Protein AF-A0A7K1EMC4-F1 (afdb_monomer)

Secondary structure (DSSP, 8-state):
---------------SS-------EETTEE----------SS----------SSS-------------------S---------HHHHHHHHHHHHHHH--GGGG--PPPPPPPPPP-SSTTHHHHHHHHHHHHGGGGSTT-EESTTHHHHHHHHHHHHHHHHHHHHHHT--HHHHHHHTSHHHHHHHHHHHHHHHHHHHHHHHHH---EESB-SS-HHHHHHHHHHHHHHHHHHHHHHHHHH-TTS-HHHHHHHHHTTHHHHHHHHHHHHHS-BSS-TTSHHHHHHHHHHHHHHHHHHIIIIIIIII-PPPPEEEEEEEEETTEEEEEEEESSSPPP--TT-EEEE---STT--S-EEEE--S-TTSSSEEEEEE--SHHHHH-

Sequence (385 aa):
MVINSWELVATAIAPTTGATFVMSVFRNQICTAQLALRESSVSSSALVIRCRGNGLCLRCIALVHNSHSCTHESEGREYCLVMPHSVMNRAEVFVKMLLGTRSDWRLTKPTLPHAPQLNSSWIGPAMAVITIFIGWFAFPNTIGDGNAAFALFIGAVSIMMMTWSNLLSTRALPLEQIFGGVDRMYIWHRWLGALSVGAMWLHMEMADDIKGIRGASRDVADAAEDLAETGSTLLYILVGISLLRWIPTRWWRFTHKLLILPYAFACWHFYTAAKPYANDSFWGAWFTGFMFLGLAAGLYRVVWRDMFRKGKLHRVSHIEHTGNVITIELEPLGTPLKYQQGQFVFLTVKVPGLREPHPFTIASSPHEPCLRFVIRDLGDWTHRL

Nearest PDB structures (foldseek):
  8qt7-assembly1_A  TM=8.205E-01  e=3.577E-11  Streptococcus pneumoniae
  8qta-assembly1_A  TM=8.120E-01  e=8.314E-11  Streptococcus pneumoniae
  8f9p-assembly1_A  TM=2.706E-01  e=9.570E-01  Canis lupus familiaris
  9b4f-assembly1_B  TM=2.168E-01  e=1.824E+00  Homo sapiens

pLDDT: mean 73.57, std 26.36, range [21.02, 98.38]

Structure (mmCIF, N/CA/C/O backbone):
data_AF-A0A7K1EMC4-F1
#
_entry.id   AF-A0A7K1EMC4-F1
#
loop_
_atom_site.group_PDB
_atom_site.id
_atom_site.type_symbol
_atom_site.label_atom_id
_atom_site.label_alt_id
_atom_site.label_comp_id
_atom_site.label_asym_id
_atom_site.label_entity_id
_atom_site.label_seq_id
_atom_site.pdbx_PDB_ins_code
_atom_site.Cartn_x
_atom_site.Cartn_y
_atom_site.Cartn_z
_atom_site.occupancy
_atom_site.B_iso_or_equiv
_atom_site.auth_seq_id
_atom_site.auth_comp_id
_atom_site.auth_asym_id
_atom_site.auth_atom_id
_atom_site.pdbx_PDB_model_num
ATOM 1 N N . MET A 1 1 ? 41.358 -27.445 -1.544 1.00 27.25 1 MET A N 1
ATOM 2 C CA . MET A 1 1 ? 40.696 -26.130 -1.428 1.00 27.25 1 MET A CA 1
ATOM 3 C C . MET A 1 1 ? 39.209 -26.426 -1.363 1.00 27.25 1 MET A C 1
ATOM 5 O O . MET A 1 1 ? 38.585 -26.650 -2.388 1.00 27.25 1 MET A O 1
ATOM 9 N N . VAL A 1 2 ? 38.738 -26.707 -0.148 1.00 21.39 2 VAL A N 1
ATOM 10 C CA . VAL A 1 2 ? 37.530 -27.498 0.119 1.00 21.39 2 VAL A CA 1
ATOM 11 C C . VAL A 1 2 ? 36.552 -26.664 0.943 1.00 21.39 2 VAL A C 1
ATOM 13 O O . VAL A 1 2 ? 36.929 -26.034 1.927 1.00 21.39 2 VAL A O 1
ATOM 16 N N . ILE A 1 3 ? 35.326 -26.684 0.433 1.00 23.80 3 ILE A N 1
ATOM 17 C CA . ILE A 1 3 ? 34.010 -26.347 0.980 1.00 23.80 3 ILE A CA 1
ATOM 18 C C . ILE A 1 3 ? 33.887 -26.630 2.486 1.00 23.80 3 ILE A C 1
ATOM 20 O O . ILE A 1 3 ? 34.367 -27.660 2.933 1.00 23.80 3 ILE A O 1
ATOM 24 N N . ASN A 1 4 ? 33.184 -25.768 3.233 1.00 22.42 4 ASN A N 1
ATOM 25 C CA . ASN A 1 4 ? 32.443 -26.131 4.455 1.00 22.42 4 ASN A CA 1
ATOM 26 C C . ASN A 1 4 ? 31.335 -25.074 4.671 1.00 22.42 4 ASN A C 1
ATOM 28 O O . ASN A 1 4 ? 31.642 -23.937 5.018 1.00 22.42 4 ASN A O 1
ATOM 32 N N . SER A 1 5 ? 30.086 -25.255 4.221 1.00 23.52 5 SER A N 1
ATOM 33 C CA . SER A 1 5 ? 28.987 -26.023 4.843 1.00 23.52 5 SER A CA 1
ATOM 34 C C . SER A 1 5 ? 28.887 -25.862 6.366 1.00 23.52 5 SER A C 1
ATOM 36 O O . SER A 1 5 ? 29.635 -26.478 7.118 1.00 23.52 5 SER A O 1
ATOM 38 N N . TRP A 1 6 ? 27.918 -25.055 6.808 1.00 24.53 6 TRP A N 1
ATOM 39 C CA . TRP A 1 6 ? 27.393 -25.072 8.173 1.00 24.53 6 TRP A CA 1
ATOM 40 C C . TRP A 1 6 ? 26.145 -25.961 8.184 1.00 24.53 6 TRP A C 1
ATOM 42 O O . TRP A 1 6 ? 25.074 -25.534 7.760 1.00 24.53 6 TRP A O 1
ATOM 52 N N . GLU A 1 7 ? 26.294 -27.204 8.640 1.00 21.95 7 GLU A N 1
ATOM 53 C CA . GLU A 1 7 ? 25.173 -28.059 9.032 1.00 21.95 7 GLU A CA 1
ATOM 54 C C . GLU A 1 7 ? 24.826 -27.797 10.499 1.00 21.95 7 GLU A C 1
ATOM 56 O O . GLU A 1 7 ? 25.679 -27.855 11.386 1.00 21.95 7 GLU A O 1
ATOM 61 N N . LEU A 1 8 ? 23.551 -27.521 10.758 1.00 21.64 8 LEU A N 1
ATOM 62 C CA . LEU A 1 8 ? 22.976 -27.445 12.093 1.00 21.64 8 LEU A CA 1
ATOM 63 C C . LEU A 1 8 ? 22.171 -28.734 12.289 1.00 21.64 8 LEU A C 1
ATOM 65 O O . LEU A 1 8 ? 21.035 -28.848 11.833 1.00 21.64 8 LEU A O 1
ATOM 69 N N . VAL A 1 9 ? 22.792 -29.735 12.916 1.00 21.98 9 VAL A N 1
ATOM 70 C CA . VAL A 1 9 ? 22.116 -30.976 13.313 1.00 21.98 9 VAL A CA 1
ATOM 71 C C . VAL A 1 9 ? 21.244 -30.669 14.527 1.00 21.98 9 VAL A C 1
ATOM 73 O O . VAL A 1 9 ? 21.738 -30.424 15.627 1.00 21.98 9 VAL A O 1
ATOM 76 N N . ALA A 1 10 ? 19.930 -30.663 14.320 1.00 21.02 10 ALA A N 1
ATOM 77 C CA . ALA A 1 10 ? 18.950 -30.689 15.393 1.00 21.02 10 ALA A CA 1
ATOM 78 C C . ALA A 1 10 ? 18.674 -32.148 15.777 1.00 21.02 10 ALA A C 1
ATOM 80 O O . ALA A 1 10 ? 18.123 -32.901 14.977 1.00 21.02 10 ALA A O 1
ATOM 81 N N . THR A 1 11 ? 18.989 -32.531 17.014 1.00 22.48 11 THR A N 1
ATOM 82 C CA . THR A 1 11 ? 18.484 -33.778 17.599 1.00 22.48 11 THR A CA 1
ATOM 83 C C . THR A 1 11 ? 17.571 -33.427 18.762 1.00 22.48 11 THR A C 1
ATOM 85 O O . THR A 1 11 ? 18.015 -32.992 19.823 1.00 22.48 11 THR A O 1
ATOM 88 N N . ALA A 1 12 ? 16.268 -33.583 18.542 1.00 21.56 12 ALA A N 1
ATOM 89 C CA . ALA A 1 12 ? 15.266 -33.547 19.592 1.00 21.56 12 ALA A CA 1
ATOM 90 C C . ALA A 1 12 ? 15.250 -34.899 20.316 1.00 21.56 12 ALA A C 1
ATOM 92 O O . ALA A 1 12 ? 15.005 -35.922 19.683 1.00 21.56 12 ALA A O 1
ATOM 93 N N . ILE A 1 13 ? 15.453 -34.898 21.635 1.00 23.64 13 ILE A N 1
ATOM 94 C CA . ILE A 1 13 ? 15.011 -35.985 22.513 1.00 23.64 13 ILE A CA 1
ATOM 95 C C . ILE A 1 13 ? 14.410 -35.355 23.773 1.00 23.64 13 ILE A C 1
ATOM 97 O O . ILE A 1 13 ? 15.067 -34.616 24.502 1.00 23.64 13 ILE A O 1
ATOM 101 N N . ALA A 1 14 ? 13.145 -35.665 24.019 1.00 24.89 14 ALA A N 1
ATOM 102 C CA . ALA A 1 14 ? 12.497 -35.625 25.326 1.00 24.89 14 ALA A CA 1
ATOM 103 C C . ALA A 1 14 ? 11.850 -37.013 25.533 1.00 24.89 14 ALA A C 1
ATOM 105 O O . ALA A 1 14 ? 11.618 -37.681 24.521 1.00 24.89 14 ALA A O 1
ATOM 106 N N . PRO A 1 15 ? 11.469 -37.458 26.750 1.00 41.66 15 PRO A N 1
ATOM 107 C CA . PRO A 1 15 ? 11.533 -36.798 28.059 1.00 41.66 15 PRO A CA 1
ATOM 108 C C . PRO A 1 15 ? 12.109 -37.716 29.173 1.00 41.66 15 PRO A C 1
ATOM 110 O O . PRO A 1 15 ? 12.529 -38.839 28.922 1.00 41.66 15 PRO A O 1
ATOM 113 N N . THR A 1 16 ? 12.006 -37.248 30.422 1.00 29.52 16 THR A N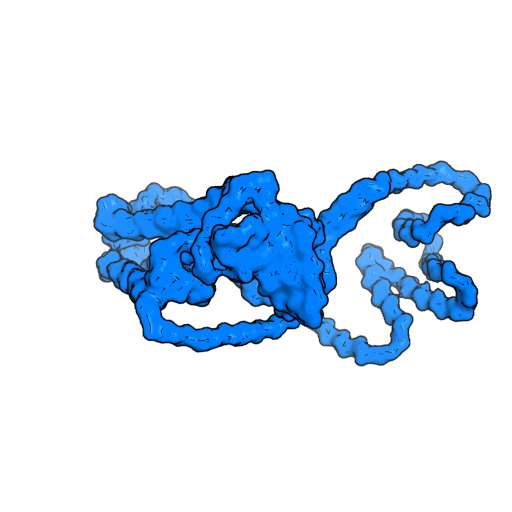 1
ATOM 114 C CA . THR A 1 16 ? 12.174 -37.941 31.722 1.00 29.52 16 THR A CA 1
ATOM 115 C C . THR A 1 16 ? 13.504 -37.688 32.442 1.00 29.52 16 THR A C 1
ATOM 117 O O . THR A 1 16 ? 14.586 -37.948 31.938 1.00 29.52 16 THR A O 1
ATOM 120 N N . THR A 1 17 ? 13.374 -37.165 33.667 1.00 29.44 17 THR A N 1
ATOM 121 C CA . THR A 1 17 ? 14.403 -36.667 34.604 1.00 29.44 17 THR A CA 1
ATOM 122 C C . THR A 1 17 ? 15.019 -35.304 34.248 1.00 29.44 17 THR A C 1
ATOM 124 O O . THR A 1 17 ? 15.727 -35.118 33.265 1.00 29.44 17 THR A O 1
ATOM 127 N N . GLY A 1 18 ? 14.665 -34.294 35.049 1.00 32.28 18 GLY A N 1
ATOM 128 C CA . GLY A 1 18 ? 15.024 -32.894 34.841 1.00 32.28 18 GLY A CA 1
ATOM 129 C C . GLY A 1 18 ? 16.465 -32.579 35.233 1.00 32.28 18 GLY A C 1
ATOM 130 O O . GLY A 1 18 ? 16.725 -32.190 36.368 1.00 32.28 18 GLY A O 1
ATOM 131 N N . ALA A 1 19 ? 17.378 -32.674 34.270 1.00 29.16 19 ALA A N 1
ATOM 132 C CA . ALA A 1 19 ? 18.704 -32.073 34.343 1.00 29.16 19 ALA A CA 1
ATOM 133 C C . ALA A 1 19 ? 18.971 -31.281 33.054 1.00 29.16 19 ALA A C 1
ATOM 135 O O . ALA A 1 19 ? 19.150 -31.854 31.983 1.00 29.16 19 ALA A O 1
ATOM 136 N N . THR A 1 20 ? 18.984 -29.951 33.149 1.00 28.91 20 THR A N 1
ATOM 137 C CA . THR A 1 20 ? 19.367 -29.073 32.035 1.00 28.91 20 THR A CA 1
ATOM 138 C C . THR A 1 20 ? 20.865 -28.798 32.130 1.00 28.91 20 THR A C 1
ATOM 140 O O . THR A 1 20 ? 21.308 -28.135 33.066 1.00 28.91 20 THR A O 1
ATOM 143 N N . PHE A 1 21 ? 21.652 -29.285 31.171 1.00 29.16 21 PHE A N 1
ATOM 144 C CA . PHE A 1 21 ? 23.052 -28.887 31.013 1.00 29.16 21 PHE A CA 1
ATOM 145 C C . PHE A 1 21 ? 23.131 -27.652 30.112 1.00 29.16 21 PHE A C 1
ATOM 147 O O . PHE A 1 21 ? 22.604 -27.657 29.002 1.00 29.16 21 PHE A O 1
ATOM 154 N N . VAL A 1 22 ? 23.807 -26.598 30.569 1.00 29.11 22 VAL A N 1
ATOM 155 C CA . VAL A 1 22 ? 24.183 -25.455 29.726 1.00 29.11 22 VAL A CA 1
ATOM 156 C C . VAL A 1 22 ? 25.700 -25.478 29.581 1.00 29.11 22 VAL A C 1
ATOM 158 O O . VAL A 1 22 ? 26.418 -25.208 30.540 1.00 29.11 22 VAL A O 1
ATOM 161 N N . MET A 1 23 ? 26.191 -25.824 28.392 1.00 26.00 23 MET A N 1
ATOM 162 C CA . MET A 1 23 ? 27.600 -25.665 28.028 1.00 26.00 23 MET A CA 1
ATOM 163 C C . MET A 1 23 ? 27.783 -24.286 27.396 1.00 26.00 23 MET A C 1
ATOM 165 O O . MET A 1 23 ? 27.173 -23.982 26.376 1.00 26.00 23 MET A O 1
ATOM 169 N N . SER A 1 24 ? 28.630 -23.457 27.999 1.00 27.59 24 SER A N 1
ATOM 170 C CA . SER A 1 24 ? 29.107 -22.209 27.404 1.00 27.59 24 SER A CA 1
ATOM 171 C C . SER A 1 24 ? 30.617 -22.313 27.236 1.00 27.59 24 SER A C 1
ATOM 173 O O . SER A 1 24 ? 31.331 -22.589 28.201 1.00 27.59 24 SER A O 1
ATOM 175 N N . VAL A 1 25 ? 31.096 -22.127 26.006 1.00 27.56 25 VAL A N 1
ATOM 176 C CA . VAL A 1 25 ? 32.524 -22.060 25.686 1.00 27.56 25 VAL A CA 1
ATOM 177 C C . VAL A 1 25 ? 32.913 -20.590 25.642 1.00 27.56 25 VAL A C 1
ATOM 179 O O . VAL A 1 25 ? 32.461 -19.850 24.773 1.00 27.56 25 VAL A O 1
ATOM 182 N N . PHE A 1 26 ? 33.780 -20.166 26.558 1.00 27.83 26 PHE A N 1
ATOM 183 C CA . PHE A 1 26 ? 34.435 -18.863 26.485 1.00 27.83 26 PHE A CA 1
ATOM 184 C C . PHE A 1 26 ? 35.946 -19.074 26.579 1.00 27.83 26 PHE A C 1
ATOM 186 O O . PHE A 1 26 ? 36.440 -19.609 27.566 1.00 27.83 26 PHE A O 1
ATOM 193 N N . ARG A 1 27 ? 36.674 -18.673 25.526 1.00 31.78 27 ARG A N 1
ATOM 194 C CA . ARG A 1 27 ? 38.150 -18.687 25.454 1.00 31.78 27 ARG A CA 1
ATOM 195 C C . ARG A 1 27 ? 38.797 -20.015 25.910 1.00 31.78 27 ARG A C 1
ATOM 197 O O . ARG A 1 27 ? 39.581 -20.050 26.849 1.00 31.78 27 ARG A O 1
ATOM 204 N N . ASN A 1 28 ? 38.518 -21.099 25.183 1.00 34.50 28 ASN A N 1
ATOM 205 C CA . ASN A 1 28 ? 39.247 -22.378 25.273 1.00 34.50 28 ASN A CA 1
ATOM 206 C C . ASN A 1 28 ? 39.274 -23.090 26.646 1.00 34.50 28 ASN A C 1
ATOM 208 O O . ASN A 1 28 ? 40.138 -23.936 26.870 1.00 34.50 28 ASN A O 1
ATOM 212 N N . GLN A 1 29 ? 38.315 -22.844 27.541 1.00 32.31 29 GLN A N 1
ATOM 213 C CA . GLN A 1 29 ? 38.103 -23.695 28.720 1.00 32.31 29 GLN A CA 1
ATOM 214 C C . GLN A 1 29 ? 36.658 -24.195 28.804 1.00 32.31 29 GLN A C 1
ATOM 216 O O . GLN A 1 29 ? 35.709 -23.454 28.551 1.00 32.31 29 GLN A O 1
ATOM 221 N N . ILE A 1 30 ? 36.508 -25.478 29.149 1.00 34.84 30 ILE A N 1
ATOM 222 C CA . ILE A 1 30 ? 35.221 -26.144 29.370 1.00 34.84 30 ILE A CA 1
ATOM 223 C C . ILE A 1 30 ? 34.885 -26.022 30.860 1.00 34.84 30 ILE A C 1
ATOM 225 O O . ILE A 1 30 ? 35.568 -26.610 31.696 1.00 34.84 30 ILE A O 1
ATOM 229 N N . CYS A 1 31 ? 33.822 -25.289 31.190 1.00 31.12 31 CYS A N 1
ATOM 230 C CA . CYS A 1 31 ? 33.247 -25.258 32.535 1.00 31.12 31 CYS A CA 1
ATOM 231 C C . CYS A 1 31 ? 31.932 -26.049 32.552 1.00 31.12 31 CYS A C 1
ATOM 233 O O . CYS A 1 31 ? 30.994 -25.716 31.831 1.00 31.12 31 CYS A O 1
ATOM 235 N N . THR A 1 32 ? 31.848 -27.079 33.394 1.00 33.62 32 THR A N 1
ATOM 236 C CA . THR A 1 32 ? 30.615 -27.838 33.662 1.00 33.62 32 THR A CA 1
ATOM 237 C C . THR A 1 32 ? 29.953 -27.341 34.944 1.00 33.62 32 THR A C 1
ATOM 239 O O . THR A 1 32 ? 30.544 -27.434 36.019 1.00 33.62 32 THR A O 1
ATOM 242 N N . ALA A 1 33 ? 28.717 -26.849 34.846 1.00 34.72 33 ALA A N 1
ATOM 243 C CA . ALA A 1 33 ? 27.859 -26.571 35.997 1.00 34.72 33 ALA A CA 1
ATOM 244 C C . ALA A 1 33 ? 26.910 -27.759 36.221 1.00 34.72 33 ALA A C 1
ATOM 246 O O . ALA A 1 33 ? 26.250 -28.205 35.285 1.00 34.72 33 ALA A O 1
ATOM 247 N N . GLN A 1 34 ? 26.848 -28.276 37.449 1.00 31.48 34 GLN A N 1
ATOM 248 C CA . GLN A 1 34 ? 26.010 -29.420 37.812 1.00 31.48 34 GLN A CA 1
ATOM 249 C C . GLN A 1 34 ? 24.945 -28.949 38.811 1.00 31.48 34 GLN A C 1
ATOM 251 O O . GLN A 1 34 ? 25.274 -28.509 39.911 1.00 31.48 34 GLN A O 1
ATOM 256 N N . LEU A 1 35 ? 23.668 -28.995 38.420 1.00 31.03 35 LEU A N 1
ATOM 257 C CA . LEU A 1 35 ? 22.547 -28.670 39.306 1.00 31.03 35 LEU A CA 1
ATOM 258 C C . LEU A 1 35 ? 22.219 -29.912 40.149 1.00 31.03 35 LEU A C 1
ATOM 260 O O . LEU A 1 35 ? 21.636 -30.868 39.644 1.00 31.03 35 LEU A O 1
ATOM 264 N N . ALA A 1 36 ? 22.610 -29.919 41.423 1.00 30.03 36 ALA A N 1
ATOM 265 C CA . ALA A 1 36 ? 22.214 -30.961 42.366 1.00 30.03 36 ALA A CA 1
ATOM 266 C C . ALA A 1 36 ? 20.984 -30.489 43.155 1.00 30.03 36 ALA A C 1
ATOM 268 O O . ALA A 1 36 ? 21.104 -29.702 44.092 1.00 30.03 36 ALA A O 1
ATOM 269 N N . LEU A 1 37 ? 19.792 -30.957 42.777 1.00 28.78 37 LEU A N 1
ATOM 270 C CA . LEU A 1 37 ? 18.598 -30.826 43.614 1.00 28.78 37 LEU A CA 1
ATOM 271 C C . LEU A 1 37 ? 18.678 -31.898 44.704 1.00 28.78 37 LEU A C 1
ATOM 273 O O . LEU A 1 37 ? 18.480 -33.079 44.429 1.00 28.78 37 LEU A O 1
ATOM 277 N N . ARG A 1 38 ? 19.020 -31.506 45.935 1.00 27.47 38 ARG A N 1
ATOM 278 C CA . ARG A 1 38 ? 18.926 -32.396 47.097 1.00 27.47 38 ARG A CA 1
ATOM 279 C C . ARG A 1 38 ? 17.561 -32.186 47.748 1.00 27.47 38 ARG A C 1
ATOM 281 O O . ARG A 1 38 ? 17.244 -31.072 48.155 1.00 27.47 38 ARG A O 1
ATOM 288 N N . GLU A 1 39 ? 16.760 -33.243 47.827 1.00 33.56 39 GLU A N 1
ATOM 289 C CA . GLU A 1 39 ? 15.498 -33.245 48.568 1.00 33.56 39 GLU A CA 1
ATOM 290 C C . GLU A 1 39 ? 15.787 -33.091 50.068 1.00 33.56 39 GLU A C 1
ATOM 292 O O . GLU A 1 39 ? 16.232 -34.019 50.740 1.00 33.56 39 GLU A O 1
ATOM 297 N N . SER A 1 40 ? 15.570 -31.893 50.602 1.00 28.80 40 SER A N 1
ATOM 298 C CA . SER A 1 40 ? 15.383 -31.677 52.037 1.00 28.80 40 SER A CA 1
ATOM 299 C C . SER A 1 40 ? 14.500 -30.450 52.243 1.00 28.80 40 SER A C 1
ATOM 301 O O . SER A 1 40 ? 14.610 -29.472 51.509 1.00 28.80 40 SER A O 1
ATOM 303 N N . SER A 1 41 ? 13.594 -30.539 53.212 1.00 30.83 41 SER A N 1
ATOM 304 C CA . SER A 1 41 ? 12.353 -29.773 53.385 1.00 30.83 41 SER A CA 1
ATOM 305 C C . SER A 1 41 ? 12.494 -28.291 53.780 1.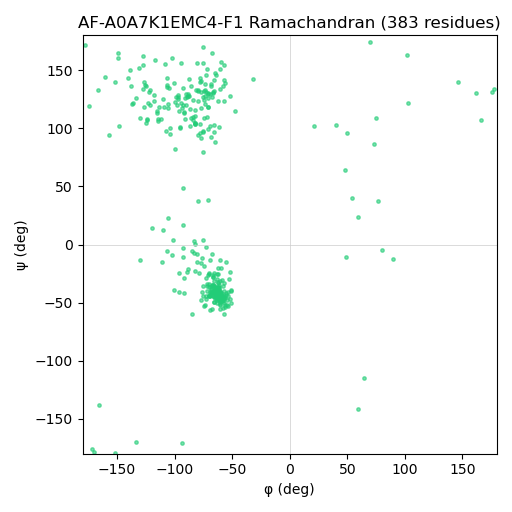00 30.83 41 SER A C 1
ATOM 307 O O . SER A 1 41 ? 11.690 -27.784 54.558 1.00 30.83 41 SER A O 1
ATOM 309 N N . VAL A 1 42 ? 13.476 -27.566 53.244 1.00 31.42 42 VAL A N 1
ATOM 310 C CA . VAL A 1 42 ? 13.601 -26.109 53.400 1.00 31.42 42 VAL A CA 1
ATOM 311 C C . VAL A 1 42 ? 13.952 -25.506 52.040 1.00 31.42 42 VAL A C 1
ATOM 313 O O . VAL A 1 42 ? 14.939 -25.881 51.414 1.00 31.42 42 VAL A O 1
ATOM 316 N N . SER A 1 43 ? 13.109 -24.588 51.562 1.00 30.92 43 SER A N 1
ATOM 317 C CA . SER A 1 43 ? 13.232 -23.917 50.263 1.00 30.92 43 SER A CA 1
ATOM 318 C C . SER A 1 43 ? 14.489 -23.040 50.202 1.00 30.92 43 SER A C 1
ATOM 320 O O . SER A 1 43 ? 14.452 -21.851 50.510 1.00 30.92 43 SER A O 1
ATOM 322 N N . SER A 1 44 ? 15.620 -23.614 49.802 1.00 28.39 44 SER A N 1
ATOM 323 C CA . SER A 1 44 ? 16.840 -22.881 49.453 1.00 28.39 44 SER A CA 1
ATOM 324 C C . SER A 1 44 ? 17.590 -23.638 48.361 1.00 28.39 44 SER A C 1
ATOM 326 O O . SER A 1 44 ? 18.242 -24.646 48.613 1.00 28.39 44 SER A O 1
ATOM 328 N N . SER A 1 45 ? 17.481 -23.169 47.118 1.00 28.58 45 SER A N 1
ATOM 329 C CA . SER A 1 45 ? 18.288 -23.673 46.005 1.00 28.58 45 SER A CA 1
ATOM 330 C C . SER A 1 45 ? 19.652 -22.980 46.031 1.00 28.58 45 SER A C 1
ATOM 332 O O . SER A 1 45 ? 19.756 -21.811 45.670 1.00 28.58 45 SER A O 1
ATOM 334 N N . ALA A 1 46 ? 20.699 -23.680 46.467 1.00 31.00 46 ALA A N 1
ATOM 335 C CA . ALA A 1 46 ? 22.073 -23.188 46.384 1.00 31.00 46 ALA A CA 1
ATOM 336 C C . ALA A 1 46 ? 22.741 -23.703 45.097 1.00 31.00 46 ALA A C 1
ATOM 338 O O . ALA A 1 46 ? 22.844 -24.911 44.886 1.00 31.00 46 ALA A O 1
ATOM 339 N N . LEU A 1 47 ? 23.216 -22.795 44.238 1.00 31.02 47 LEU A N 1
ATOM 340 C CA . LEU A 1 47 ? 24.073 -23.137 43.101 1.00 31.02 47 LEU A CA 1
ATOM 341 C C . LEU A 1 47 ? 25.531 -23.161 43.579 1.00 31.02 47 LEU A C 1
ATOM 343 O O . LEU A 1 47 ? 26.147 -22.113 43.756 1.00 31.02 47 LEU A O 1
ATOM 347 N N . VAL A 1 48 ? 26.089 -24.353 43.796 1.00 31.66 48 VAL A N 1
ATOM 348 C CA . VAL A 1 48 ? 27.506 -24.516 44.157 1.00 31.66 48 VAL A CA 1
ATOM 349 C C . VAL A 1 48 ? 28.326 -24.692 42.880 1.00 31.66 48 VAL A C 1
ATOM 351 O O . VAL A 1 48 ? 28.269 -25.736 42.235 1.00 31.66 48 VAL A O 1
ATOM 354 N N . ILE A 1 49 ? 29.102 -23.673 42.509 1.00 31.95 49 ILE A N 1
ATOM 355 C CA . ILE A 1 49 ? 30.052 -23.745 41.391 1.00 31.95 49 ILE A CA 1
ATOM 356 C C . ILE A 1 49 ? 31.418 -24.139 41.957 1.00 31.95 49 ILE A C 1
ATOM 358 O O . ILE A 1 49 ? 31.994 -23.411 42.763 1.00 31.95 49 ILE A O 1
ATOM 362 N N . ARG A 1 50 ? 31.952 -25.292 41.543 1.00 31.23 50 ARG A N 1
ATOM 363 C CA . ARG A 1 50 ? 33.293 -25.751 41.934 1.00 31.23 50 ARG A CA 1
ATOM 364 C C . ARG A 1 50 ? 34.253 -25.553 40.760 1.00 31.23 50 ARG A C 1
ATOM 366 O O . ARG A 1 50 ? 34.262 -26.355 39.832 1.00 31.23 50 ARG A O 1
ATOM 373 N N . CYS A 1 51 ? 35.056 -24.492 40.790 1.00 31.78 51 CYS A N 1
ATOM 374 C CA . CYS A 1 51 ? 36.128 -24.289 39.812 1.00 31.78 51 CYS A CA 1
ATOM 375 C C . CYS A 1 51 ? 37.346 -25.149 40.180 1.00 31.78 51 CYS A C 1
ATOM 377 O O . CYS A 1 51 ? 37.778 -25.159 41.332 1.00 31.78 51 CYS A O 1
ATOM 379 N N . ARG A 1 52 ? 37.916 -25.870 39.209 1.00 31.70 52 ARG A N 1
ATOM 380 C CA . ARG A 1 52 ? 39.164 -26.629 39.377 1.00 31.70 52 ARG A CA 1
ATOM 381 C C . ARG A 1 52 ? 40.272 -25.901 38.610 1.00 31.70 52 ARG A C 1
ATOM 383 O O . ARG A 1 52 ? 40.374 -26.056 37.401 1.00 31.70 52 ARG A O 1
ATOM 390 N N . GLY A 1 53 ? 41.075 -25.093 39.303 1.00 30.89 53 GLY A N 1
ATOM 391 C CA . GLY A 1 53 ? 42.249 -24.427 38.727 1.00 30.89 53 GLY A CA 1
ATOM 392 C C . GLY A 1 53 ? 42.739 -23.243 39.564 1.00 30.89 53 GLY A C 1
ATOM 393 O O . GLY A 1 53 ? 41.949 -22.384 39.940 1.00 30.89 53 GLY A O 1
ATOM 394 N N . ASN A 1 54 ? 44.041 -23.202 39.857 1.00 33.78 54 ASN A N 1
ATOM 395 C CA . ASN A 1 54 ? 44.689 -22.094 40.562 1.00 33.78 54 ASN A CA 1
ATOM 396 C C . ASN A 1 54 ? 44.863 -20.900 39.608 1.00 33.78 54 ASN A C 1
ATOM 398 O O . ASN A 1 54 ? 45.806 -20.866 38.823 1.00 33.78 54 ASN A O 1
ATOM 402 N N . GLY A 1 55 ? 43.955 -19.926 39.665 1.00 29.92 55 GLY A N 1
ATOM 403 C CA . GLY A 1 55 ? 44.067 -18.655 38.944 1.00 29.92 55 GLY A CA 1
ATOM 404 C C . GLY A 1 55 ? 42.833 -17.781 39.171 1.00 29.92 55 GLY A C 1
ATOM 405 O O . GLY A 1 55 ? 41.716 -18.284 39.119 1.00 29.92 55 GLY A O 1
ATOM 406 N N . LEU A 1 56 ? 43.033 -16.491 39.471 1.00 30.88 56 LEU A N 1
ATOM 407 C CA . LEU A 1 56 ? 41.985 -15.529 39.841 1.00 30.88 56 LEU A CA 1
ATOM 408 C C . LEU A 1 56 ? 40.761 -15.570 38.900 1.00 30.88 56 LEU A C 1
ATOM 410 O O . LEU A 1 56 ? 40.841 -15.174 37.738 1.00 30.88 56 LEU A O 1
ATOM 414 N N . CYS A 1 57 ? 39.604 -15.971 39.433 1.00 26.67 57 CYS A N 1
ATOM 415 C CA . CYS A 1 57 ? 38.312 -15.891 38.751 1.00 26.67 57 CYS A CA 1
ATOM 416 C C . CYS A 1 57 ? 37.706 -14.488 38.920 1.00 26.67 57 CYS A C 1
ATOM 418 O O . CYS A 1 57 ? 37.241 -14.129 40.001 1.00 26.67 57 CYS A O 1
ATOM 420 N N . LEU A 1 58 ? 37.651 -13.702 37.841 1.00 30.75 58 LEU A N 1
ATOM 421 C CA . LEU A 1 58 ? 36.821 -12.499 37.789 1.00 30.75 58 LEU A CA 1
ATOM 422 C C . LEU A 1 58 ? 35.328 -12.871 37.661 1.00 30.75 58 LEU A C 1
ATOM 424 O O . LEU A 1 58 ? 34.920 -13.480 36.678 1.00 30.75 58 LEU A O 1
ATOM 428 N N . ARG A 1 59 ? 34.542 -12.411 38.645 1.00 29.31 59 ARG A N 1
ATOM 429 C CA . ARG A 1 59 ? 33.107 -12.044 38.617 1.00 29.31 59 ARG A CA 1
ATOM 430 C C . ARG A 1 59 ? 32.116 -13.048 37.994 1.00 29.31 59 ARG A C 1
ATOM 432 O O . ARG A 1 59 ? 31.791 -12.967 36.814 1.00 29.31 59 ARG A O 1
ATOM 439 N N . CYS A 1 60 ? 31.491 -13.868 38.843 1.00 27.06 60 CYS A N 1
ATOM 440 C CA . CYS A 1 60 ? 30.154 -14.422 38.588 1.00 27.06 60 CYS A CA 1
ATOM 441 C C . CYS A 1 60 ? 29.087 -13.482 39.173 1.00 27.06 60 CYS A C 1
ATOM 443 O O . CYS A 1 60 ? 29.137 -13.149 40.354 1.00 27.06 60 CYS A O 1
ATOM 445 N N . ILE A 1 61 ? 28.121 -13.057 38.357 1.00 28.83 61 ILE A N 1
ATOM 446 C CA . ILE A 1 61 ? 26.936 -12.310 38.803 1.00 28.83 61 ILE A CA 1
ATOM 447 C C . ILE A 1 61 ? 25.922 -13.334 39.329 1.00 28.83 61 ILE A C 1
ATOM 449 O O . ILE A 1 61 ? 25.372 -14.106 38.545 1.00 28.83 61 ILE A O 1
ATOM 453 N N . ALA A 1 62 ? 25.686 -13.360 40.641 1.00 27.86 62 ALA A N 1
ATOM 454 C CA . ALA A 1 62 ? 24.640 -14.174 41.258 1.00 27.86 62 ALA A CA 1
ATOM 455 C C . ALA A 1 62 ? 23.378 -13.331 41.507 1.00 27.86 62 ALA A C 1
ATOM 457 O O . ALA A 1 62 ? 23.433 -12.276 42.135 1.00 27.86 62 ALA A O 1
ATOM 458 N N . LEU A 1 63 ? 22.234 -13.815 41.019 1.00 27.47 63 LEU A N 1
ATOM 459 C CA . LEU A 1 63 ? 20.896 -13.332 41.365 1.00 27.47 63 LEU A CA 1
ATOM 460 C C . LEU A 1 63 ? 20.475 -13.991 42.685 1.00 27.47 63 LEU A C 1
ATOM 462 O O . LEU A 1 63 ? 20.100 -15.161 42.688 1.00 27.47 63 LEU A O 1
ATOM 466 N N . VAL A 1 64 ? 20.528 -13.259 43.800 1.00 28.34 64 VAL A N 1
ATOM 467 C CA . VAL A 1 64 ? 19.935 -13.696 45.075 1.00 28.34 64 VAL A CA 1
ATOM 468 C C . VAL A 1 64 ? 18.710 -12.838 45.368 1.00 28.34 64 VAL A C 1
ATOM 470 O O . VAL A 1 64 ? 18.799 -11.621 45.515 1.00 28.34 64 VAL A O 1
ATOM 473 N N . HIS A 1 65 ? 17.554 -13.494 45.434 1.00 31.67 65 HIS A N 1
ATOM 474 C CA . HIS A 1 65 ? 16.273 -12.911 45.811 1.00 31.67 65 HIS A CA 1
ATOM 475 C C . HIS A 1 65 ? 15.985 -13.252 47.277 1.00 31.67 65 HIS A C 1
ATOM 477 O O . HIS A 1 65 ? 15.327 -14.246 47.554 1.00 31.67 65 HIS A O 1
ATOM 483 N N . ASN A 1 66 ? 16.552 -12.484 48.210 1.00 28.89 66 ASN A N 1
ATOM 484 C CA . ASN A 1 66 ? 15.916 -12.098 49.474 1.00 28.89 66 ASN A CA 1
ATOM 485 C C . ASN A 1 66 ? 16.890 -11.299 50.341 1.00 28.89 66 ASN A C 1
ATOM 487 O O . ASN A 1 66 ? 18.030 -11.694 50.574 1.00 28.89 66 ASN A O 1
ATOM 491 N N . SER A 1 67 ? 16.404 -10.170 50.837 1.00 34.75 67 SER A N 1
ATOM 492 C CA . SER A 1 67 ? 17.026 -9.366 51.878 1.00 34.75 67 SER A CA 1
ATOM 493 C C . SER A 1 67 ? 16.933 -10.092 53.219 1.00 34.75 67 SER A C 1
ATOM 495 O O . SER A 1 67 ? 15.824 -10.344 53.678 1.00 34.75 67 SER A O 1
ATOM 497 N N . HIS A 1 68 ? 18.089 -10.411 53.804 1.00 30.70 68 HIS A N 1
ATOM 498 C CA . HIS A 1 68 ? 18.437 -10.536 55.231 1.00 30.70 68 HIS A CA 1
ATOM 499 C C . HIS A 1 68 ? 19.477 -11.656 55.424 1.00 30.70 68 HIS A C 1
ATOM 501 O O . HIS A 1 68 ? 19.399 -12.706 54.799 1.00 30.70 68 HIS A O 1
ATOM 507 N N . SER A 1 69 ? 20.442 -11.406 56.314 1.00 28.78 69 SER A N 1
ATOM 508 C CA . SER A 1 69 ? 21.577 -12.256 56.728 1.00 28.78 69 SER A CA 1
ATOM 509 C C . SER A 1 69 ? 22.753 -12.429 55.748 1.00 28.78 69 SER A C 1
ATOM 511 O O . SER A 1 69 ? 22.882 -13.432 55.058 1.00 28.78 69 SER A O 1
ATOM 513 N N . CYS A 1 70 ? 23.707 -11.494 55.807 1.00 26.78 70 CYS A N 1
ATOM 514 C CA . CYS A 1 70 ? 25.120 -11.796 55.564 1.00 26.78 70 CYS A CA 1
ATOM 515 C C . CYS A 1 70 ? 25.919 -11.332 56.789 1.00 26.78 70 CYS A C 1
ATOM 517 O O . CYS A 1 70 ? 26.082 -10.134 57.004 1.00 26.78 70 CYS A O 1
ATOM 519 N N . THR A 1 71 ? 26.403 -12.275 57.595 1.00 30.17 71 THR A N 1
ATOM 520 C CA . THR A 1 71 ? 27.453 -12.044 58.594 1.00 30.17 71 THR A CA 1
ATOM 521 C C . THR A 1 71 ? 28.591 -13.011 58.312 1.00 30.17 71 THR A C 1
ATOM 523 O O . THR A 1 71 ? 28.434 -14.207 58.547 1.00 30.17 71 THR A O 1
ATOM 526 N N . HIS A 1 72 ? 29.713 -12.501 57.807 1.00 27.61 72 HIS A N 1
ATOM 527 C CA . HIS A 1 72 ? 31.046 -12.896 58.263 1.00 27.61 72 HIS A CA 1
ATOM 528 C C . HIS A 1 72 ? 32.105 -11.916 57.740 1.00 27.61 72 HIS A C 1
ATOM 530 O O . HIS A 1 72 ? 32.099 -11.540 56.570 1.00 27.61 72 HIS A O 1
ATOM 536 N N . GLU A 1 73 ? 32.984 -11.496 58.648 1.00 37.84 73 GLU A N 1
ATOM 537 C CA . GLU A 1 73 ? 34.171 -10.672 58.419 1.00 37.84 73 GLU A CA 1
ATOM 538 C C . GLU A 1 73 ? 35.231 -11.404 57.589 1.00 37.84 73 GLU A C 1
ATOM 540 O O . GLU A 1 73 ? 35.635 -12.508 57.947 1.00 37.84 73 GLU A O 1
ATOM 545 N N . SER A 1 74 ? 35.741 -10.740 56.548 1.00 31.06 74 SER A N 1
ATOM 546 C CA . SER A 1 74 ? 37.182 -10.547 56.313 1.00 31.06 74 SER A CA 1
ATOM 547 C C . SER A 1 74 ? 37.385 -9.629 55.101 1.00 31.06 74 SER A C 1
ATOM 549 O O . SER A 1 74 ? 36.937 -9.945 54.004 1.00 31.06 74 SER A O 1
ATOM 551 N N . GLU A 1 75 ? 38.026 -8.487 55.347 1.00 41.53 75 GLU A N 1
ATOM 552 C CA . GLU A 1 75 ? 38.715 -7.578 54.415 1.00 41.53 75 GLU A CA 1
ATOM 553 C C . GLU A 1 75 ? 38.348 -7.621 52.918 1.00 41.53 75 GLU A C 1
ATOM 555 O O . GLU A 1 75 ? 38.871 -8.405 52.131 1.00 41.53 75 GLU A O 1
ATOM 560 N N . GLY A 1 76 ? 37.549 -6.644 52.486 1.00 30.14 76 GLY A N 1
ATOM 561 C CA . GLY A 1 76 ? 37.395 -6.306 51.073 1.00 30.14 76 GLY A CA 1
ATOM 562 C C . GLY A 1 76 ? 36.192 -5.402 50.848 1.00 30.14 76 GLY A C 1
ATOM 563 O O . GLY A 1 76 ? 35.054 -5.840 50.957 1.00 30.14 76 GLY A O 1
ATOM 564 N N . ARG A 1 77 ? 36.417 -4.116 50.554 1.00 30.67 77 ARG A N 1
ATOM 565 C CA . ARG A 1 77 ? 35.335 -3.187 50.188 1.00 30.67 77 ARG A CA 1
ATOM 566 C C . ARG A 1 77 ? 34.724 -3.612 48.847 1.00 30.67 77 ARG A C 1
ATOM 568 O O . ARG A 1 77 ? 35.238 -3.249 47.792 1.00 30.67 77 ARG A O 1
ATOM 575 N N . GLU A 1 78 ? 33.619 -4.350 48.886 1.00 31.55 78 GLU A N 1
ATOM 576 C CA . GLU A 1 78 ? 32.770 -4.584 47.719 1.00 31.55 78 GLU A CA 1
ATOM 577 C C . GLU A 1 78 ? 31.823 -3.397 47.512 1.00 31.55 78 GLU A C 1
ATOM 579 O O . GLU A 1 78 ? 30.942 -3.108 48.321 1.00 31.55 78 GLU A O 1
ATOM 584 N N . TYR A 1 79 ? 31.993 -2.695 46.393 1.00 31.89 79 TYR A N 1
ATOM 585 C CA . TYR A 1 79 ? 31.001 -1.741 45.911 1.00 31.89 79 TYR A CA 1
ATOM 586 C C . TYR A 1 79 ? 29.840 -2.533 45.307 1.00 31.89 79 TYR A C 1
ATOM 588 O O . TYR A 1 79 ? 29.897 -2.967 44.155 1.00 31.89 79 TYR A O 1
ATOM 596 N N . CYS A 1 80 ? 28.788 -2.741 46.096 1.00 32.59 80 CYS A N 1
ATOM 597 C CA . CYS A 1 80 ? 27.545 -3.324 45.614 1.00 32.59 80 CYS A CA 1
ATOM 598 C C . CYS A 1 80 ? 26.872 -2.296 44.694 1.00 32.59 80 CYS A C 1
ATOM 600 O O . CYS A 1 80 ? 26.315 -1.296 45.150 1.00 32.59 80 CYS A O 1
ATOM 602 N N . LEU A 1 81 ? 26.991 -2.492 43.379 1.00 32.62 81 LEU A N 1
ATOM 603 C CA . LEU A 1 81 ? 26.350 -1.635 42.386 1.00 32.62 81 LEU A CA 1
ATOM 604 C C . LEU A 1 81 ? 24.862 -2.000 42.361 1.00 32.62 81 LEU A C 1
ATOM 606 O O . LEU A 1 81 ? 24.398 -2.777 41.529 1.00 32.62 81 LEU A O 1
ATOM 610 N N . VAL A 1 82 ? 24.128 -1.479 43.344 1.00 38.31 82 VAL A N 1
ATOM 611 C CA . VAL A 1 82 ? 22.673 -1.589 43.427 1.00 38.31 82 VAL A CA 1
ATOM 612 C C . VAL A 1 82 ? 22.106 -0.756 42.286 1.00 38.31 82 VAL A C 1
ATOM 614 O O . VAL A 1 82 ? 21.920 0.455 42.395 1.00 38.31 82 VAL A O 1
ATOM 617 N N . MET A 1 83 ? 21.870 -1.409 41.150 1.00 37.44 83 MET A N 1
ATOM 618 C CA . MET A 1 83 ? 21.061 -0.837 40.083 1.00 37.44 83 MET A CA 1
ATOM 619 C C . MET A 1 83 ? 19.688 -0.501 40.684 1.00 37.44 83 MET A C 1
ATOM 621 O O . MET A 1 83 ? 19.043 -1.392 41.244 1.00 37.44 83 MET A O 1
ATOM 625 N N . PRO A 1 84 ? 19.221 0.757 40.604 1.00 41.84 84 PRO A N 1
ATOM 626 C CA . PRO A 1 84 ? 17.939 1.121 41.178 1.00 41.84 84 PRO A CA 1
ATOM 627 C C . PRO A 1 84 ? 16.837 0.250 40.566 1.00 41.84 84 PRO A C 1
ATOM 629 O O . PRO A 1 84 ? 16.792 0.052 39.351 1.00 41.84 84 PRO A O 1
ATOM 632 N N . HIS A 1 85 ? 15.920 -0.246 41.398 1.00 50.41 85 HIS A N 1
ATOM 633 C CA . HIS A 1 85 ? 14.827 -1.151 41.008 1.00 50.41 85 HIS A CA 1
ATOM 634 C C . HIS A 1 85 ? 13.988 -0.623 39.817 1.00 50.41 85 HIS A C 1
ATOM 636 O O . HIS A 1 85 ? 13.377 -1.388 39.070 1.00 50.41 85 HIS A O 1
ATOM 642 N N . SER A 1 86 ? 13.990 0.698 39.600 1.00 46.94 86 SER A N 1
ATOM 643 C CA . SER A 1 86 ? 13.366 1.380 38.461 1.00 46.94 86 SER A CA 1
ATOM 644 C C . SER A 1 86 ? 14.072 1.131 37.119 1.00 46.94 86 SER A C 1
ATOM 646 O O . SER A 1 86 ? 13.403 1.050 36.090 1.00 46.94 86 SER A O 1
ATOM 648 N N . VAL A 1 87 ? 15.398 0.978 37.109 1.00 52.41 87 VAL A N 1
ATOM 649 C CA . VAL A 1 87 ? 16.205 0.682 35.913 1.00 52.41 87 VAL A CA 1
ATOM 650 C C . VAL A 1 87 ? 16.046 -0.783 35.525 1.00 52.41 87 VAL A C 1
ATOM 652 O O . VAL A 1 87 ? 15.855 -1.080 34.350 1.00 52.41 87 VAL A O 1
ATOM 655 N N . MET A 1 88 ? 16.020 -1.685 36.510 1.00 48.59 88 MET A N 1
ATOM 656 C CA . MET A 1 88 ? 15.825 -3.120 36.282 1.00 48.59 88 MET A CA 1
ATOM 657 C C . MET A 1 88 ? 14.425 -3.418 35.723 1.00 48.59 88 MET A C 1
ATOM 659 O O . MET A 1 88 ? 14.301 -4.130 34.730 1.00 48.59 88 MET A O 1
ATOM 663 N N . ASN A 1 89 ? 13.384 -2.758 36.248 1.00 53.81 89 ASN A N 1
ATOM 664 C CA . ASN A 1 89 ? 12.035 -2.830 35.674 1.00 53.81 89 ASN A CA 1
ATOM 665 C C . ASN A 1 89 ? 11.971 -2.262 34.250 1.00 53.81 89 ASN A C 1
ATOM 667 O O . ASN A 1 89 ? 11.308 -2.836 33.393 1.00 53.81 89 ASN A O 1
ATOM 671 N N . ARG A 1 90 ? 12.658 -1.150 33.959 1.00 49.44 90 ARG A N 1
ATOM 672 C CA . ARG A 1 90 ? 12.691 -0.580 32.600 1.00 49.44 90 ARG A CA 1
ATOM 673 C C . ARG A 1 90 ? 13.432 -1.481 31.619 1.00 49.44 90 ARG A C 1
ATOM 675 O O . ARG A 1 90 ? 12.955 -1.644 30.503 1.00 49.44 90 ARG A O 1
ATOM 682 N N . ALA A 1 91 ? 14.546 -2.079 32.034 1.00 50.75 91 ALA A N 1
ATOM 683 C CA . ALA A 1 91 ? 15.304 -3.025 31.227 1.00 50.75 91 ALA A CA 1
ATOM 684 C C . ALA A 1 91 ? 14.499 -4.303 30.972 1.00 50.75 91 ALA A C 1
ATOM 686 O O . ALA A 1 91 ? 14.396 -4.727 29.829 1.00 50.75 91 ALA A O 1
ATOM 687 N N . GLU A 1 92 ? 13.842 -4.869 31.985 1.00 51.91 92 GLU A N 1
ATOM 688 C CA . GLU A 1 92 ? 12.957 -6.020 31.793 1.00 51.91 92 GLU A CA 1
ATOM 689 C C . GLU A 1 92 ? 11.758 -5.701 30.905 1.00 51.91 92 GLU A C 1
ATOM 691 O O . GLU A 1 92 ? 11.405 -6.506 30.049 1.00 51.91 92 GLU A O 1
ATOM 696 N N . VAL A 1 93 ? 11.125 -4.541 31.084 1.00 58.12 93 VAL A N 1
ATOM 697 C CA . VAL A 1 93 ? 10.016 -4.102 30.228 1.00 58.12 93 VAL A CA 1
ATOM 698 C C . VAL A 1 93 ? 10.503 -3.895 28.797 1.00 58.12 93 VAL A C 1
ATOM 700 O O . VAL A 1 93 ? 9.813 -4.298 27.869 1.00 58.12 93 VAL A O 1
ATOM 703 N N . PHE A 1 94 ? 11.697 -3.336 28.603 1.00 48.44 94 PHE A N 1
ATOM 704 C CA . PHE A 1 94 ? 12.307 -3.136 27.289 1.00 48.44 94 PHE A CA 1
ATOM 705 C C . PHE A 1 94 ? 12.697 -4.464 26.623 1.00 48.44 94 PHE A C 1
ATOM 707 O O . PHE A 1 94 ? 12.400 -4.677 25.452 1.00 48.44 94 PHE A O 1
ATOM 714 N N . VAL A 1 95 ? 13.266 -5.402 27.381 1.00 57.50 95 VAL A N 1
ATOM 715 C CA . VAL A 1 95 ? 13.606 -6.755 26.921 1.00 57.50 95 VAL A CA 1
ATOM 716 C C . VAL A 1 95 ? 12.342 -7.560 26.608 1.00 57.50 95 VAL A C 1
ATOM 718 O O . VAL A 1 95 ? 12.269 -8.173 25.549 1.00 57.50 95 VAL A O 1
ATOM 721 N N . LYS A 1 96 ? 11.305 -7.510 27.454 1.00 56.56 96 LYS A N 1
ATOM 722 C CA . LYS A 1 96 ? 9.989 -8.131 27.191 1.00 56.56 96 LYS A CA 1
ATOM 723 C C . LYS A 1 96 ? 9.267 -7.463 26.016 1.00 56.56 96 LYS A C 1
ATOM 725 O O . LYS A 1 96 ? 8.542 -8.132 25.286 1.00 56.56 96 LYS A O 1
ATOM 730 N N . MET A 1 97 ? 9.476 -6.165 25.798 1.00 52.75 97 MET A N 1
ATOM 731 C CA . MET A 1 97 ? 8.962 -5.442 24.633 1.00 52.75 97 MET A CA 1
ATOM 732 C C . MET A 1 97 ? 9.662 -5.894 23.342 1.00 52.75 97 MET A C 1
ATOM 734 O O . MET A 1 97 ? 8.973 -6.147 22.353 1.00 52.75 97 MET A O 1
ATOM 738 N N . LEU A 1 98 ? 10.992 -6.057 23.369 1.00 51.38 98 LEU A N 1
ATOM 739 C CA . LEU A 1 98 ? 11.812 -6.530 22.245 1.00 51.38 98 LEU A CA 1
ATOM 740 C C . LEU A 1 98 ? 11.579 -8.010 21.916 1.00 51.38 98 LEU A C 1
ATOM 742 O O . LEU A 1 98 ? 11.191 -8.331 20.797 1.00 51.38 98 LEU A O 1
ATOM 746 N N . LEU A 1 99 ? 11.759 -8.903 22.891 1.00 58.19 99 LEU A N 1
ATOM 747 C CA . LEU A 1 99 ? 11.692 -10.361 22.712 1.00 58.19 99 LEU A CA 1
ATOM 748 C C . LEU A 1 99 ? 10.258 -10.913 22.697 1.00 58.19 99 LEU A C 1
ATOM 750 O O . LEU A 1 99 ? 10.023 -12.051 22.294 1.00 58.19 99 LEU A O 1
ATOM 754 N N . GLY A 1 100 ? 9.289 -10.115 23.137 1.00 53.44 100 GLY A N 1
ATOM 755 C CA . GLY A 1 100 ? 7.914 -10.551 23.318 1.00 53.44 100 GLY A CA 1
ATOM 756 C C . GLY A 1 100 ? 7.704 -11.533 24.466 1.00 53.44 100 GLY A C 1
ATOM 757 O O . GLY A 1 100 ? 8.620 -11.965 25.161 1.00 53.44 100 GLY A O 1
ATOM 758 N N . THR A 1 101 ? 6.437 -11.835 24.712 1.00 60.50 101 THR A N 1
ATOM 759 C CA . THR A 1 101 ? 5.986 -12.785 25.734 1.00 60.50 101 THR A CA 1
ATOM 760 C C . THR A 1 101 ? 5.790 -14.164 25.107 1.00 60.50 101 THR A C 1
ATOM 762 O O . THR A 1 101 ? 5.539 -14.257 23.912 1.00 60.50 101 THR A O 1
ATOM 765 N N . ARG A 1 102 ? 5.849 -15.260 25.882 1.00 55.62 102 ARG A N 1
ATOM 766 C CA . ARG A 1 102 ? 5.603 -16.627 25.354 1.00 55.62 102 ARG A CA 1
ATOM 767 C C . ARG A 1 102 ? 4.274 -16.762 24.599 1.00 55.62 102 ARG A C 1
ATOM 769 O O . ARG A 1 102 ? 4.155 -17.591 23.707 1.00 55.62 102 ARG A O 1
ATOM 776 N N . SER A 1 103 ? 3.276 -15.970 24.967 1.00 59.09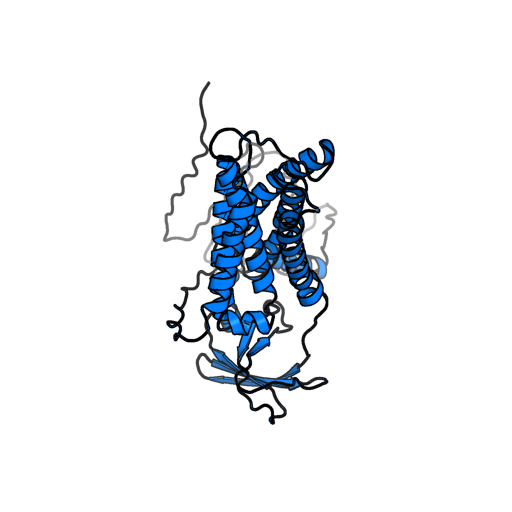 103 SER A N 1
ATOM 777 C CA . SER A 1 103 ? 1.977 -15.908 24.302 1.00 59.09 103 SER A CA 1
ATOM 778 C C . SER A 1 103 ? 1.989 -15.120 22.988 1.00 59.09 103 SER A C 1
ATOM 780 O O . SER A 1 103 ? 1.050 -15.262 22.227 1.00 59.09 103 SER A O 1
ATOM 782 N N . ASP A 1 104 ? 3.012 -14.308 22.702 1.00 53.81 104 ASP A N 1
ATOM 783 C CA . ASP A 1 104 ? 3.157 -13.612 21.412 1.00 53.81 104 ASP A CA 1
ATOM 784 C C . ASP A 1 104 ? 3.644 -14.555 20.288 1.00 53.81 104 ASP A C 1
ATOM 786 O O . ASP A 1 104 ? 3.601 -14.180 19.122 1.00 53.81 104 ASP A O 1
ATOM 790 N N . TRP A 1 105 ? 4.100 -15.766 20.637 1.00 62.16 105 TRP A N 1
ATOM 791 C CA . TRP A 1 105 ? 4.696 -16.750 19.721 1.00 62.16 105 TRP A CA 1
ATOM 792 C C . TRP A 1 105 ? 3.803 -17.985 19.491 1.00 62.16 105 TRP A C 1
ATOM 794 O O . TRP A 1 105 ? 4.268 -19.009 18.986 1.00 62.16 105 TRP A O 1
ATOM 804 N N . ARG A 1 106 ? 2.526 -17.937 19.899 1.00 58.00 106 ARG A N 1
ATOM 805 C CA . ARG A 1 106 ? 1.584 -19.053 19.719 1.00 58.00 106 ARG A CA 1
ATOM 806 C C . ARG A 1 106 ? 1.011 -19.053 18.300 1.00 58.00 106 ARG A C 1
ATOM 808 O O . ARG A 1 106 ? 0.549 -18.038 17.797 1.00 58.00 106 ARG A O 1
ATOM 815 N N . LEU A 1 107 ? 1.007 -20.220 17.657 1.00 50.31 107 LEU A N 1
ATOM 816 C CA . LEU A 1 107 ? 0.386 -20.417 16.347 1.00 50.31 107 LEU 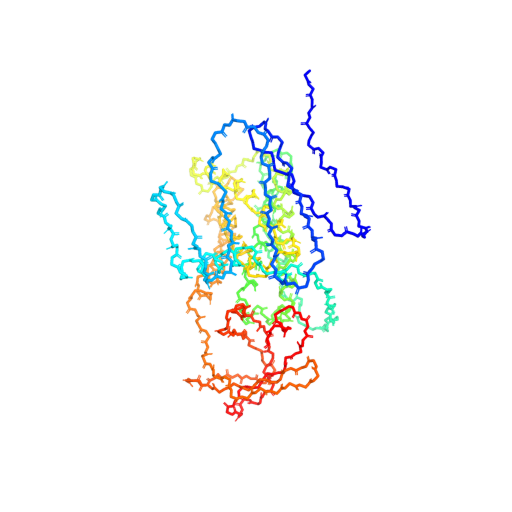A CA 1
ATOM 817 C C . LEU A 1 107 ? -1.116 -20.684 16.522 1.00 50.31 107 LEU A C 1
ATOM 819 O O . LEU A 1 107 ? -1.514 -21.766 16.951 1.00 50.31 107 LEU A O 1
ATOM 823 N N . THR A 1 108 ? -1.956 -19.712 16.176 1.00 54.22 108 THR A N 1
ATOM 824 C CA . THR A 1 108 ? -3.416 -19.882 16.106 1.00 54.22 108 THR A CA 1
ATOM 825 C C . THR A 1 108 ? -3.829 -20.443 14.740 1.00 54.22 108 THR A C 1
ATOM 827 O O . THR A 1 108 ? -3.311 -20.038 13.697 1.00 54.22 108 THR A O 1
ATOM 830 N N . LYS A 1 109 ? -4.754 -21.416 14.722 1.00 47.03 109 LYS A N 1
ATOM 831 C CA . LYS A 1 109 ? -5.304 -21.959 13.467 1.00 47.03 109 LYS A CA 1
ATOM 832 C C . LYS A 1 109 ? -6.219 -20.908 12.818 1.00 47.03 109 LYS A C 1
ATOM 834 O O . LYS A 1 109 ? -7.095 -20.391 13.509 1.00 47.03 109 LYS A O 1
ATOM 839 N N . PRO A 1 110 ? -6.064 -20.602 11.518 1.00 42.94 110 PRO A N 1
ATOM 840 C CA . PRO A 1 110 ? -6.922 -19.632 10.849 1.00 42.94 110 PRO A CA 1
ATOM 841 C C . PRO A 1 110 ? -8.357 -20.162 10.753 1.00 42.94 110 PRO A C 1
ATOM 843 O O . PRO A 1 110 ? -8.581 -21.282 10.293 1.00 42.94 110 PRO A O 1
ATOM 846 N N . THR A 1 111 ? -9.334 -19.350 11.148 1.00 46.66 111 THR A N 1
ATOM 847 C CA . THR A 1 111 ? -10.736 -19.564 10.784 1.00 46.66 111 THR A CA 1
ATOM 848 C C . THR A 1 111 ? -10.927 -19.159 9.323 1.00 46.66 111 THR A C 1
ATOM 850 O O . THR A 1 111 ? -10.527 -18.071 8.904 1.00 46.66 111 THR A O 1
ATOM 853 N N . LEU A 1 112 ? -11.487 -20.061 8.514 1.00 33.09 112 LEU A N 1
ATOM 854 C CA . LEU A 1 112 ? -11.737 -19.789 7.100 1.00 33.09 112 LEU A CA 1
ATOM 855 C C . LEU A 1 112 ? -12.884 -18.770 6.971 1.00 33.09 112 LEU A C 1
ATOM 857 O O . LEU A 1 112 ? -13.937 -18.970 7.584 1.00 33.09 112 LEU A O 1
ATOM 861 N N . PRO A 1 113 ? -12.710 -17.681 6.202 1.00 45.19 113 PRO A N 1
ATOM 862 C CA . PRO A 1 113 ? -13.793 -16.745 5.942 1.00 45.19 113 PRO A CA 1
ATOM 863 C C . PRO A 1 113 ? -14.919 -17.438 5.165 1.00 45.19 113 PRO A C 1
ATOM 865 O O . PRO A 1 113 ? -14.671 -18.311 4.332 1.00 45.19 113 PRO A O 1
ATOM 868 N N . HIS A 1 114 ? -16.162 -17.040 5.439 1.00 43.75 114 HIS A N 1
ATOM 869 C CA . HIS A 1 114 ? -17.316 -17.498 4.667 1.00 43.75 114 HIS A CA 1
ATOM 870 C C . HIS A 1 114 ? -17.218 -17.000 3.218 1.00 43.75 114 HIS A C 1
ATOM 872 O O . HIS A 1 114 ? -16.681 -15.921 2.954 1.00 43.75 114 HIS A O 1
ATOM 878 N N . ALA A 1 115 ? -17.729 -17.799 2.278 1.00 36.59 115 ALA A N 1
ATOM 879 C CA . ALA A 1 115 ? -17.692 -17.476 0.858 1.00 36.59 115 ALA A CA 1
ATOM 880 C C . ALA A 1 115 ? -18.457 -16.164 0.572 1.00 36.59 115 ALA A C 1
ATOM 882 O O . ALA A 1 115 ? -19.570 -15.984 1.073 1.00 36.59 115 ALA A O 1
ATOM 883 N N . PRO A 1 116 ? -17.884 -15.239 -0.216 1.00 46.69 116 PRO A N 1
ATOM 884 C CA . PRO A 1 116 ? -18.512 -13.954 -0.494 1.00 46.69 116 PRO A CA 1
ATOM 885 C C . PRO A 1 116 ? -19.762 -14.128 -1.365 1.00 46.69 116 PRO A C 1
ATOM 887 O O . PRO A 1 116 ? -19.735 -14.842 -2.367 1.00 46.69 116 PRO A O 1
ATOM 890 N N . GLN A 1 117 ? -20.842 -13.423 -1.020 1.00 45.34 117 GLN A N 1
ATOM 891 C CA . GLN A 1 117 ? -22.008 -13.295 -1.893 1.00 45.34 117 GLN A CA 1
ATOM 892 C C . GLN A 1 117 ? -21.689 -12.348 -3.068 1.00 45.34 117 GLN A C 1
ATOM 894 O O . GLN A 1 117 ? -21.013 -11.329 -2.907 1.00 45.34 117 GLN A O 1
ATOM 899 N N . LEU A 1 118 ? -22.129 -12.709 -4.275 1.00 45.16 118 LEU A N 1
ATOM 900 C CA . LEU A 1 118 ? -21.841 -12.001 -5.528 1.00 45.16 118 LEU A CA 1
ATOM 901 C C . LEU A 1 118 ? -22.784 -10.798 -5.733 1.00 45.16 118 LEU A C 1
ATOM 903 O O . LEU A 1 118 ? -23.921 -10.980 -6.147 1.00 45.16 118 LEU A O 1
ATOM 907 N N . ASN A 1 119 ? -22.293 -9.570 -5.512 1.00 65.25 119 ASN A N 1
ATOM 908 C CA . ASN A 1 119 ? -22.804 -8.323 -6.118 1.00 65.25 119 ASN A CA 1
ATOM 909 C C . ASN A 1 119 ? -21.735 -7.202 -6.028 1.00 65.25 119 ASN A C 1
ATOM 911 O O . ASN A 1 119 ? -20.988 -7.188 -5.053 1.00 65.25 119 ASN A O 1
ATOM 915 N N . SER A 1 120 ? -21.623 -6.311 -7.032 1.00 62.16 120 SER A N 1
ATOM 916 C CA . SER A 1 120 ? -20.752 -5.104 -7.190 1.00 62.16 120 SER A CA 1
ATOM 917 C C . SER A 1 120 ? -19.235 -5.226 -6.896 1.00 62.16 120 SER A C 1
ATOM 919 O O . SER A 1 120 ? -18.422 -4.377 -7.247 1.00 62.16 120 SER A O 1
ATOM 921 N N . SER A 1 121 ? -18.795 -6.335 -6.317 1.00 71.69 121 SER A N 1
ATOM 922 C CA . SER A 1 121 ? -17.507 -6.476 -5.634 1.00 71.69 121 SER A CA 1
ATOM 923 C C . SER A 1 121 ? -16.310 -6.747 -6.561 1.00 71.69 121 SER A C 1
ATOM 925 O O . SER A 1 121 ? -15.191 -6.967 -6.094 1.00 71.69 121 SER A O 1
ATOM 927 N N . TRP A 1 122 ? -16.548 -6.813 -7.872 1.00 84.31 122 TRP A N 1
ATOM 928 C CA . TRP A 1 122 ? -15.520 -7.033 -8.893 1.00 84.31 122 TRP A CA 1
ATOM 929 C C . TRP A 1 122 ? -15.114 -5.752 -9.620 1.00 84.31 122 TRP A C 1
ATOM 931 O O . TRP A 1 122 ? -14.111 -5.772 -10.326 1.00 84.31 122 TRP A O 1
ATOM 941 N N . ILE A 1 123 ? -15.823 -4.640 -9.401 1.00 90.50 123 ILE A N 1
ATOM 942 C CA . ILE A 1 123 ? -15.529 -3.358 -10.051 1.00 90.50 123 ILE A CA 1
ATOM 943 C C . ILE A 1 123 ? -14.118 -2.884 -9.685 1.00 90.50 123 ILE A C 1
ATOM 945 O O . ILE A 1 123 ? -13.321 -2.602 -10.574 1.00 90.50 123 ILE A O 1
ATOM 949 N N . GLY A 1 124 ? -13.779 -2.854 -8.392 1.00 92.31 124 GLY A N 1
ATOM 950 C CA . GLY A 1 124 ? -12.452 -2.450 -7.918 1.00 92.31 124 GLY A CA 1
ATOM 951 C C . GLY A 1 124 ? -11.315 -3.307 -8.493 1.00 92.31 124 GLY A C 1
ATOM 952 O O . GLY A 1 124 ? -10.403 -2.758 -9.111 1.00 92.31 124 GLY A O 1
ATOM 953 N N . PRO A 1 125 ? -11.363 -4.646 -8.357 1.00 92.56 125 PRO A N 1
ATOM 954 C CA . PRO A 1 125 ? -10.361 -5.535 -8.944 1.00 92.56 125 PRO A CA 1
ATOM 955 C C . PRO A 1 125 ? -10.257 -5.424 -10.467 1.00 92.56 125 PRO A C 1
ATOM 957 O O . PRO A 1 125 ? -9.148 -5.359 -10.989 1.00 92.56 125 PRO A O 1
ATOM 960 N N . ALA A 1 126 ? -11.387 -5.353 -11.179 1.00 93.88 126 ALA A N 1
ATOM 961 C CA . ALA A 1 126 ? -11.391 -5.172 -12.627 1.00 93.88 126 ALA A CA 1
ATOM 962 C C . ALA A 1 126 ? -10.748 -3.837 -13.019 1.00 93.88 126 ALA A C 1
ATOM 964 O O . ALA A 1 126 ? -9.922 -3.810 -13.921 1.00 93.88 126 ALA A O 1
ATOM 965 N N . MET A 1 127 ? -11.044 -2.748 -12.304 1.00 95.19 127 MET A N 1
ATOM 966 C CA . MET A 1 127 ? -10.398 -1.452 -12.517 1.00 95.19 127 MET A CA 1
ATOM 967 C C . MET A 1 127 ? -8.884 -1.521 -12.278 1.00 95.19 127 MET A C 1
ATOM 969 O O . MET A 1 127 ? -8.117 -0.986 -13.078 1.00 95.19 127 MET A O 1
ATOM 973 N N . ALA A 1 128 ? -8.433 -2.202 -11.221 1.00 95.81 128 ALA A N 1
ATOM 974 C CA . ALA A 1 128 ? -7.006 -2.375 -10.964 1.00 95.81 128 ALA A CA 1
ATOM 975 C C . ALA A 1 128 ? -6.314 -3.136 -12.101 1.00 95.81 128 ALA A C 1
ATOM 977 O O . ALA A 1 128 ? -5.306 -2.684 -12.633 1.00 95.81 128 ALA A O 1
ATOM 978 N N . VAL A 1 129 ? -6.909 -4.245 -12.537 1.00 95.62 129 VAL A N 1
ATOM 979 C CA . VAL A 1 129 ? -6.420 -5.048 -13.660 1.00 95.62 129 VAL A CA 1
ATOM 980 C C . VAL A 1 129 ? -6.394 -4.225 -14.952 1.00 95.62 129 VAL A C 1
ATOM 982 O O . VAL A 1 129 ? -5.351 -4.126 -15.588 1.00 95.62 129 VAL A O 1
ATOM 985 N N . ILE A 1 130 ? -7.499 -3.572 -15.313 1.00 96.50 130 ILE A N 1
ATOM 986 C CA . ILE A 1 130 ? -7.613 -2.766 -16.537 1.00 96.50 130 ILE A CA 1
ATOM 987 C C . ILE A 1 130 ? -6.586 -1.630 -16.546 1.00 96.50 130 ILE A C 1
ATOM 989 O O . ILE A 1 130 ? -5.902 -1.447 -17.547 1.00 96.50 130 ILE A O 1
ATOM 993 N N . THR A 1 131 ? -6.431 -0.893 -15.441 1.00 96.56 131 THR A N 1
ATOM 994 C CA . THR A 1 131 ? -5.443 0.200 -15.366 1.00 96.56 131 THR A CA 1
ATOM 995 C C . THR A 1 131 ? -4.010 -0.299 -15.549 1.00 96.56 131 THR A C 1
ATOM 997 O O . THR A 1 131 ? -3.232 0.364 -16.230 1.00 96.56 131 THR A O 1
ATOM 1000 N N . ILE A 1 132 ? -3.676 -1.480 -15.019 1.00 96.38 132 ILE A N 1
ATOM 1001 C CA . ILE A 1 132 ? -2.376 -2.131 -15.234 1.00 96.38 132 ILE A CA 1
ATOM 1002 C C . ILE A 1 132 ? -2.204 -2.539 -16.705 1.00 96.38 132 ILE A C 1
ATOM 1004 O O . ILE A 1 132 ? -1.190 -2.216 -17.320 1.00 96.38 132 ILE A O 1
ATOM 1008 N N . PHE A 1 133 ? -3.201 -3.210 -17.291 1.00 95.31 133 PHE A N 1
ATOM 1009 C CA . PHE A 1 133 ? -3.139 -3.697 -18.673 1.00 95.31 133 PHE A CA 1
ATOM 1010 C C . PHE A 1 133 ? -3.080 -2.569 -19.706 1.00 95.31 133 PHE A C 1
ATOM 1012 O O . PHE A 1 133 ? -2.364 -2.699 -20.694 1.00 95.31 133 PHE A O 1
ATOM 1019 N N . ILE A 1 134 ? -3.767 -1.445 -19.476 1.00 96.19 134 ILE A N 1
ATOM 1020 C CA . ILE A 1 134 ? -3.671 -0.256 -20.340 1.00 96.19 134 ILE A CA 1
ATOM 1021 C C . ILE A 1 134 ? -2.219 0.237 -20.435 1.00 96.19 134 ILE A C 1
ATOM 1023 O O . ILE A 1 134 ? -1.799 0.689 -21.498 1.00 96.19 134 ILE A O 1
ATOM 1027 N N . GLY A 1 135 ? -1.428 0.079 -19.368 1.00 93.38 135 GLY A N 1
ATOM 1028 C CA . GLY A 1 135 ? -0.008 0.425 -19.357 1.00 93.38 135 GLY A CA 1
ATOM 1029 C C . GLY A 1 135 ? 0.836 -0.322 -20.397 1.00 93.38 135 GLY A C 1
ATOM 1030 O O . GLY A 1 135 ? 1.892 0.181 -20.771 1.00 93.38 135 GLY A O 1
ATOM 1031 N N . TRP A 1 136 ? 0.374 -1.468 -20.921 1.00 95.25 136 TRP A N 1
ATOM 1032 C CA . TRP A 1 136 ? 1.064 -2.216 -21.981 1.00 95.25 136 TRP A CA 1
ATOM 1033 C C . TRP A 1 136 ? 1.364 -1.346 -23.198 1.00 95.25 136 TRP A C 1
ATOM 1035 O O . TRP A 1 136 ? 2.464 -1.412 -23.735 1.00 95.25 136 TRP A O 1
ATOM 1045 N N . PHE A 1 137 ? 0.422 -0.485 -23.594 1.00 95.44 137 PHE A N 1
ATOM 1046 C CA . PHE A 1 137 ? 0.533 0.355 -24.790 1.00 95.44 137 PHE A CA 1
ATOM 1047 C C . PHE A 1 137 ? 1.623 1.435 -24.701 1.00 95.44 137 PHE A C 1
ATOM 1049 O O . PHE A 1 137 ? 1.932 2.066 -25.710 1.00 95.44 137 PHE A O 1
ATOM 1056 N N . ALA A 1 138 ? 2.241 1.623 -23.533 1.00 94.06 138 ALA A N 1
ATOM 1057 C CA . ALA A 1 138 ? 3.382 2.514 -23.368 1.00 94.06 138 ALA A CA 1
ATOM 1058 C C . ALA A 1 138 ? 4.710 1.899 -23.844 1.00 94.06 138 ALA A C 1
ATOM 1060 O O . ALA A 1 138 ? 5.631 2.634 -24.187 1.00 94.06 138 ALA A O 1
ATOM 1061 N N . PHE A 1 139 ? 4.820 0.567 -23.870 1.00 93.50 139 PHE A N 1
ATOM 1062 C CA . PHE A 1 139 ? 6.066 -0.166 -24.101 1.00 93.50 139 PHE A CA 1
ATOM 1063 C C . PHE A 1 139 ? 6.267 -0.866 -25.468 1.00 93.50 139 PHE A C 1
ATOM 1065 O O . PHE A 1 139 ? 7.390 -1.329 -25.680 1.00 93.50 139 PHE A O 1
ATOM 1072 N N . PRO A 1 140 ? 5.321 -0.945 -26.438 1.00 89.44 140 PRO A N 1
ATOM 1073 C CA . PRO A 1 140 ? 5.538 -1.735 -27.660 1.00 89.44 140 PRO A CA 1
ATOM 1074 C C . PRO A 1 140 ? 6.706 -1.245 -28.525 1.00 89.44 140 PRO A C 1
ATOM 1076 O O . PRO A 1 140 ? 7.297 -2.030 -29.254 1.00 89.44 140 PRO A O 1
ATOM 1079 N N . ASN A 1 141 ? 7.054 0.040 -28.423 1.00 85.94 141 ASN A N 1
ATOM 1080 C CA . ASN A 1 141 ? 8.121 0.672 -29.203 1.00 85.94 141 ASN A CA 1
ATOM 1081 C C . ASN A 1 141 ? 9.486 0.658 -28.486 1.00 85.94 141 ASN A C 1
ATOM 1083 O O . ASN A 1 141 ? 10.362 1.455 -28.815 1.00 85.94 141 ASN A O 1
ATOM 1087 N N . THR A 1 142 ? 9.662 -0.184 -27.464 1.00 87.12 142 THR A N 1
ATOM 1088 C CA . THR A 1 142 ? 10.937 -0.303 -26.737 1.00 87.12 142 THR A CA 1
ATOM 1089 C C . THR A 1 142 ? 12.023 -0.869 -27.645 1.00 87.12 142 THR A C 1
ATOM 1091 O O . THR A 1 142 ? 11.814 -1.889 -28.295 1.00 87.12 142 THR A O 1
ATOM 1094 N N . ILE A 1 143 ? 13.195 -0.230 -27.649 1.00 81.62 143 ILE A N 1
ATOM 1095 C CA . ILE A 1 143 ? 14.375 -0.691 -28.381 1.00 81.62 143 ILE A CA 1
ATOM 1096 C C . ILE A 1 143 ? 15.370 -1.258 -27.364 1.00 81.62 143 ILE A C 1
ATOM 1098 O O . ILE A 1 143 ? 15.866 -0.537 -26.502 1.00 81.62 143 ILE A O 1
ATOM 1102 N N . GLY A 1 144 ? 15.673 -2.545 -27.461 1.00 80.06 144 GLY A N 1
ATOM 1103 C CA . GLY A 1 144 ? 16.608 -3.237 -26.577 1.00 80.06 144 GLY A CA 1
ATOM 1104 C C . GLY A 1 144 ? 16.772 -4.688 -27.005 1.00 80.06 144 GLY A C 1
ATOM 1105 O O . GLY A 1 144 ? 16.048 -5.152 -27.890 1.00 80.06 144 GLY A O 1
ATOM 1106 N N . ASP A 1 145 ? 17.723 -5.380 -26.391 1.00 76.00 145 ASP A N 1
ATOM 1107 C CA . ASP A 1 145 ? 17.952 -6.795 -26.665 1.00 76.00 145 ASP A CA 1
ATOM 1108 C C . ASP A 1 145 ? 16.862 -7.666 -26.007 1.00 76.00 145 ASP A C 1
ATOM 1110 O O . ASP A 1 145 ? 16.180 -7.260 -25.061 1.00 76.00 145 ASP A O 1
ATOM 1114 N N . GLY A 1 146 ? 16.642 -8.865 -26.552 1.00 79.31 146 GLY A N 1
ATOM 1115 C CA . GLY A 1 146 ? 15.639 -9.801 -26.037 1.00 79.31 146 GLY A CA 1
ATOM 1116 C C . GLY A 1 146 ? 14.206 -9.244 -26.034 1.00 79.31 146 GLY A C 1
ATOM 1117 O O . GLY A 1 146 ? 13.773 -8.551 -26.953 1.00 79.31 146 GLY A O 1
ATOM 1118 N N . ASN A 1 147 ? 13.443 -9.568 -24.986 1.00 86.62 147 ASN A N 1
ATOM 1119 C CA . ASN A 1 147 ? 12.056 -9.121 -24.809 1.00 86.62 147 ASN A CA 1
ATOM 1120 C C . ASN A 1 147 ? 11.974 -7.816 -23.988 1.00 86.62 147 ASN A C 1
ATOM 1122 O O . ASN A 1 147 ? 11.165 -7.714 -23.063 1.00 86.62 147 ASN A O 1
ATOM 1126 N N . ALA A 1 148 ? 12.781 -6.806 -24.333 1.00 88.12 148 ALA A N 1
ATOM 1127 C CA . ALA A 1 148 ? 12.891 -5.538 -23.598 1.00 88.12 148 ALA A CA 1
ATOM 1128 C C . ALA A 1 148 ? 11.536 -4.851 -23.312 1.00 88.12 148 ALA A C 1
ATOM 1130 O O . ALA A 1 148 ? 11.296 -4.368 -22.205 1.00 88.12 148 ALA A O 1
ATOM 1131 N N . ALA A 1 149 ? 10.605 -4.861 -24.276 1.00 91.69 149 ALA A N 1
ATOM 1132 C CA . ALA A 1 149 ? 9.254 -4.319 -24.088 1.00 91.69 149 ALA A CA 1
ATOM 1133 C C . ALA A 1 149 ? 8.483 -5.032 -22.962 1.00 91.69 149 ALA A C 1
ATOM 1135 O O . ALA A 1 149 ? 7.811 -4.394 -22.150 1.00 91.69 149 ALA A O 1
ATOM 1136 N N . PHE A 1 150 ? 8.600 -6.360 -22.895 1.00 92.38 150 PHE A N 1
ATOM 1137 C CA . PHE A 1 150 ? 7.965 -7.162 -21.855 1.00 92.38 150 PHE A CA 1
ATOM 1138 C C . PHE A 1 150 ? 8.653 -6.969 -20.500 1.00 92.38 150 PHE A C 1
ATOM 1140 O O . PHE A 1 150 ? 7.958 -6.818 -19.499 1.00 92.38 150 PHE A O 1
ATOM 1147 N N . ALA A 1 151 ? 9.988 -6.890 -20.467 1.00 93.06 151 ALA A N 1
ATOM 1148 C CA . ALA A 1 151 ? 10.748 -6.627 -19.245 1.00 93.06 151 ALA A CA 1
ATOM 1149 C C . ALA A 1 151 ? 10.347 -5.288 -18.595 1.00 93.06 151 ALA A C 1
ATOM 1151 O O . ALA A 1 151 ? 10.045 -5.244 -17.398 1.00 93.06 151 ALA A O 1
ATOM 1152 N N . LEU A 1 152 ? 10.253 -4.210 -19.388 1.00 94.00 152 LEU A N 1
ATOM 1153 C CA . LEU A 1 152 ? 9.776 -2.905 -18.915 1.00 94.00 152 LEU A CA 1
ATOM 1154 C C . LEU A 1 152 ? 8.312 -2.947 -18.463 1.00 94.00 152 LEU A C 1
ATOM 1156 O O . LEU A 1 152 ? 7.966 -2.383 -17.422 1.00 94.00 152 LEU A O 1
ATOM 1160 N N . PHE A 1 153 ? 7.447 -3.631 -19.217 1.00 95.69 153 PHE A N 1
ATOM 1161 C CA . PHE A 1 153 ? 6.043 -3.763 -18.841 1.00 95.69 153 PHE A CA 1
ATOM 1162 C C . PHE A 1 153 ? 5.870 -4.514 -17.518 1.00 95.69 153 PHE A C 1
ATOM 1164 O O . PHE A 1 153 ? 5.096 -4.075 -16.674 1.00 95.69 153 PHE A O 1
ATOM 1171 N N . ILE A 1 154 ? 6.605 -5.603 -17.294 1.00 96.19 154 ILE A N 1
ATOM 1172 C CA . ILE A 1 154 ? 6.562 -6.350 -16.031 1.00 96.19 154 ILE A CA 1
ATOM 1173 C C . ILE A 1 154 ? 7.044 -5.485 -14.853 1.00 96.19 154 ILE A C 1
ATOM 1175 O O . ILE A 1 154 ? 6.427 -5.515 -13.783 1.00 96.19 154 ILE A O 1
ATOM 1179 N N . GLY A 1 155 ? 8.053 -4.631 -15.061 1.00 95.94 155 GLY A N 1
ATOM 1180 C CA . GLY A 1 155 ? 8.442 -3.605 -14.086 1.00 95.94 155 GLY A CA 1
ATOM 1181 C C . GLY A 1 155 ? 7.299 -2.626 -13.772 1.00 95.94 155 GLY A C 1
ATOM 1182 O O . GLY A 1 155 ? 6.994 -2.360 -12.605 1.00 95.94 155 GLY A O 1
ATOM 1183 N N . ALA A 1 156 ? 6.583 -2.158 -14.800 1.00 97.19 156 ALA A N 1
ATOM 1184 C CA . ALA A 1 156 ? 5.409 -1.299 -14.636 1.00 97.19 156 ALA A CA 1
ATOM 1185 C C . ALA A 1 156 ? 4.254 -2.006 -13.900 1.00 97.19 156 ALA A C 1
ATOM 1187 O O . ALA A 1 156 ? 3.629 -1.412 -13.019 1.00 97.19 156 ALA A O 1
ATOM 1188 N N . VAL A 1 157 ? 3.996 -3.283 -14.209 1.00 98.06 157 VAL A N 1
ATOM 1189 C CA . VAL A 1 157 ? 3.003 -4.123 -13.518 1.00 98.06 157 VAL A CA 1
ATOM 1190 C C . VAL A 1 157 ? 3.309 -4.185 -12.024 1.00 98.06 157 VAL A C 1
ATOM 1192 O O . VAL A 1 157 ? 2.403 -3.975 -11.214 1.00 98.06 157 VAL A O 1
ATOM 1195 N N . SER A 1 158 ? 4.574 -4.407 -11.650 1.00 97.69 158 SER A N 1
ATOM 1196 C CA . SER A 1 158 ? 5.005 -4.422 -10.249 1.00 97.69 158 SER A CA 1
ATOM 1197 C C . SER A 1 158 ? 4.654 -3.117 -9.524 1.00 97.69 158 SER A C 1
ATOM 1199 O O . SER A 1 158 ? 3.937 -3.130 -8.515 1.00 97.69 158 SER A O 1
ATOM 1201 N N . ILE A 1 159 ? 5.075 -1.973 -10.072 1.00 97.19 159 ILE A N 1
ATOM 1202 C CA . ILE A 1 159 ? 4.842 -0.655 -9.461 1.00 97.19 159 ILE A CA 1
ATOM 1203 C C . ILE A 1 159 ? 3.350 -0.323 -9.384 1.00 97.19 159 ILE A C 1
ATOM 1205 O O . ILE A 1 159 ? 2.877 0.183 -8.360 1.00 97.19 159 ILE A O 1
ATOM 1209 N N . MET A 1 160 ? 2.572 -0.637 -10.419 1.00 98.12 160 MET A N 1
ATOM 1210 C CA . MET A 1 160 ? 1.130 -0.393 -10.404 1.00 98.12 160 MET A CA 1
ATOM 1211 C C . MET A 1 160 ? 0.400 -1.296 -9.400 1.00 98.12 160 MET A C 1
ATOM 1213 O O . MET A 1 160 ? -0.495 -0.828 -8.694 1.00 98.12 160 MET A O 1
ATOM 1217 N N . MET A 1 161 ? 0.795 -2.563 -9.250 1.00 98.06 161 MET A N 1
ATOM 1218 C CA . MET A 1 161 ? 0.246 -3.439 -8.209 1.00 98.06 161 MET A CA 1
ATOM 1219 C C . MET A 1 161 ? 0.586 -2.937 -6.797 1.00 98.06 161 MET A C 1
ATOM 1221 O O . MET A 1 161 ? -0.294 -2.912 -5.931 1.00 98.06 161 MET A O 1
ATOM 1225 N N . MET A 1 162 ? 1.815 -2.457 -6.566 1.00 97.00 162 MET A N 1
ATOM 1226 C CA . MET A 1 162 ? 2.174 -1.806 -5.299 1.00 97.00 162 MET A CA 1
ATOM 1227 C C . MET A 1 162 ? 1.381 -0.514 -5.066 1.00 97.00 162 MET A C 1
ATOM 1229 O O . MET A 1 162 ? 0.939 -0.264 -3.944 1.00 97.00 162 MET A O 1
ATOM 1233 N N . THR A 1 163 ? 1.137 0.283 -6.111 1.00 98.06 163 THR A N 1
ATOM 1234 C CA . THR A 1 163 ? 0.284 1.482 -6.047 1.00 98.06 163 THR A CA 1
ATOM 1235 C C . THR A 1 163 ? -1.110 1.123 -5.535 1.00 98.06 163 THR A C 1
ATOM 1237 O O . THR A 1 163 ? -1.586 1.699 -4.554 1.00 98.06 163 THR A O 1
ATOM 1240 N N . TRP A 1 164 ? -1.754 0.126 -6.149 1.00 97.94 164 TRP A N 1
ATOM 1241 C CA . TRP A 1 164 ? -3.070 -0.353 -5.724 1.00 97.94 164 TRP A CA 1
ATOM 1242 C C . TRP A 1 164 ? -3.052 -0.925 -4.307 1.00 97.94 164 TRP A C 1
ATOM 1244 O O . TRP A 1 164 ? -3.958 -0.649 -3.521 1.00 97.94 164 TRP A O 1
ATOM 1254 N N . SER A 1 165 ? -2.001 -1.659 -3.940 1.00 96.38 165 SER A N 1
ATOM 1255 C CA . SER A 1 165 ? -1.815 -2.151 -2.574 1.00 96.38 165 SER A CA 1
ATOM 1256 C C . SER A 1 165 ? -1.774 -0.998 -1.555 1.00 96.38 165 SER A C 1
ATOM 1258 O O . SER A 1 165 ? -2.507 -1.023 -0.558 1.00 96.38 165 SER A O 1
ATOM 1260 N N . ASN A 1 166 ? -1.014 0.066 -1.840 1.00 96.44 166 ASN A N 1
ATOM 1261 C CA . ASN A 1 166 ? -0.952 1.271 -1.009 1.00 96.44 166 ASN A CA 1
ATOM 1262 C C . ASN A 1 166 ? -2.302 2.001 -0.935 1.00 96.44 166 ASN A C 1
ATOM 1264 O O . ASN A 1 166 ? -2.729 2.377 0.160 1.00 96.44 166 ASN A O 1
ATOM 1268 N N . LEU A 1 167 ? -3.019 2.139 -2.054 1.00 96.50 167 LEU A N 1
ATOM 1269 C CA . LEU A 1 167 ? -4.360 2.734 -2.087 1.00 96.50 167 LEU A CA 1
ATOM 1270 C C . LEU A 1 167 ? -5.341 1.975 -1.189 1.00 96.50 167 LEU A C 1
ATOM 1272 O O . LEU A 1 167 ? -6.010 2.584 -0.351 1.00 96.50 167 LEU A O 1
ATOM 1276 N N . LEU A 1 168 ? -5.381 0.645 -1.293 1.00 95.00 168 LEU A N 1
ATOM 1277 C CA . LEU A 1 168 ? -6.247 -0.197 -0.464 1.00 95.00 168 LEU A CA 1
ATOM 1278 C C . LEU A 1 168 ? -5.933 -0.065 1.034 1.00 95.00 168 LEU A C 1
ATOM 1280 O O . LEU A 1 168 ? -6.842 -0.123 1.866 1.00 95.00 168 LEU A O 1
ATOM 1284 N N . SER A 1 169 ? -4.674 0.193 1.398 1.00 92.25 169 SER A N 1
ATOM 1285 C CA . SER A 1 169 ? -4.271 0.369 2.800 1.00 92.25 169 SER A CA 1
ATOM 1286 C C . SER A 1 169 ? -4.938 1.578 3.483 1.00 92.25 169 SER A C 1
ATOM 1288 O O . SER A 1 169 ? -5.126 1.581 4.709 1.00 92.25 169 SER A O 1
ATOM 1290 N N . THR A 1 170 ? -5.351 2.588 2.704 1.00 92.31 170 THR A N 1
ATOM 1291 C CA . THR A 1 170 ? -6.002 3.807 3.216 1.00 92.31 170 THR A CA 1
ATOM 1292 C C . THR A 1 170 ? -7.379 3.533 3.814 1.00 92.31 170 THR A C 1
ATOM 1294 O O . THR A 1 170 ? -7.791 4.246 4.734 1.00 92.31 170 THR A O 1
ATOM 1297 N N . ARG A 1 171 ? -8.067 2.481 3.338 1.00 88.69 171 ARG A N 1
ATOM 1298 C CA . ARG A 1 171 ? -9.462 2.154 3.684 1.00 88.69 171 ARG A CA 1
ATOM 1299 C C . ARG A 1 171 ? -10.411 3.332 3.435 1.00 88.69 171 ARG A C 1
ATOM 1301 O O . ARG A 1 171 ? -11.267 3.635 4.263 1.00 88.69 171 ARG A O 1
ATOM 1308 N N . ALA A 1 172 ? -10.201 4.048 2.332 1.00 87.25 172 ALA A N 1
ATOM 1309 C CA . ALA A 1 172 ? -11.097 5.117 1.915 1.00 87.25 172 ALA A CA 1
ATOM 1310 C C . ALA A 1 172 ? -12.477 4.551 1.536 1.00 87.25 172 ALA A C 1
ATOM 1312 O O . ALA A 1 172 ? -12.561 3.510 0.887 1.00 87.25 172 ALA A O 1
ATOM 1313 N N . LEU A 1 173 ? -13.548 5.267 1.893 1.00 83.75 173 LEU A N 1
ATOM 1314 C CA . LEU A 1 173 ? -14.931 4.831 1.659 1.00 83.75 173 LEU A CA 1
ATOM 1315 C C . LEU A 1 173 ? -15.241 4.503 0.180 1.00 83.75 173 LEU A C 1
ATOM 1317 O O . LEU A 1 173 ? -15.856 3.469 -0.063 1.00 83.75 173 LEU A O 1
ATOM 1321 N N . PRO A 1 174 ? -14.782 5.284 -0.823 1.00 87.12 174 PRO A N 1
ATOM 1322 C CA . PRO A 1 174 ? -15.020 4.927 -2.222 1.00 87.12 174 PRO A CA 1
ATOM 1323 C C . PRO A 1 174 ? -14.366 3.597 -2.614 1.00 87.12 174 PRO A C 1
ATOM 1325 O O . PRO A 1 174 ? -14.946 2.822 -3.368 1.00 87.12 174 PRO A O 1
ATOM 1328 N N . LEU A 1 175 ? -13.175 3.305 -2.073 1.00 89.69 175 LEU A N 1
ATOM 1329 C CA . LEU A 1 175 ? -12.481 2.039 -2.318 1.00 89.69 175 LEU A CA 1
ATOM 1330 C C . LEU A 1 175 ? -13.214 0.873 -1.651 1.00 89.69 175 LEU A C 1
ATOM 1332 O O . LEU A 1 175 ? -13.366 -0.180 -2.259 1.00 89.69 175 LEU A O 1
ATOM 1336 N N . GLU A 1 176 ? -13.719 1.069 -0.434 1.00 86.94 176 GLU A N 1
ATOM 1337 C CA . GLU A 1 176 ? -14.541 0.072 0.256 1.00 86.94 176 GLU A CA 1
ATOM 1338 C C . GLU A 1 176 ? -15.773 -0.321 -0.568 1.00 86.94 176 GLU A C 1
ATOM 1340 O O . GLU A 1 176 ? -16.048 -1.510 -0.735 1.00 86.94 176 GLU A O 1
ATOM 1345 N N . GLN A 1 177 ? -16.469 0.661 -1.145 1.00 85.19 177 GLN A N 1
ATOM 1346 C CA . GLN A 1 177 ? -17.676 0.436 -1.942 1.00 85.19 177 GLN A CA 1
ATOM 1347 C C . GLN A 1 177 ? -17.405 -0.391 -3.207 1.00 85.19 177 GLN A C 1
ATOM 1349 O O . GLN A 1 177 ? -18.144 -1.330 -3.495 1.00 85.19 177 GLN A O 1
ATOM 1354 N N . ILE A 1 178 ? -16.332 -0.088 -3.944 1.00 88.56 178 ILE A N 1
ATOM 1355 C CA . ILE A 1 178 ? -16.025 -0.773 -5.214 1.00 88.56 178 ILE A CA 1
ATOM 1356 C C . ILE A 1 178 ? -15.311 -2.123 -5.032 1.00 88.56 178 ILE A C 1
ATOM 1358 O O . ILE A 1 178 ? -15.347 -2.961 -5.934 1.00 88.56 178 ILE A O 1
ATOM 1362 N N . PHE A 1 179 ? -14.642 -2.346 -3.894 1.00 88.38 179 PHE A N 1
ATOM 1363 C CA . PHE A 1 179 ? -13.983 -3.620 -3.575 1.00 88.38 179 PHE A CA 1
ATOM 1364 C C . PHE A 1 179 ? -14.881 -4.582 -2.784 1.00 88.38 179 PHE A C 1
ATOM 1366 O O . PHE A 1 179 ? -14.474 -5.719 -2.541 1.00 88.38 179 PHE A O 1
ATOM 1373 N N . GLY A 1 180 ? -16.100 -4.167 -2.422 1.00 83.56 180 GLY A N 1
ATOM 1374 C CA . GLY A 1 180 ? -17.067 -5.016 -1.723 1.00 83.56 180 GLY A CA 1
ATOM 1375 C C . GLY A 1 180 ? -16.761 -5.190 -0.234 1.00 83.56 180 GLY A C 1
ATOM 1376 O O . GLY A 1 180 ? -16.939 -6.281 0.303 1.00 83.56 180 GLY A O 1
ATOM 1377 N N . GLY A 1 181 ? -16.275 -4.135 0.422 1.00 84.44 181 GLY A N 1
ATOM 1378 C CA . GLY A 1 181 ? -16.024 -4.105 1.861 1.00 84.44 181 GLY A CA 1
ATOM 1379 C C . GLY A 1 181 ? -14.557 -4.271 2.260 1.00 84.44 181 GLY A C 1
ATOM 1380 O O . GLY A 1 181 ? -13.701 -4.728 1.497 1.00 84.44 181 GLY A O 1
ATOM 1381 N N . VAL A 1 182 ? -14.266 -3.902 3.509 1.00 83.00 182 VAL A N 1
ATOM 1382 C CA . VAL A 1 182 ? -12.900 -3.838 4.053 1.00 83.00 182 VAL A CA 1
ATOM 1383 C C . VAL A 1 182 ? -12.223 -5.215 4.107 1.00 83.00 182 VAL A C 1
ATOM 1385 O O . VAL A 1 182 ? -11.034 -5.321 3.808 1.00 83.00 182 VAL A O 1
ATOM 1388 N N . ASP A 1 183 ? -12.965 -6.284 4.404 1.00 84.81 183 ASP A N 1
ATOM 1389 C CA . ASP A 1 183 ? -12.424 -7.651 4.451 1.00 84.81 183 ASP A CA 1
ATOM 1390 C C . ASP A 1 183 ? -11.884 -8.099 3.092 1.00 84.81 183 ASP A C 1
ATOM 1392 O O . ASP A 1 183 ? -10.772 -8.625 2.977 1.00 84.81 183 ASP A O 1
ATOM 1396 N N . ARG A 1 184 ? -12.641 -7.820 2.029 1.00 85.56 184 ARG A N 1
ATOM 1397 C CA . ARG A 1 184 ? -12.248 -8.167 0.666 1.00 85.56 184 ARG A CA 1
ATOM 1398 C C . ARG A 1 184 ? -11.098 -7.287 0.174 1.00 85.56 184 ARG A C 1
ATOM 1400 O O . ARG A 1 184 ? -10.203 -7.794 -0.505 1.00 85.56 184 ARG A O 1
ATOM 1407 N N . MET A 1 185 ? -11.049 -6.016 0.583 1.00 90.44 185 MET A N 1
ATOM 1408 C CA . MET A 1 185 ? -9.882 -5.158 0.343 1.00 90.44 185 MET A CA 1
ATOM 1409 C C . MET A 1 185 ? -8.595 -5.754 0.927 1.00 90.44 185 MET A C 1
ATOM 1411 O O . MET A 1 185 ? -7.567 -5.692 0.261 1.00 90.44 185 MET A O 1
ATOM 1415 N N . TYR A 1 186 ? -8.621 -6.370 2.119 1.00 89.12 186 TYR A N 1
ATOM 1416 C CA . TYR A 1 186 ? -7.424 -7.024 2.675 1.00 89.12 186 TYR A CA 1
ATOM 1417 C C . TYR A 1 186 ? -6.960 -8.222 1.847 1.00 89.12 186 TYR A C 1
ATOM 1419 O O . TYR A 1 186 ? -5.755 -8.419 1.680 1.00 89.12 186 TYR A O 1
ATOM 1427 N N . ILE A 1 187 ? -7.898 -9.014 1.317 1.00 89.75 187 ILE A N 1
ATOM 1428 C CA . ILE A 1 187 ? -7.574 -10.141 0.433 1.00 89.75 187 ILE A CA 1
ATOM 1429 C C . ILE A 1 187 ? -6.848 -9.621 -0.811 1.00 89.75 187 ILE A C 1
ATOM 1431 O O . ILE A 1 187 ? -5.781 -10.130 -1.153 1.00 89.75 187 ILE A O 1
ATOM 1435 N N . TRP A 1 188 ? -7.390 -8.581 -1.450 1.00 93.00 188 TRP A N 1
ATOM 1436 C CA . TRP A 1 188 ? -6.783 -7.977 -2.636 1.00 93.00 188 TRP A CA 1
ATOM 1437 C C . TRP A 1 188 ? -5.458 -7.283 -2.341 1.00 93.00 188 TRP A C 1
ATOM 1439 O O . TRP A 1 188 ? -4.516 -7.473 -3.096 1.00 93.00 188 TRP A O 1
ATOM 1449 N N . HIS A 1 189 ? -5.342 -6.557 -1.231 1.00 94.56 189 HIS A N 1
ATOM 1450 C CA . HIS A 1 189 ? -4.085 -5.951 -0.789 1.00 94.56 189 HIS A CA 1
ATOM 1451 C C . HIS A 1 189 ? -2.977 -7.006 -0.649 1.00 94.56 189 HIS A C 1
ATOM 1453 O O . HIS A 1 189 ? -1.878 -6.824 -1.172 1.00 94.56 189 HIS A O 1
ATOM 1459 N N . ARG A 1 190 ? -3.286 -8.150 -0.019 1.00 91.31 190 ARG A N 1
ATOM 1460 C CA . ARG A 1 190 ? -2.343 -9.268 0.121 1.00 91.31 190 ARG A CA 1
ATOM 1461 C C . ARG A 1 190 ? -1.912 -9.827 -1.234 1.00 91.31 190 ARG A C 1
ATOM 1463 O O . ARG A 1 190 ? -0.724 -10.049 -1.437 1.00 91.31 190 ARG A O 1
ATOM 1470 N N . TRP A 1 191 ? -2.858 -10.074 -2.139 1.00 92.94 191 TRP A N 1
ATOM 1471 C CA . TRP A 1 191 ? -2.544 -10.639 -3.454 1.00 92.94 191 TRP A CA 1
ATOM 1472 C C . TRP A 1 191 ? -1.798 -9.656 -4.352 1.00 92.94 191 TRP A C 1
ATOM 1474 O O . TRP A 1 191 ? -0.800 -10.044 -4.942 1.00 92.94 191 TRP A O 1
ATOM 1484 N N . LEU A 1 192 ? -2.215 -8.391 -4.410 1.00 95.69 192 LEU A N 1
ATOM 1485 C CA . LEU A 1 192 ? -1.524 -7.353 -5.178 1.00 95.69 192 LEU A CA 1
ATOM 1486 C C . LEU A 1 192 ? -0.095 -7.144 -4.672 1.00 95.69 192 LEU A C 1
ATOM 1488 O O . LEU A 1 192 ? 0.819 -7.068 -5.483 1.00 95.69 192 LEU A O 1
ATOM 1492 N N . GLY A 1 193 ? 0.113 -7.126 -3.351 1.00 93.31 193 GLY A N 1
ATOM 1493 C CA . GLY A 1 193 ? 1.456 -7.053 -2.774 1.00 93.31 193 GLY A CA 1
ATOM 1494 C C . GLY A 1 193 ? 2.308 -8.297 -3.053 1.00 93.31 193 GLY A C 1
ATOM 1495 O O . GLY A 1 193 ? 3.493 -8.177 -3.333 1.00 93.31 193 GLY A O 1
ATOM 1496 N N . ALA A 1 194 ? 1.731 -9.501 -3.010 1.00 91.38 194 ALA A N 1
ATOM 1497 C CA . ALA A 1 194 ? 2.474 -10.725 -3.321 1.00 91.38 194 ALA A CA 1
ATOM 1498 C C . ALA A 1 194 ? 2.845 -10.813 -4.812 1.00 91.38 194 ALA A C 1
ATOM 1500 O O . ALA A 1 194 ? 3.982 -11.133 -5.154 1.00 91.38 194 ALA A O 1
ATOM 1501 N N . LEU A 1 195 ? 1.897 -10.498 -5.697 1.00 94.75 195 LEU A N 1
ATOM 1502 C CA . LEU A 1 195 ? 2.107 -10.516 -7.143 1.00 94.75 195 LEU A CA 1
ATOM 1503 C C . LEU A 1 195 ? 3.076 -9.418 -7.591 1.00 94.75 195 LEU A C 1
ATOM 1505 O O . LEU A 1 195 ? 3.878 -9.675 -8.483 1.00 94.75 195 LEU A O 1
ATOM 1509 N N . SER A 1 196 ? 3.077 -8.241 -6.949 1.00 96.50 196 SER A N 1
ATOM 1510 C CA . SER A 1 196 ? 4.054 -7.193 -7.264 1.00 96.50 196 SER A CA 1
ATOM 1511 C C . SER A 1 196 ? 5.483 -7.635 -6.967 1.00 96.50 196 SER A C 1
ATOM 1513 O O . SER A 1 196 ? 6.377 -7.368 -7.757 1.00 96.50 196 SER A O 1
ATOM 1515 N N . VAL A 1 197 ? 5.708 -8.360 -5.865 1.00 94.31 197 VAL A N 1
ATOM 1516 C CA . VAL A 1 197 ? 7.035 -8.912 -5.536 1.00 94.31 197 VAL A CA 1
ATOM 1517 C C . VAL A 1 197 ? 7.479 -9.922 -6.598 1.00 94.31 197 VAL A C 1
ATOM 1519 O O . VAL A 1 197 ? 8.622 -9.873 -7.038 1.00 94.31 197 VAL A O 1
ATOM 1522 N N . GLY A 1 198 ? 6.574 -10.794 -7.058 1.00 95.00 198 GLY A N 1
ATOM 1523 C CA . GLY A 1 198 ? 6.862 -11.729 -8.150 1.00 95.00 198 GLY A CA 1
ATOM 1524 C C . GLY A 1 198 ? 7.153 -11.031 -9.484 1.00 95.00 198 GLY A C 1
ATOM 1525 O O . GLY A 1 198 ? 8.093 -11.406 -10.177 1.00 95.00 198 GLY A O 1
ATOM 1526 N N . ALA A 1 199 ? 6.393 -9.984 -9.821 1.00 96.31 199 ALA A N 1
ATOM 1527 C CA . ALA A 1 199 ? 6.627 -9.172 -11.014 1.00 96.31 199 ALA A CA 1
ATOM 1528 C C . ALA A 1 199 ? 7.954 -8.400 -10.932 1.00 96.31 199 ALA A C 1
ATOM 1530 O O . ALA A 1 199 ? 8.682 -8.337 -11.912 1.00 96.31 199 ALA A O 1
ATOM 1531 N N . MET A 1 200 ? 8.309 -7.858 -9.763 1.00 94.50 200 MET A N 1
ATOM 1532 C CA . MET A 1 200 ? 9.610 -7.221 -9.537 1.00 94.50 200 MET A CA 1
ATOM 1533 C C . MET A 1 200 ? 10.762 -8.209 -9.729 1.00 94.50 200 MET A C 1
ATOM 1535 O O . MET A 1 200 ? 11.730 -7.879 -10.404 1.00 94.50 200 MET A O 1
ATOM 1539 N N . TRP A 1 201 ? 10.657 -9.412 -9.154 1.00 94.44 201 TRP A N 1
ATOM 1540 C CA . TRP A 1 201 ? 11.664 -10.454 -9.345 1.00 94.44 201 TRP A CA 1
ATOM 1541 C C . TRP A 1 201 ? 11.848 -10.770 -10.830 1.00 94.44 201 TRP A C 1
ATOM 1543 O O . TRP A 1 201 ? 12.957 -10.684 -11.341 1.00 94.44 201 TRP A O 1
ATOM 1553 N N . LEU A 1 202 ? 10.745 -11.021 -11.541 1.00 94.06 202 LEU A N 1
ATOM 1554 C CA . LEU A 1 202 ? 10.779 -11.296 -12.974 1.00 94.06 202 LEU A CA 1
ATOM 1555 C C . LEU A 1 202 ? 11.346 -10.121 -13.789 1.00 94.06 202 LEU A C 1
ATOM 1557 O O . LEU A 1 202 ? 12.054 -10.349 -14.759 1.00 94.06 202 LEU A O 1
ATOM 1561 N N . HIS A 1 203 ? 11.067 -8.875 -13.399 1.00 93.50 203 HIS A N 1
ATOM 1562 C CA . HIS A 1 203 ? 11.650 -7.696 -14.039 1.00 93.50 203 HIS A CA 1
ATOM 1563 C C . HIS A 1 203 ? 13.180 -7.700 -13.949 1.00 93.50 203 HIS A C 1
ATOM 1565 O O . HIS A 1 203 ? 13.823 -7.486 -14.967 1.00 93.50 203 HIS A O 1
ATOM 1571 N N . MET A 1 204 ? 13.758 -7.996 -12.780 1.00 90.38 204 MET A N 1
ATOM 1572 C CA . MET A 1 204 ? 15.218 -8.017 -12.605 1.00 90.38 204 MET A CA 1
ATOM 1573 C C . MET A 1 204 ? 15.898 -9.142 -13.393 1.00 90.38 204 MET A C 1
ATOM 1575 O O . MET A 1 204 ? 16.989 -8.943 -13.903 1.00 90.38 204 MET A O 1
ATOM 1579 N N . GLU A 1 205 ? 15.251 -10.301 -13.534 1.00 90.94 205 GLU A N 1
ATOM 1580 C CA . GLU A 1 205 ? 15.793 -11.420 -14.325 1.00 90.94 205 GLU A CA 1
ATOM 1581 C C . GLU A 1 205 ? 15.704 -11.186 -15.845 1.00 90.94 205 GLU A C 1
ATOM 1583 O O . GLU A 1 205 ? 16.357 -11.882 -16.617 1.00 90.94 205 GLU A O 1
ATOM 1588 N N . MET A 1 206 ? 14.851 -10.257 -16.292 1.00 87.88 206 MET A N 1
ATOM 1589 C CA . MET A 1 206 ? 14.595 -9.996 -17.717 1.00 87.88 206 MET A CA 1
ATOM 1590 C C . MET A 1 206 ? 15.125 -8.646 -18.206 1.00 87.88 206 MET A C 1
ATOM 1592 O O . MET A 1 206 ? 15.119 -8.398 -19.413 1.00 87.88 206 MET A O 1
ATOM 1596 N N . ALA A 1 207 ? 15.466 -7.733 -17.297 1.00 75.69 207 ALA A N 1
ATOM 1597 C CA . ALA A 1 207 ? 15.917 -6.395 -17.640 1.00 75.69 207 ALA A CA 1
ATOM 1598 C C . ALA A 1 207 ? 17.379 -6.438 -18.101 1.00 75.69 207 ALA A C 1
ATOM 1600 O O . ALA A 1 207 ? 18.296 -6.393 -17.289 1.00 75.69 207 ALA A O 1
ATOM 1601 N N . ASP A 1 208 ? 17.560 -6.505 -19.418 1.00 76.00 208 ASP A N 1
ATOM 1602 C CA . ASP A 1 208 ? 18.850 -6.324 -20.086 1.00 76.00 208 ASP A CA 1
ATOM 1603 C C . ASP A 1 208 ? 19.046 -4.858 -20.530 1.00 76.00 208 ASP A C 1
ATOM 1605 O O . ASP A 1 208 ? 18.270 -3.962 -20.190 1.00 76.00 208 ASP A O 1
ATOM 1609 N N . ASP A 1 209 ? 20.094 -4.607 -21.316 1.00 78.06 209 ASP A N 1
ATOM 1610 C CA . ASP A 1 209 ? 20.509 -3.284 -21.780 1.00 78.06 209 ASP A CA 1
ATOM 1611 C C . ASP A 1 209 ? 19.413 -2.607 -22.643 1.00 78.06 209 ASP A C 1
ATOM 1613 O O . ASP A 1 209 ? 19.207 -2.907 -23.826 1.00 78.06 209 ASP A O 1
ATOM 1617 N N . ILE A 1 210 ? 18.666 -1.677 -22.037 1.00 81.31 210 ILE A N 1
ATOM 1618 C CA . ILE A 1 210 ? 17.530 -0.981 -22.659 1.00 81.31 210 ILE A CA 1
ATOM 1619 C C . ILE A 1 210 ? 17.961 0.392 -23.178 1.00 81.31 210 ILE A C 1
ATOM 1621 O O . ILE A 1 210 ? 18.459 1.246 -22.439 1.00 81.31 210 ILE A O 1
ATOM 1625 N N . LYS A 1 211 ? 17.676 0.663 -24.457 1.00 82.94 211 LYS A N 1
ATOM 1626 C CA . LYS A 1 211 ? 17.895 1.977 -25.072 1.00 82.94 211 LYS A CA 1
ATOM 1627 C C . LYS A 1 211 ? 16.591 2.766 -25.063 1.00 82.94 211 LYS A C 1
ATOM 1629 O O . LYS A 1 211 ? 15.564 2.328 -25.575 1.00 82.94 211 LYS A O 1
ATOM 1634 N N . GLY A 1 212 ? 16.626 3.969 -24.500 1.00 86.06 212 GLY A N 1
ATOM 1635 C CA . GLY A 1 212 ? 15.433 4.799 -24.400 1.00 86.06 212 GLY A CA 1
ATOM 1636 C C . GLY A 1 212 ? 15.709 6.210 -23.910 1.00 86.06 212 GLY A C 1
ATOM 1637 O O . GLY A 1 212 ? 16.850 6.618 -23.692 1.00 86.06 212 GLY A O 1
ATOM 1638 N N . ILE A 1 213 ? 14.625 6.955 -23.729 1.00 87.12 213 ILE A N 1
ATOM 1639 C CA . ILE A 1 213 ? 14.643 8.302 -23.175 1.00 87.12 213 ILE A CA 1
ATOM 1640 C C . ILE A 1 213 ? 14.827 8.168 -21.664 1.00 87.12 213 ILE A C 1
ATOM 1642 O O . ILE A 1 213 ? 13.989 7.576 -20.982 1.00 87.12 213 ILE A O 1
ATOM 1646 N N . ARG A 1 214 ? 15.933 8.700 -21.138 1.00 89.25 214 ARG A N 1
ATOM 1647 C CA . ARG A 1 214 ? 16.156 8.789 -19.689 1.00 89.25 214 ARG A CA 1
ATOM 1648 C C . ARG A 1 214 ? 15.342 9.937 -19.108 1.00 89.25 214 ARG A C 1
ATOM 1650 O O . ARG A 1 214 ? 15.246 11.005 -19.706 1.00 89.25 214 ARG A O 1
ATOM 1657 N N . GLY A 1 215 ? 14.782 9.720 -17.922 1.00 88.88 215 GLY A N 1
ATOM 1658 C CA . GLY A 1 215 ? 13.996 10.734 -17.216 1.00 88.88 215 GLY A CA 1
ATOM 1659 C C . GLY A 1 215 ? 14.823 11.741 -16.409 1.00 88.88 215 GLY A C 1
ATOM 1660 O O . GLY A 1 215 ? 14.255 12.689 -15.871 1.00 88.88 215 GLY A O 1
ATOM 1661 N N . ALA A 1 216 ? 16.138 11.533 -16.299 1.00 92.12 216 ALA A N 1
ATOM 1662 C CA . ALA A 1 216 ? 17.085 12.402 -15.600 1.00 92.12 216 ALA A CA 1
ATOM 1663 C C . ALA A 1 216 ? 18.497 12.298 -16.213 1.00 92.12 216 ALA A C 1
ATOM 1665 O O . ALA A 1 216 ? 18.712 11.560 -17.179 1.00 92.12 216 ALA A O 1
ATOM 1666 N N . SER A 1 217 ? 19.463 13.041 -15.654 1.00 93.50 217 SER A N 1
ATOM 1667 C CA . SER A 1 217 ? 20.882 12.870 -15.990 1.00 93.50 217 SER A CA 1
ATOM 1668 C C . SER A 1 217 ? 21.353 11.449 -15.665 1.00 93.50 217 SER A C 1
ATOM 1670 O O . SER A 1 217 ? 20.761 10.767 -14.828 1.00 93.50 217 SER A O 1
ATOM 1672 N N . ARG A 1 218 ? 22.427 11.006 -16.330 1.00 90.12 218 ARG A N 1
ATOM 1673 C CA . ARG A 1 218 ? 22.986 9.658 -16.154 1.00 90.12 218 ARG A CA 1
ATOM 1674 C C . ARG A 1 218 ? 23.284 9.360 -14.684 1.00 90.12 218 ARG A C 1
ATOM 1676 O O . ARG A 1 218 ? 22.722 8.419 -14.156 1.00 90.12 218 ARG A O 1
ATOM 1683 N N . ASP A 1 219 ? 24.029 10.233 -14.013 1.00 93.25 219 ASP A N 1
ATOM 1684 C CA . ASP A 1 219 ? 24.411 10.036 -12.608 1.00 93.25 219 ASP A CA 1
ATOM 1685 C C . ASP A 1 219 ? 23.200 9.887 -11.671 1.00 93.25 219 ASP A C 1
ATOM 1687 O O . ASP A 1 219 ? 23.233 9.120 -10.714 1.00 93.25 219 ASP A O 1
ATOM 1691 N N . VAL A 1 220 ? 22.104 10.607 -11.947 1.00 95.38 220 VAL A N 1
ATOM 1692 C CA . VAL A 1 220 ? 20.869 10.522 -11.151 1.00 95.38 220 VAL A CA 1
ATOM 1693 C C . VAL A 1 220 ? 20.103 9.233 -11.443 1.00 95.38 220 VAL A C 1
ATOM 1695 O O . VAL A 1 220 ? 19.481 8.685 -10.536 1.00 95.38 220 VAL A O 1
ATOM 1698 N N . ALA A 1 221 ? 20.111 8.766 -12.693 1.00 91.88 221 ALA A N 1
ATOM 1699 C CA . ALA A 1 221 ? 19.485 7.504 -13.070 1.00 91.88 221 ALA A CA 1
ATOM 1700 C C . ALA A 1 221 ? 20.255 6.305 -12.497 1.00 91.88 221 ALA A C 1
ATOM 1702 O O . ALA A 1 221 ? 19.623 5.440 -11.898 1.00 91.88 221 ALA A O 1
ATOM 1703 N N . ASP A 1 222 ? 21.586 6.321 -12.596 1.00 92.25 222 ASP A N 1
ATOM 1704 C CA . ASP A 1 222 ? 22.474 5.284 -12.063 1.00 92.25 222 ASP A CA 1
ATOM 1705 C C . ASP A 1 222 ? 22.323 5.205 -10.523 1.00 92.25 222 ASP A C 1
ATOM 1707 O O . ASP A 1 222 ? 22.073 4.141 -9.966 1.00 92.25 222 ASP A O 1
ATOM 1711 N N . ALA A 1 223 ? 22.298 6.347 -9.818 1.00 95.69 223 ALA A N 1
ATOM 1712 C CA . ALA A 1 223 ? 22.037 6.365 -8.371 1.00 95.69 223 ALA A CA 1
ATOM 1713 C C . ALA A 1 223 ? 20.638 5.839 -7.985 1.00 95.69 223 ALA A C 1
ATOM 1715 O O . ALA A 1 223 ? 20.450 5.274 -6.904 1.00 95.69 223 ALA A O 1
ATOM 1716 N N . ALA A 1 224 ? 19.630 6.056 -8.836 1.00 95.00 224 ALA A N 1
ATOM 1717 C CA . ALA A 1 224 ? 18.282 5.545 -8.606 1.00 95.00 224 ALA A CA 1
ATOM 1718 C C . ALA A 1 224 ? 18.206 4.025 -8.791 1.00 95.00 224 ALA A C 1
ATOM 1720 O O . ALA A 1 224 ? 17.459 3.365 -8.070 1.00 95.00 224 ALA A O 1
ATOM 1721 N N . GLU A 1 225 ? 18.963 3.485 -9.744 1.00 92.94 225 GLU A N 1
ATOM 1722 C CA . GLU A 1 225 ? 19.134 2.051 -9.966 1.00 92.94 225 GLU A CA 1
ATOM 1723 C C . GLU A 1 225 ? 19.795 1.376 -8.757 1.00 92.94 225 GLU A C 1
ATOM 1725 O O . GLU A 1 225 ? 19.188 0.474 -8.180 1.00 92.94 225 GLU A O 1
ATOM 1730 N N . ASP A 1 226 ? 20.918 1.909 -8.263 1.00 94.19 226 ASP A N 1
ATOM 1731 C CA . ASP A 1 226 ? 21.604 1.404 -7.059 1.00 94.19 226 ASP A CA 1
ATOM 1732 C C . ASP A 1 226 ? 20.683 1.391 -5.818 1.00 94.19 226 ASP A C 1
ATOM 1734 O O . ASP A 1 226 ? 20.636 0.442 -5.020 1.00 94.19 226 ASP A O 1
ATOM 1738 N N . LEU A 1 227 ? 19.906 2.466 -5.634 1.00 95.62 227 LEU A N 1
ATOM 1739 C CA . LEU A 1 227 ? 18.928 2.565 -4.548 1.00 95.62 227 LEU A CA 1
ATOM 1740 C C . LEU A 1 227 ? 17.763 1.589 -4.726 1.00 95.62 227 LEU A C 1
ATOM 1742 O O . LEU A 1 227 ? 17.252 1.073 -3.729 1.00 95.62 227 LEU A O 1
ATOM 1746 N N . ALA A 1 228 ? 17.323 1.333 -5.958 1.00 94.00 228 ALA A N 1
ATOM 1747 C CA . ALA A 1 228 ? 16.275 0.360 -6.237 1.00 94.00 228 ALA A CA 1
ATOM 1748 C C . ALA A 1 228 ? 16.756 -1.078 -6.012 1.00 94.00 228 ALA A C 1
ATOM 1750 O O . ALA A 1 228 ? 15.995 -1.864 -5.451 1.00 94.00 228 ALA A O 1
ATOM 1751 N N . GLU A 1 229 ? 18.009 -1.403 -6.333 1.00 92.94 229 GLU A N 1
ATOM 1752 C CA . GLU A 1 229 ? 18.627 -2.695 -6.009 1.00 92.94 229 GLU A CA 1
ATOM 1753 C C . GLU A 1 229 ? 18.737 -2.899 -4.486 1.00 92.94 229 GLU A C 1
ATOM 1755 O O . GLU A 1 229 ? 18.333 -3.924 -3.922 1.00 92.94 229 GLU A O 1
ATOM 1760 N N . THR A 1 230 ? 19.181 -1.868 -3.767 1.00 94.38 230 THR A N 1
ATOM 1761 C CA . THR A 1 230 ? 19.151 -1.875 -2.296 1.00 94.38 230 THR A CA 1
ATOM 1762 C C . THR A 1 230 ? 17.712 -2.024 -1.772 1.00 94.38 230 THR A C 1
ATOM 1764 O O . THR A 1 230 ? 17.439 -2.765 -0.820 1.00 94.38 230 THR A O 1
ATOM 1767 N N . GLY A 1 231 ? 16.764 -1.337 -2.412 1.00 92.94 231 GLY A N 1
ATOM 1768 C CA . GLY A 1 231 ? 15.337 -1.388 -2.118 1.00 92.94 231 GLY A CA 1
ATOM 1769 C C . GLY A 1 231 ? 14.730 -2.775 -2.321 1.00 92.94 231 GLY A C 1
ATOM 1770 O O . GLY A 1 231 ? 13.965 -3.229 -1.472 1.00 92.94 231 GLY A O 1
ATOM 1771 N N . SER A 1 232 ? 15.082 -3.479 -3.394 1.00 93.06 232 SER A N 1
ATOM 1772 C CA . SER A 1 232 ? 14.582 -4.825 -3.692 1.00 93.06 232 SER A CA 1
ATOM 1773 C C . SER A 1 232 ? 15.063 -5.831 -2.643 1.00 93.06 232 SER A C 1
ATOM 1775 O O . SER A 1 232 ? 14.265 -6.618 -2.126 1.00 93.06 232 SER A O 1
ATOM 1777 N N . THR A 1 233 ? 16.320 -5.713 -2.205 1.00 93.38 233 THR A N 1
ATOM 1778 C CA . THR A 1 233 ? 16.871 -6.491 -1.084 1.00 93.38 233 THR A CA 1
ATOM 1779 C C . THR A 1 233 ? 16.090 -6.235 0.208 1.00 93.38 233 THR A C 1
ATOM 1781 O O . THR A 1 233 ? 15.648 -7.176 0.877 1.00 93.38 233 THR A O 1
ATOM 1784 N N . LEU A 1 234 ? 15.850 -4.962 0.547 1.00 92.94 234 LEU A N 1
ATOM 1785 C CA . LEU A 1 234 ? 15.036 -4.592 1.708 1.00 92.94 234 LEU A CA 1
ATOM 1786 C C . LEU A 1 234 ? 13.605 -5.143 1.593 1.00 92.94 234 LEU A C 1
ATOM 1788 O O . LEU A 1 234 ? 13.060 -5.649 2.578 1.00 92.94 234 LEU A O 1
ATOM 1792 N N . LEU A 1 235 ? 13.002 -5.075 0.403 1.00 91.81 235 LEU A N 1
ATOM 1793 C CA . LEU A 1 235 ? 11.667 -5.598 0.130 1.00 91.81 235 LEU A CA 1
ATOM 1794 C C . LEU A 1 235 ? 11.603 -7.102 0.412 1.00 91.81 235 LEU A C 1
ATOM 1796 O O . LEU A 1 235 ? 10.713 -7.533 1.144 1.00 91.81 235 LEU A O 1
ATOM 1800 N N . TYR A 1 236 ? 12.551 -7.896 -0.095 1.00 91.12 236 TYR A N 1
ATOM 1801 C CA . TYR A 1 236 ? 12.580 -9.341 0.140 1.00 91.12 236 TYR A CA 1
ATOM 1802 C C . TYR A 1 236 ? 12.727 -9.698 1.616 1.00 91.12 236 TYR A C 1
ATOM 1804 O O . TYR A 1 236 ? 12.003 -10.568 2.106 1.00 91.12 236 TYR A O 1
ATOM 1812 N N . ILE A 1 237 ? 13.590 -8.992 2.353 1.00 91.25 237 ILE A N 1
ATOM 1813 C CA . ILE A 1 237 ? 13.740 -9.188 3.801 1.00 91.25 237 ILE A CA 1
ATOM 1814 C C . ILE A 1 237 ? 12.414 -8.894 4.517 1.00 91.25 237 ILE A C 1
ATOM 1816 O O . ILE A 1 237 ? 11.931 -9.712 5.304 1.00 91.25 237 ILE A O 1
ATOM 1820 N N . LEU A 1 238 ? 11.787 -7.749 4.230 1.00 89.75 238 LEU A N 1
ATOM 1821 C CA . LEU A 1 238 ? 10.534 -7.336 4.870 1.00 89.75 238 LEU A CA 1
ATOM 1822 C C . LEU A 1 238 ? 9.348 -8.239 4.499 1.00 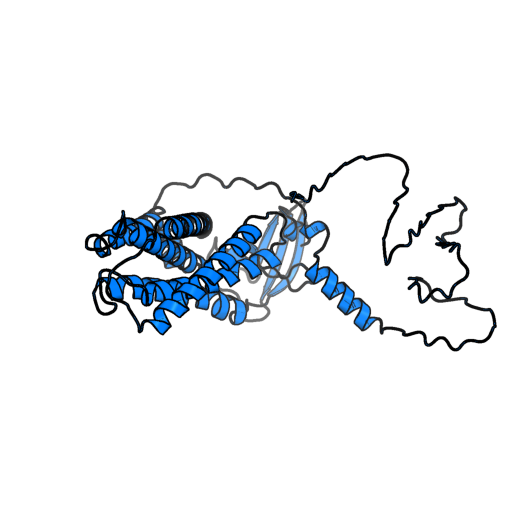89.75 238 LEU A C 1
ATOM 1824 O O . LEU A 1 238 ? 8.484 -8.493 5.343 1.00 89.75 238 LEU A O 1
ATOM 1828 N N . VAL A 1 239 ? 9.297 -8.747 3.267 1.00 86.50 239 VAL A N 1
ATOM 1829 C CA . VAL A 1 239 ? 8.285 -9.714 2.820 1.00 86.50 239 VAL A CA 1
ATOM 1830 C C . VAL A 1 239 ? 8.512 -11.069 3.482 1.00 86.50 239 VAL A C 1
ATOM 1832 O O . VAL A 1 239 ? 7.554 -11.642 3.995 1.00 86.50 239 VAL A O 1
ATOM 1835 N N . GLY A 1 240 ? 9.758 -11.544 3.571 1.00 86.12 240 GLY A N 1
ATOM 1836 C CA . GLY A 1 240 ? 10.108 -12.755 4.316 1.00 86.12 240 GLY A CA 1
ATOM 1837 C C . GLY A 1 240 ? 9.626 -12.672 5.764 1.00 86.12 240 GLY A C 1
ATOM 1838 O O . GLY A 1 240 ? 8.839 -13.507 6.207 1.00 86.12 240 GLY A O 1
ATOM 1839 N N . ILE A 1 241 ? 9.976 -11.587 6.463 1.00 85.12 241 ILE A N 1
ATOM 1840 C CA . ILE A 1 241 ? 9.457 -11.257 7.801 1.00 85.12 241 ILE A CA 1
ATOM 1841 C C . ILE A 1 241 ? 7.918 -11.252 7.805 1.00 85.12 241 ILE A C 1
ATOM 1843 O O . ILE A 1 241 ? 7.299 -11.828 8.695 1.00 85.12 241 ILE A O 1
ATOM 1847 N N . SER A 1 242 ? 7.277 -10.653 6.800 1.00 80.00 242 SER A N 1
ATOM 1848 C CA . SER A 1 242 ? 5.812 -10.563 6.722 1.00 80.00 242 SER A CA 1
ATOM 1849 C C . SER A 1 242 ? 5.108 -11.916 6.544 1.00 80.00 242 SER A C 1
ATOM 1851 O O . SER A 1 242 ? 3.936 -12.031 6.907 1.00 80.00 242 SER A O 1
ATOM 1853 N N . LEU A 1 243 ? 5.792 -12.925 5.996 1.00 78.81 243 LEU A N 1
ATOM 1854 C CA . LEU A 1 243 ? 5.274 -14.285 5.802 1.00 78.81 243 LEU A CA 1
ATOM 1855 C C . LEU A 1 243 ? 5.507 -15.193 7.018 1.00 78.81 243 LEU A C 1
ATOM 1857 O O . LEU A 1 243 ? 4.807 -16.196 7.193 1.00 78.81 243 LEU A O 1
ATOM 1861 N N . LEU A 1 244 ? 6.463 -14.841 7.877 1.00 80.50 244 LEU A N 1
ATOM 1862 C CA . LEU A 1 244 ? 6.786 -15.581 9.089 1.00 80.50 244 LEU A CA 1
ATOM 1863 C C . LEU A 1 244 ? 5.661 -15.426 10.133 1.00 80.50 244 LEU A C 1
ATOM 1865 O O . LEU A 1 244 ? 5.588 -14.451 10.878 1.00 80.50 244 LEU A O 1
ATOM 1869 N N . ARG A 1 245 ? 4.787 -16.438 10.222 1.00 70.62 245 ARG A N 1
ATOM 1870 C CA . ARG A 1 245 ? 3.571 -16.429 11.068 1.00 70.62 245 ARG A CA 1
ATOM 1871 C C . ARG A 1 245 ? 3.806 -16.300 12.572 1.00 70.62 245 ARG A C 1
ATOM 1873 O O . ARG A 1 245 ? 2.881 -15.954 13.293 1.00 70.62 245 ARG A O 1
ATOM 1880 N N . TRP A 1 246 ? 5.004 -16.609 13.048 1.00 73.81 246 TRP A N 1
ATOM 1881 C CA . TRP A 1 246 ? 5.364 -16.500 14.461 1.00 73.81 246 TRP A CA 1
ATOM 1882 C C . TRP A 1 246 ? 5.729 -15.074 14.901 1.00 73.81 246 TRP A C 1
ATOM 1884 O O . TRP A 1 246 ? 5.910 -14.850 16.090 1.00 73.81 246 TRP A O 1
ATOM 1894 N N . ILE A 1 247 ? 5.850 -14.103 13.984 1.00 77.38 247 ILE A N 1
ATOM 1895 C CA . ILE A 1 247 ? 6.236 -12.738 14.354 1.00 77.38 247 ILE A CA 1
ATOM 1896 C C . ILE A 1 247 ? 5.052 -12.050 15.040 1.00 77.38 247 ILE A C 1
ATOM 1898 O O . ILE A 1 247 ? 3.971 -11.984 14.450 1.00 77.38 247 ILE A O 1
ATOM 1902 N N . PRO A 1 248 ? 5.243 -11.472 16.242 1.00 79.50 248 PRO A N 1
ATOM 1903 C CA . PRO A 1 248 ? 4.168 -10.793 16.951 1.00 79.50 248 PRO A CA 1
ATOM 1904 C C . PRO A 1 248 ? 3.533 -9.683 16.109 1.00 79.50 248 PRO A C 1
ATOM 1906 O O . PRO A 1 248 ? 4.237 -8.882 15.485 1.00 79.50 248 PRO A O 1
ATOM 1909 N N . THR A 1 249 ? 2.203 -9.574 16.158 1.00 75.81 249 THR A N 1
ATOM 1910 C CA . THR A 1 249 ? 1.411 -8.636 15.343 1.00 75.81 249 THR A CA 1
ATOM 1911 C C . THR A 1 249 ? 1.916 -7.192 15.409 1.00 75.81 249 THR A C 1
ATOM 1913 O O . THR A 1 249 ? 1.959 -6.518 14.380 1.00 75.81 249 THR A O 1
ATOM 1916 N N . ARG A 1 250 ? 2.359 -6.700 16.576 1.00 78.12 250 ARG A N 1
ATOM 1917 C CA . ARG A 1 250 ? 2.978 -5.364 16.698 1.00 78.12 250 ARG A CA 1
ATOM 1918 C C . ARG A 1 250 ? 4.214 -5.166 15.820 1.00 78.12 250 ARG A C 1
ATOM 1920 O O . ARG A 1 250 ? 4.338 -4.116 15.193 1.00 78.12 250 ARG A O 1
ATOM 1927 N N . TRP A 1 251 ? 5.106 -6.156 15.777 1.00 81.50 251 TRP A N 1
ATOM 1928 C CA . TRP A 1 251 ? 6.351 -6.096 15.015 1.00 81.50 251 TRP A CA 1
ATOM 1929 C C . TRP A 1 251 ? 6.051 -6.218 13.534 1.00 81.50 251 TRP A C 1
ATOM 1931 O O . TRP A 1 251 ? 6.485 -5.368 12.766 1.00 81.50 251 TRP A O 1
ATOM 1941 N N . TRP A 1 252 ? 5.207 -7.184 13.168 1.00 85.69 252 TRP A N 1
ATOM 1942 C CA . TRP A 1 252 ? 4.725 -7.348 11.803 1.00 85.69 252 TRP A CA 1
ATOM 1943 C C . TRP A 1 252 ? 4.076 -6.063 11.264 1.00 85.69 252 TRP A C 1
ATOM 1945 O O . TRP A 1 252 ? 4.438 -5.586 10.195 1.00 85.69 252 TRP A O 1
ATOM 1955 N N . ARG A 1 253 ? 3.179 -5.420 12.029 1.00 84.06 253 ARG A N 1
ATOM 1956 C CA . ARG A 1 253 ? 2.541 -4.152 11.626 1.00 84.06 253 ARG A CA 1
ATOM 1957 C C . ARG A 1 253 ? 3.547 -3.023 11.425 1.00 84.06 253 ARG A C 1
ATOM 1959 O O . ARG A 1 253 ? 3.301 -2.147 10.601 1.00 84.06 253 ARG A O 1
ATOM 1966 N N . PHE A 1 254 ? 4.613 -2.979 12.219 1.00 85.69 254 PHE A N 1
ATOM 1967 C CA . PHE A 1 254 ? 5.646 -1.956 12.093 1.00 85.69 254 PHE A CA 1
ATOM 1968 C C . PHE A 1 254 ? 6.533 -2.215 10.873 1.00 85.69 254 PHE A C 1
ATOM 1970 O O . PHE A 1 254 ? 6.650 -1.337 10.023 1.00 85.69 254 PHE A O 1
ATOM 1977 N N . THR A 1 255 ? 7.094 -3.419 10.746 1.00 90.00 255 THR A N 1
ATOM 1978 C CA . THR A 1 255 ? 7.986 -3.774 9.633 1.00 90.00 255 THR A CA 1
ATOM 1979 C C . THR A 1 255 ? 7.264 -3.715 8.292 1.00 90.00 255 THR A C 1
ATOM 1981 O O . THR A 1 255 ? 7.813 -3.195 7.327 1.00 90.00 255 THR A O 1
ATOM 1984 N N . HIS A 1 256 ? 5.996 -4.125 8.233 1.00 90.50 256 HIS A N 1
ATOM 1985 C CA . HIS A 1 256 ? 5.192 -4.045 7.015 1.00 90.50 256 HIS A CA 1
ATOM 1986 C C . HIS A 1 256 ? 4.967 -2.598 6.538 1.00 90.50 256 HIS A C 1
ATOM 1988 O O . HIS A 1 256 ? 4.886 -2.346 5.342 1.00 90.50 256 HIS A O 1
ATOM 1994 N N . LYS A 1 257 ? 4.930 -1.607 7.442 1.00 90.38 257 LYS A N 1
ATOM 1995 C CA . LYS A 1 257 ? 4.841 -0.184 7.050 1.00 90.38 257 LYS A CA 1
ATOM 1996 C C . LYS A 1 257 ? 6.120 0.335 6.406 1.00 90.38 257 LYS A C 1
ATOM 1998 O O . LYS A 1 257 ? 6.052 1.290 5.640 1.00 90.38 257 LYS A O 1
ATOM 2003 N N . LEU A 1 258 ? 7.267 -0.279 6.698 1.00 92.06 258 LEU A N 1
ATOM 2004 C CA . LEU A 1 258 ? 8.543 0.103 6.092 1.00 92.06 258 LEU A CA 1
ATOM 2005 C C . LEU A 1 258 ? 8.604 -0.243 4.599 1.00 92.06 258 LEU A C 1
ATOM 2007 O O . LEU A 1 258 ? 9.447 0.311 3.904 1.00 92.06 258 LEU A O 1
ATOM 2011 N N . LEU A 1 259 ? 7.673 -1.060 4.084 1.00 92.50 259 LEU A N 1
ATOM 2012 C CA . LEU A 1 259 ? 7.542 -1.369 2.653 1.00 92.50 259 LEU A CA 1
ATOM 2013 C C . LEU A 1 259 ? 7.258 -0.133 1.779 1.00 92.50 259 LEU A C 1
ATOM 2015 O O . LEU A 1 259 ? 7.425 -0.197 0.564 1.00 92.50 259 LEU A O 1
ATOM 2019 N N . ILE A 1 260 ? 6.886 1.009 2.371 1.00 93.81 260 ILE A N 1
ATOM 2020 C CA . ILE A 1 260 ? 6.776 2.271 1.631 1.00 93.81 260 ILE A CA 1
ATOM 2021 C C . ILE A 1 260 ? 8.135 2.782 1.121 1.00 93.81 260 ILE A C 1
ATOM 2023 O O . ILE A 1 260 ? 8.181 3.451 0.094 1.00 93.81 260 ILE A O 1
ATOM 2027 N N . LEU A 1 261 ? 9.238 2.451 1.804 1.00 94.75 261 LEU A N 1
ATOM 2028 C CA . LEU A 1 261 ? 10.593 2.860 1.417 1.00 94.75 261 LEU A CA 1
ATOM 2029 C C . LEU A 1 261 ? 11.064 2.198 0.111 1.00 94.75 261 LEU A C 1
ATOM 2031 O O . LEU A 1 261 ? 11.383 2.937 -0.818 1.00 94.75 261 LEU A O 1
ATOM 2035 N N . PRO A 1 262 ? 11.059 0.855 -0.030 1.00 95.50 262 PRO A N 1
ATOM 2036 C CA . PRO A 1 262 ? 11.434 0.230 -1.295 1.00 95.50 262 PRO A CA 1
ATOM 2037 C C . PRO A 1 262 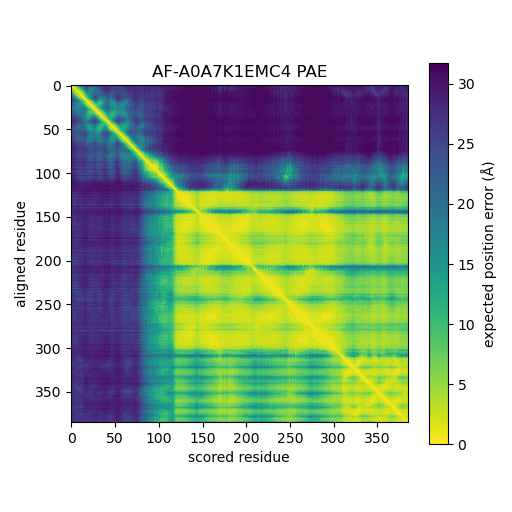? 10.489 0.621 -2.437 1.00 95.50 262 PRO A C 1
ATOM 2039 O O . PRO A 1 262 ? 10.940 0.796 -3.563 1.00 95.50 262 PRO A O 1
ATOM 2042 N N . TYR A 1 263 ? 9.203 0.862 -2.151 1.00 96.94 263 TYR A N 1
ATOM 2043 C CA . TYR A 1 263 ? 8.282 1.417 -3.146 1.00 96.94 263 TYR A CA 1
ATOM 2044 C C . TYR A 1 263 ? 8.701 2.816 -3.628 1.00 96.94 263 TYR A C 1
ATOM 2046 O O . TYR A 1 263 ? 8.620 3.102 -4.820 1.00 96.94 263 TYR A O 1
ATOM 2054 N N . ALA A 1 264 ? 9.169 3.689 -2.730 1.00 97.50 264 ALA A N 1
ATOM 2055 C CA . ALA A 1 264 ? 9.648 5.019 -3.097 1.00 97.50 264 ALA A CA 1
ATOM 2056 C C . ALA A 1 264 ? 10.921 4.969 -3.955 1.00 97.50 264 ALA A C 1
ATOM 2058 O O . ALA A 1 264 ? 11.010 5.703 -4.938 1.00 97.50 264 ALA A O 1
ATOM 2059 N N . PHE A 1 265 ? 11.861 4.074 -3.637 1.00 97.56 265 PHE A N 1
ATOM 2060 C CA . PHE A 1 265 ? 13.047 3.851 -4.471 1.00 97.56 265 PHE A CA 1
ATOM 2061 C C . PHE A 1 265 ? 12.669 3.312 -5.853 1.00 97.56 265 PHE A C 1
ATOM 2063 O O . PHE A 1 265 ? 13.141 3.840 -6.855 1.00 97.56 265 PHE A O 1
ATOM 2070 N N . ALA A 1 266 ? 11.731 2.362 -5.927 1.00 97.06 266 ALA A N 1
ATOM 2071 C CA . ALA A 1 266 ? 11.208 1.868 -7.200 1.00 97.06 266 ALA A CA 1
ATOM 2072 C C . ALA A 1 266 ? 10.526 2.975 -8.029 1.00 97.06 266 ALA A C 1
ATOM 2074 O O . ALA A 1 266 ? 10.715 3.038 -9.242 1.00 97.06 266 ALA A O 1
ATOM 2075 N N . CYS A 1 267 ? 9.772 3.882 -7.391 1.00 98.00 267 CYS A N 1
ATOM 2076 C CA . CYS A 1 267 ? 9.166 5.028 -8.079 1.00 98.00 267 CYS A CA 1
ATOM 2077 C C . CYS A 1 267 ? 10.221 5.983 -8.653 1.00 98.00 267 CYS A C 1
ATOM 2079 O O . CYS A 1 267 ? 10.061 6.461 -9.775 1.00 98.00 267 CYS A O 1
ATOM 2081 N N . TRP A 1 268 ? 11.293 6.258 -7.898 1.00 97.69 268 TRP A N 1
ATOM 2082 C CA . TRP A 1 268 ? 12.414 7.058 -8.393 1.00 97.69 268 TRP A CA 1
ATOM 2083 C C . TRP A 1 268 ? 13.045 6.366 -9.599 1.00 97.69 268 TRP A C 1
ATOM 2085 O O . TRP A 1 268 ? 13.064 6.955 -10.680 1.00 97.69 268 TRP A O 1
ATOM 2095 N N . HIS A 1 269 ? 13.464 5.110 -9.445 1.00 96.56 269 HIS A N 1
ATOM 2096 C CA . HIS A 1 269 ? 14.063 4.325 -10.519 1.00 96.56 269 HIS A CA 1
ATOM 2097 C C . HIS A 1 269 ? 13.204 4.336 -11.786 1.00 96.56 269 HIS A C 1
ATOM 2099 O O . HIS A 1 269 ? 13.689 4.723 -12.841 1.00 96.56 269 HIS A O 1
ATOM 2105 N N . PHE A 1 270 ? 11.904 4.046 -11.697 1.00 96.31 270 PHE A N 1
ATOM 2106 C CA . PHE A 1 270 ? 11.014 4.076 -12.863 1.00 96.31 270 PHE A CA 1
ATOM 2107 C C . PHE A 1 270 ? 10.918 5.467 -13.513 1.00 96.31 270 PHE A C 1
ATOM 2109 O O . PHE A 1 270 ? 10.876 5.604 -14.743 1.00 96.31 270 PHE A O 1
ATOM 2116 N N . TYR A 1 271 ? 10.884 6.528 -12.704 1.00 97.00 271 TYR A N 1
ATOM 2117 C CA . TYR A 1 271 ? 10.818 7.897 -13.207 1.00 97.00 271 TYR A CA 1
ATOM 2118 C C . TYR A 1 271 ? 12.088 8.297 -13.972 1.00 97.00 271 TYR A C 1
ATOM 2120 O O . TYR A 1 271 ? 11.985 9.000 -14.981 1.00 97.00 271 TYR A O 1
ATOM 2128 N N . THR A 1 272 ? 13.265 7.827 -13.551 1.00 95.88 272 THR A N 1
ATOM 2129 C CA . THR A 1 272 ? 14.563 8.197 -14.142 1.00 95.88 272 THR A CA 1
ATOM 2130 C C . THR A 1 272 ? 15.085 7.211 -15.185 1.00 95.88 272 THR A C 1
ATOM 2132 O O . THR A 1 272 ? 15.829 7.632 -16.073 1.00 95.88 272 THR A O 1
ATOM 2135 N N . ALA A 1 273 ? 14.663 5.946 -15.125 1.00 92.62 273 ALA A N 1
ATOM 2136 C CA . ALA A 1 273 ? 15.078 4.871 -16.022 1.00 92.62 273 ALA A CA 1
ATOM 2137 C C . ALA A 1 273 ? 14.810 5.194 -17.497 1.00 92.62 273 ALA A C 1
ATOM 2139 O O . ALA A 1 273 ? 13.911 5.977 -17.838 1.00 92.62 273 ALA A O 1
ATOM 2140 N N . ALA A 1 274 ? 15.605 4.567 -18.367 1.00 91.75 274 ALA A N 1
ATOM 2141 C CA . ALA A 1 274 ? 15.436 4.632 -19.809 1.00 91.75 274 ALA A CA 1
ATOM 2142 C C . ALA A 1 274 ? 14.148 3.909 -20.227 1.00 91.75 274 ALA A C 1
ATOM 2144 O O . ALA A 1 274 ? 13.924 2.751 -19.883 1.00 91.75 274 ALA A O 1
ATOM 2145 N N . LYS A 1 275 ? 13.292 4.603 -20.978 1.00 92.75 275 LYS A N 1
ATOM 2146 C CA . LYS A 1 275 ? 11.985 4.091 -21.412 1.00 92.75 275 LYS A CA 1
ATOM 2147 C C . LYS A 1 275 ? 11.580 4.683 -22.769 1.00 92.75 275 LYS A C 1
ATOM 2149 O O . LYS A 1 275 ? 12.132 5.708 -23.172 1.00 92.75 275 LYS A O 1
ATOM 2154 N N . PRO A 1 276 ? 10.637 4.070 -23.509 1.00 93.31 276 PRO A N 1
ATOM 2155 C CA . PRO A 1 276 ? 10.283 4.504 -24.869 1.00 93.31 276 PRO A CA 1
ATOM 2156 C C . PRO A 1 276 ? 9.437 5.789 -24.938 1.00 93.31 276 PRO A C 1
ATOM 2158 O O . PRO A 1 276 ? 9.019 6.188 -26.022 1.00 93.31 276 PRO A O 1
ATOM 2161 N N . TYR A 1 277 ? 9.161 6.442 -23.808 1.00 94.38 277 TYR A N 1
ATOM 2162 C CA . TYR A 1 277 ? 8.371 7.669 -23.735 1.00 94.38 277 TYR A CA 1
ATOM 2163 C C . TYR A 1 277 ? 8.992 8.667 -22.752 1.00 94.38 277 TYR A C 1
ATOM 2165 O O . TYR A 1 277 ? 9.618 8.287 -21.765 1.00 94.38 277 TYR A O 1
ATOM 2173 N N . ALA A 1 278 ? 8.798 9.960 -23.005 1.00 94.12 278 ALA A N 1
ATOM 2174 C CA . ALA A 1 278 ? 9.276 11.024 -22.127 1.00 94.12 278 ALA A CA 1
ATOM 2175 C C . ALA A 1 278 ? 8.341 11.238 -20.920 1.00 94.12 278 ALA A C 1
ATOM 2177 O O . ALA A 1 278 ? 7.150 10.918 -20.976 1.00 94.12 278 ALA A O 1
ATOM 2178 N N . ASN A 1 279 ? 8.862 11.792 -19.823 1.00 94.56 279 ASN A N 1
ATOM 2179 C CA . ASN A 1 279 ? 8.088 12.013 -18.590 1.00 94.56 279 ASN A CA 1
ATOM 2180 C C . ASN A 1 279 ? 6.965 13.057 -18.751 1.00 94.56 279 ASN A C 1
ATOM 2182 O O . ASN A 1 279 ? 5.965 12.986 -18.042 1.00 94.56 279 ASN A O 1
ATOM 2186 N N . ASP A 1 280 ? 7.107 13.989 -19.692 1.00 93.88 280 ASP A N 1
ATOM 2187 C CA . ASP A 1 280 ? 6.117 15.012 -20.055 1.00 93.88 280 ASP A CA 1
ATOM 2188 C C . ASP A 1 280 ? 5.062 14.520 -21.067 1.00 93.88 280 ASP A C 1
ATOM 2190 O O . ASP A 1 280 ? 4.095 15.223 -21.358 1.00 93.88 280 ASP A O 1
ATOM 2194 N N . SER A 1 281 ? 5.211 13.298 -21.585 1.00 96.25 281 SER A N 1
ATOM 2195 C CA . SER A 1 281 ? 4.224 12.671 -22.465 1.00 96.25 281 SER A CA 1
ATOM 2196 C C . SER A 1 281 ? 2.987 12.180 -21.702 1.00 96.25 281 SER A C 1
ATOM 2198 O O . SER A 1 281 ? 2.986 12.062 -20.476 1.00 96.25 281 SER A O 1
ATOM 2200 N N . PHE A 1 282 ? 1.942 11.790 -22.441 1.00 96.69 282 PHE A N 1
ATOM 2201 C CA . PHE A 1 282 ? 0.745 11.163 -21.868 1.00 96.69 282 PHE A CA 1
ATOM 2202 C C . PHE A 1 282 ? 1.075 9.956 -20.969 1.00 96.69 282 PHE A C 1
ATOM 2204 O O . PHE A 1 282 ? 0.582 9.872 -19.844 1.00 96.69 282 PHE A O 1
ATOM 2211 N N . TRP A 1 283 ? 1.941 9.045 -21.430 1.00 96.44 283 TRP A N 1
ATOM 2212 C CA . TRP A 1 283 ? 2.349 7.872 -20.647 1.00 96.44 283 TRP A CA 1
ATOM 2213 C C . TRP A 1 283 ? 3.202 8.254 -19.435 1.00 96.44 283 TRP A C 1
ATOM 2215 O O . TRP A 1 283 ? 3.027 7.683 -18.358 1.00 96.44 283 TRP A O 1
ATOM 2225 N N . GLY A 1 284 ? 4.059 9.269 -19.578 1.00 96.44 284 GLY A N 1
ATOM 2226 C CA . GLY A 1 284 ? 4.809 9.848 -18.465 1.00 96.44 284 GLY A CA 1
ATOM 2227 C C . GLY A 1 284 ? 3.889 10.362 -17.356 1.00 96.44 284 GLY A C 1
ATOM 2228 O O . GLY A 1 284 ? 4.051 9.984 -16.192 1.00 96.44 284 GLY A O 1
ATOM 2229 N N . ALA A 1 285 ? 2.862 11.132 -17.723 1.00 97.25 285 ALA A N 1
ATOM 2230 C CA . ALA A 1 285 ? 1.848 11.631 -16.798 1.00 97.25 285 ALA A CA 1
ATOM 2231 C C . ALA A 1 285 ? 1.009 10.502 -16.171 1.00 97.25 285 ALA A C 1
ATOM 2233 O O . ALA A 1 285 ? 0.737 10.545 -14.971 1.00 97.25 285 ALA A O 1
ATOM 2234 N N . TRP A 1 286 ? 0.642 9.475 -16.947 1.00 97.81 286 TRP A N 1
ATOM 2235 C CA . TRP A 1 286 ? -0.110 8.309 -16.466 1.00 97.81 286 TRP A CA 1
ATOM 2236 C C . TRP A 1 286 ? 0.617 7.599 -15.320 1.00 97.81 286 TRP A C 1
ATOM 2238 O O . TRP A 1 286 ? 0.099 7.526 -14.203 1.00 97.81 286 TRP A O 1
ATOM 2248 N N . PHE A 1 287 ? 1.841 7.118 -15.559 1.00 98.12 287 PHE A N 1
ATOM 2249 C CA . PHE A 1 287 ? 2.581 6.377 -14.538 1.00 98.12 287 PHE A CA 1
ATOM 2250 C C . PHE A 1 287 ? 3.003 7.270 -13.373 1.00 98.12 287 PHE A C 1
ATOM 2252 O O . PHE A 1 287 ? 2.865 6.862 -12.222 1.00 98.12 287 PHE A O 1
ATOM 2259 N N . THR A 1 288 ? 3.442 8.505 -13.639 1.00 97.69 288 THR A N 1
ATOM 2260 C CA . THR A 1 288 ? 3.810 9.451 -12.572 1.00 97.69 288 THR A CA 1
ATOM 2261 C C . THR A 1 288 ? 2.613 9.779 -11.681 1.00 97.69 288 THR A C 1
ATOM 2263 O O . THR A 1 288 ? 2.752 9.814 -10.459 1.00 97.69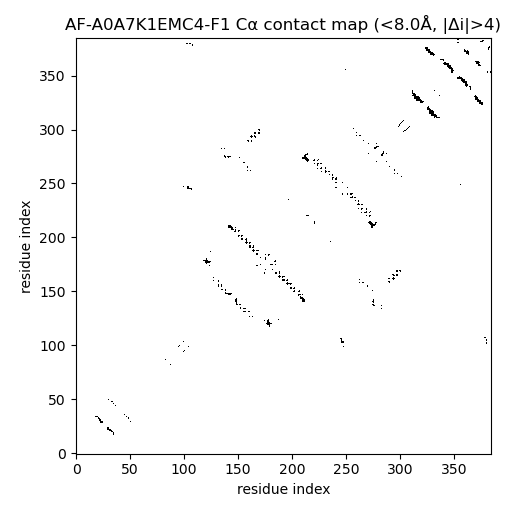 288 THR A O 1
ATOM 2266 N N . GLY A 1 289 ? 1.419 9.940 -12.261 1.00 98.00 289 GLY A N 1
ATOM 2267 C CA . GLY A 1 289 ? 0.181 10.158 -11.518 1.00 98.00 289 GLY A CA 1
ATOM 2268 C C . GLY A 1 289 ? -0.160 8.994 -10.586 1.00 98.00 289 GLY A C 1
ATOM 2269 O O . GLY A 1 289 ? -0.434 9.214 -9.405 1.00 98.00 289 GLY A O 1
ATOM 2270 N N . PHE A 1 290 ? -0.082 7.751 -11.076 1.00 98.38 290 PHE A N 1
ATOM 2271 C CA . PHE A 1 290 ? -0.292 6.562 -10.242 1.00 98.38 290 PHE A CA 1
ATOM 2272 C C . PHE A 1 290 ? 0.781 6.418 -9.156 1.00 98.38 290 PHE A C 1
ATOM 2274 O O . PHE A 1 290 ? 0.434 6.219 -7.991 1.00 98.38 290 PHE A O 1
ATOM 2281 N N . MET A 1 291 ? 2.063 6.587 -9.493 1.00 98.31 291 MET A N 1
ATOM 2282 C CA . MET A 1 291 ? 3.157 6.524 -8.518 1.00 98.31 291 MET A CA 1
ATOM 2283 C C . MET A 1 291 ? 2.968 7.553 -7.401 1.00 98.31 291 MET A C 1
ATOM 2285 O O . MET A 1 291 ? 3.022 7.197 -6.221 1.00 98.31 291 MET A O 1
ATOM 2289 N N . PHE A 1 292 ? 2.659 8.803 -7.762 1.00 98.06 292 PHE A N 1
ATOM 2290 C CA . PHE A 1 292 ? 2.364 9.871 -6.811 1.00 98.06 292 PHE A CA 1
ATOM 2291 C C . PHE A 1 292 ? 1.155 9.535 -5.933 1.00 98.06 292 PHE A C 1
ATOM 2293 O O . PHE A 1 292 ? 1.226 9.679 -4.714 1.00 98.06 292 PHE A O 1
ATOM 2300 N N . LEU A 1 293 ? 0.068 9.029 -6.521 1.00 97.75 293 LEU A N 1
ATOM 2301 C CA . LEU A 1 293 ? -1.121 8.605 -5.784 1.00 97.75 293 LEU A CA 1
ATOM 2302 C C . LEU A 1 293 ? -0.802 7.484 -4.779 1.00 97.75 293 LEU A C 1
ATOM 2304 O O . LEU A 1 293 ? -1.260 7.532 -3.635 1.00 97.75 293 LEU A O 1
ATOM 2308 N N . GLY A 1 294 ? 0.017 6.505 -5.171 1.00 97.88 294 GLY A N 1
ATOM 2309 C CA . GLY A 1 294 ? 0.483 5.429 -4.295 1.00 97.88 294 GLY A CA 1
ATOM 2310 C C . GLY A 1 294 ? 1.363 5.936 -3.151 1.00 97.88 294 GLY A C 1
ATOM 2311 O O . GLY A 1 294 ? 1.154 5.547 -2.000 1.00 97.88 294 GLY A O 1
ATOM 2312 N N . LEU A 1 295 ? 2.300 6.848 -3.438 1.00 97.75 295 LEU A N 1
ATOM 2313 C CA . LEU A 1 295 ? 3.152 7.478 -2.424 1.00 97.75 295 LEU A CA 1
ATOM 2314 C C . LEU A 1 295 ? 2.316 8.302 -1.445 1.00 97.75 295 LEU A C 1
ATOM 2316 O O . LEU A 1 295 ? 2.441 8.133 -0.233 1.00 97.75 295 LEU A O 1
ATOM 2320 N N . ALA A 1 296 ? 1.406 9.132 -1.954 1.00 97.00 296 ALA A N 1
ATOM 2321 C CA . ALA A 1 296 ? 0.493 9.929 -1.145 1.00 97.00 296 ALA A CA 1
ATOM 2322 C C . ALA A 1 296 ? -0.392 9.047 -0.250 1.00 97.00 296 ALA A C 1
ATOM 2324 O O . ALA A 1 296 ? -0.570 9.355 0.928 1.00 97.00 296 ALA A O 1
ATOM 2325 N N . ALA A 1 297 ? -0.900 7.923 -0.766 1.00 96.31 297 ALA A N 1
ATOM 2326 C CA . ALA A 1 297 ? -1.673 6.953 0.008 1.00 96.31 297 ALA A CA 1
ATOM 2327 C C . ALA A 1 297 ? -0.848 6.304 1.133 1.00 96.31 297 ALA A C 1
ATOM 2329 O O . ALA A 1 297 ? -1.313 6.225 2.276 1.00 96.31 297 ALA A O 1
ATOM 2330 N N . GLY A 1 298 ? 0.387 5.890 0.836 1.00 93.31 298 GLY A N 1
ATOM 2331 C CA . GLY A 1 298 ? 1.311 5.335 1.824 1.00 93.31 298 GLY A CA 1
ATOM 2332 C C . GLY A 1 298 ? 1.687 6.345 2.912 1.00 93.31 298 GLY A C 1
ATOM 2333 O O . GLY A 1 298 ? 1.568 6.046 4.104 1.00 93.31 298 GLY A O 1
ATOM 2334 N N . LEU A 1 299 ? 2.044 7.576 2.528 1.00 92.31 299 LEU A N 1
ATOM 2335 C CA . LEU A 1 299 ? 2.320 8.662 3.473 1.00 92.31 299 LEU A CA 1
ATOM 2336 C C . LEU A 1 299 ? 1.085 9.014 4.306 1.00 92.31 299 LEU A C 1
ATOM 2338 O O . LEU A 1 299 ? 1.190 9.144 5.524 1.00 92.31 299 LEU A O 1
ATOM 2342 N N . TYR A 1 300 ? -0.098 9.116 3.697 1.00 92.62 300 TYR A N 1
ATOM 2343 C CA . TYR A 1 300 ? -1.349 9.333 4.424 1.00 92.62 300 TYR A CA 1
ATOM 2344 C C . TYR A 1 300 ? -1.562 8.254 5.493 1.00 92.62 300 TYR A C 1
ATOM 2346 O O . TYR A 1 300 ? -1.927 8.557 6.633 1.00 92.62 300 TYR A O 1
ATOM 2354 N N . ARG A 1 301 ? -1.305 6.986 5.157 1.00 90.19 301 ARG A N 1
ATOM 2355 C CA . ARG A 1 301 ? -1.470 5.879 6.097 1.00 90.19 301 ARG A CA 1
ATOM 2356 C C . ARG A 1 301 ? -0.479 5.956 7.259 1.00 90.19 301 ARG A C 1
ATOM 2358 O O . ARG A 1 301 ? -0.895 5.829 8.410 1.00 90.19 301 ARG A O 1
ATOM 2365 N N . VAL A 1 302 ? 0.805 6.147 6.966 1.00 86.31 302 VAL A N 1
ATOM 2366 C CA . VAL A 1 302 ? 1.880 6.099 7.970 1.00 86.31 302 VAL A CA 1
ATOM 2367 C C . VAL A 1 302 ? 1.926 7.378 8.806 1.00 86.31 302 VAL A C 1
ATOM 2369 O O . VAL A 1 302 ? 1.961 7.315 10.033 1.00 86.31 302 VAL A O 1
ATOM 2372 N N . VAL A 1 303 ? 1.888 8.538 8.153 1.00 83.56 303 VAL A N 1
ATOM 2373 C CA . VAL A 1 303 ? 2.041 9.849 8.791 1.00 83.56 303 VAL A CA 1
ATOM 2374 C C . VAL A 1 303 ? 0.700 10.327 9.333 1.00 83.56 303 VAL A C 1
ATOM 2376 O O . VAL A 1 303 ? 0.542 10.519 10.533 1.00 83.56 303 VAL A O 1
ATOM 2379 N N . TRP A 1 304 ? -0.315 10.495 8.486 1.00 77.19 304 TRP A N 1
ATOM 2380 C CA . TRP A 1 304 ? -1.555 11.139 8.928 1.00 77.19 304 TRP A CA 1
ATOM 2381 C C . TRP A 1 304 ? -2.402 10.244 9.838 1.00 77.19 304 TRP A C 1
ATOM 2383 O O . TRP A 1 304 ? -2.803 10.644 10.937 1.00 77.19 304 TRP A O 1
ATOM 2393 N N . ARG A 1 305 ? -2.691 9.017 9.394 1.00 81.69 305 ARG A N 1
ATOM 2394 C CA . ARG A 1 305 ? -3.641 8.147 10.092 1.00 81.69 305 ARG A CA 1
ATOM 2395 C C . ARG A 1 305 ? -3.083 7.585 11.391 1.00 81.69 305 ARG A C 1
ATOM 2397 O O . ARG A 1 305 ? -3.809 7.584 12.382 1.00 81.69 305 ARG A O 1
ATOM 2404 N N . ASP A 1 306 ? -1.838 7.124 11.375 1.00 76.50 306 ASP A N 1
ATOM 2405 C CA . ASP A 1 306 ? -1.256 6.413 12.511 1.00 76.50 306 ASP A CA 1
ATOM 2406 C C . ASP A 1 306 ? -0.518 7.346 13.496 1.00 76.50 306 ASP A C 1
ATOM 2408 O O . ASP A 1 306 ? -0.514 7.051 14.691 1.00 76.50 306 ASP A O 1
ATOM 2412 N N . MET A 1 307 ? 0.052 8.479 13.050 1.00 75.75 307 MET A N 1
ATOM 2413 C CA . MET A 1 307 ? 0.756 9.419 13.944 1.00 75.75 307 MET A CA 1
ATOM 2414 C C . MET A 1 307 ? -0.157 10.522 14.501 1.00 75.75 307 MET A C 1
ATOM 2416 O O . MET A 1 307 ? -0.078 10.841 15.689 1.00 75.75 307 MET A O 1
ATOM 2420 N N . PHE A 1 308 ? -1.043 11.096 13.675 1.00 73.19 308 PHE A N 1
ATOM 2421 C CA . PHE A 1 308 ? -1.823 12.281 14.062 1.00 73.19 308 PHE A CA 1
ATOM 2422 C C . PHE A 1 308 ? -3.260 11.980 14.505 1.00 73.19 308 PHE A C 1
ATOM 2424 O O . PHE A 1 308 ? -3.745 12.584 15.467 1.00 73.19 308 PHE A O 1
ATOM 2431 N N . ARG A 1 309 ? -3.971 11.045 13.858 1.00 71.50 309 ARG A N 1
ATOM 2432 C CA . ARG A 1 309 ? -5.372 10.754 14.213 1.00 71.50 309 ARG A CA 1
ATOM 2433 C C . ARG A 1 309 ? -5.493 9.861 15.453 1.00 71.50 309 ARG A C 1
ATOM 2435 O O . ARG A 1 309 ? -5.535 8.637 15.365 1.00 71.50 309 ARG A O 1
ATOM 2442 N N . LYS A 1 310 ? -5.659 10.489 16.619 1.00 71.19 310 LYS A N 1
ATOM 2443 C CA . LYS A 1 310 ? -6.026 9.804 17.870 1.00 71.19 310 LYS A CA 1
ATOM 2444 C C . LYS A 1 310 ? -7.528 9.484 17.894 1.00 71.19 310 LYS A C 1
ATOM 2446 O O . LYS A 1 310 ? -8.349 10.285 17.453 1.00 71.19 310 LYS A O 1
ATOM 2451 N N . GLY A 1 311 ? -7.885 8.296 18.386 1.00 79.75 311 GLY A N 1
ATOM 2452 C CA . GLY A 1 311 ? -9.281 7.878 18.557 1.00 79.75 311 GLY A CA 1
ATOM 2453 C C . GLY A 1 311 ? -10.018 8.680 19.637 1.00 79.75 311 GLY A C 1
ATOM 2454 O O . GLY A 1 311 ? -9.395 9.348 20.464 1.00 79.75 311 GLY A O 1
ATOM 2455 N N . LYS A 1 312 ? -11.354 8.595 19.648 1.00 86.38 312 LYS A N 1
ATOM 2456 C CA . LYS A 1 312 ? -12.185 9.202 20.698 1.00 86.38 312 LYS A CA 1
ATOM 2457 C C . LYS A 1 312 ? -12.056 8.416 22.003 1.00 86.38 312 LYS A C 1
ATOM 2459 O O . LYS A 1 312 ? -12.189 7.193 22.007 1.00 86.38 312 LYS A O 1
ATOM 2464 N N . LEU A 1 313 ? -11.809 9.120 23.104 1.00 91.06 313 LEU A N 1
ATOM 2465 C CA . LEU A 1 313 ? -11.624 8.501 24.413 1.00 91.06 313 LEU A CA 1
ATOM 2466 C C . LEU A 1 313 ? -12.967 8.145 25.045 1.00 91.06 313 LEU A C 1
ATOM 2468 O O . LEU A 1 313 ? -13.869 8.976 25.110 1.00 91.06 313 LEU A O 1
ATOM 2472 N N . HIS A 1 314 ? -13.048 6.915 25.536 1.00 92.56 314 HIS A N 1
ATOM 2473 C CA . HIS A 1 314 ? -14.184 6.405 26.285 1.00 92.56 314 HIS A CA 1
ATOM 2474 C C . HIS A 1 314 ? -13.680 5.731 27.563 1.00 92.56 314 HIS A C 1
ATOM 2476 O O . HIS A 1 314 ? -12.539 5.254 27.610 1.00 92.56 314 HIS A O 1
ATOM 2482 N N . ARG A 1 315 ? -14.519 5.724 28.597 1.00 93.75 315 ARG A N 1
ATOM 2483 C CA . ARG A 1 315 ? -14.302 5.012 29.855 1.00 93.75 315 ARG A CA 1
ATOM 2484 C C . ARG A 1 315 ? -15.114 3.726 29.829 1.00 93.75 315 ARG A C 1
ATOM 2486 O O . ARG A 1 315 ? -16.248 3.742 29.374 1.00 93.75 315 ARG A O 1
ATOM 2493 N N . VAL A 1 316 ? -14.541 2.634 30.321 1.00 95.00 316 VAL A N 1
ATOM 2494 C CA . VAL A 1 316 ? -15.304 1.402 30.535 1.00 95.00 316 VAL A CA 1
ATOM 2495 C C . VAL A 1 316 ? -16.242 1.626 31.718 1.00 95.00 316 VAL A C 1
ATOM 2497 O O . VAL A 1 316 ? -15.759 1.928 32.811 1.00 95.00 316 VAL A O 1
ATOM 2500 N N . SER A 1 317 ? -17.550 1.540 31.484 1.00 94.19 317 SER A N 1
ATOM 2501 C CA . SER A 1 317 ? -18.583 1.703 32.513 1.00 94.19 317 SER A CA 1
ATOM 2502 C C . SER A 1 317 ? -19.038 0.358 33.069 1.00 94.19 317 SER A C 1
ATOM 2504 O O . SER A 1 317 ? -19.175 0.215 34.281 1.00 94.19 317 SER A O 1
ATOM 2506 N N . HIS A 1 318 ? -19.197 -0.643 32.201 1.00 94.88 318 HIS A N 1
ATOM 2507 C CA . HIS A 1 318 ? -19.644 -1.979 32.577 1.00 94.88 318 HIS A CA 1
ATOM 2508 C C . HIS A 1 318 ? -18.894 -3.065 31.797 1.00 94.88 318 HIS A C 1
ATOM 2510 O O . HIS A 1 318 ? -18.570 -2.890 30.619 1.00 94.88 318 HIS A O 1
ATOM 2516 N N . ILE A 1 319 ? -18.613 -4.185 32.468 1.00 95.38 319 ILE A N 1
ATOM 2517 C CA . ILE A 1 319 ? -18.040 -5.392 31.870 1.00 95.38 319 ILE A CA 1
ATOM 2518 C C . ILE A 1 319 ? -18.846 -6.584 32.369 1.00 95.38 319 ILE A C 1
ATOM 2520 O O . ILE A 1 319 ? -18.965 -6.792 33.574 1.00 95.38 319 ILE A O 1
ATOM 2524 N N . GLU A 1 320 ? -19.339 -7.390 31.439 1.00 95.56 320 GLU A N 1
ATOM 2525 C CA . GLU A 1 320 ? -20.010 -8.652 31.722 1.00 95.56 320 GLU A CA 1
ATOM 2526 C C . GLU A 1 320 ? -19.269 -9.790 31.023 1.00 95.56 320 GLU A C 1
ATOM 2528 O O . GLU A 1 320 ? -18.933 -9.693 29.842 1.00 95.56 320 GLU A O 1
ATOM 2533 N N . HIS A 1 321 ? -19.018 -10.877 31.747 1.00 94.44 321 HIS A N 1
ATOM 2534 C CA . HIS A 1 321 ? -18.336 -12.052 31.218 1.00 94.44 321 HIS A CA 1
ATOM 2535 C C . HIS A 1 321 ? -19.289 -13.247 31.216 1.00 94.44 321 HIS A C 1
ATOM 2537 O O . HIS A 1 321 ? -19.659 -13.752 32.276 1.00 94.44 321 HIS A O 1
ATOM 2543 N N . THR A 1 322 ? -19.645 -13.723 30.023 1.00 92.25 322 THR A N 1
ATOM 2544 C CA . THR A 1 322 ? -20.548 -14.863 29.831 1.00 92.25 322 THR A CA 1
ATOM 2545 C C . THR A 1 322 ? -19.875 -15.920 28.961 1.00 92.25 322 THR A C 1
ATOM 2547 O O . THR A 1 322 ? -19.775 -15.787 27.741 1.00 92.25 322 THR A O 1
ATOM 2550 N N . GLY A 1 323 ? -19.414 -17.007 29.587 1.00 90.88 323 GLY A N 1
ATOM 2551 C CA . GLY A 1 323 ? -18.744 -18.105 28.887 1.00 90.88 323 GLY A CA 1
ATOM 2552 C C . GLY A 1 323 ? -17.422 -17.667 28.255 1.00 90.88 323 GLY A C 1
ATOM 2553 O O . GLY A 1 323 ? -16.485 -17.342 28.970 1.00 90.88 323 GLY A O 1
ATOM 2554 N N . ASN A 1 324 ? -17.341 -17.685 26.923 1.00 92.00 324 ASN A N 1
ATOM 2555 C CA . ASN A 1 324 ? -16.183 -17.228 26.142 1.00 92.00 324 ASN A CA 1
ATOM 2556 C C . ASN A 1 324 ? -16.425 -15.869 25.457 1.00 92.00 324 ASN A C 1
ATOM 2558 O O . ASN A 1 324 ? -15.829 -15.579 24.414 1.00 92.00 324 ASN A O 1
ATOM 2562 N N . VAL A 1 325 ? -17.356 -15.077 25.989 1.00 94.06 325 VAL A N 1
ATOM 2563 C CA . VAL A 1 325 ? -17.752 -13.776 25.453 1.00 94.06 325 VAL A CA 1
ATOM 2564 C C . VAL A 1 325 ? -17.679 -12.724 26.556 1.00 94.06 325 VAL A C 1
ATOM 2566 O O . VAL A 1 325 ? -18.173 -12.931 27.663 1.00 94.06 325 VAL A O 1
ATOM 2569 N N . ILE A 1 326 ? -17.088 -11.580 26.224 1.00 95.19 326 ILE A N 1
ATOM 2570 C CA . ILE A 1 326 ? -17.036 -10.383 27.057 1.00 95.19 326 ILE A CA 1
ATOM 2571 C C . ILE A 1 326 ? -17.920 -9.314 26.417 1.00 95.19 326 ILE A C 1
ATOM 2573 O O . ILE A 1 326 ? -17.714 -8.938 25.261 1.00 95.19 326 ILE A O 1
ATOM 2577 N N . THR A 1 327 ? -18.867 -8.785 27.182 1.00 96.31 327 THR A N 1
ATOM 2578 C CA . THR A 1 327 ? -19.629 -7.591 26.819 1.00 96.31 327 THR A CA 1
ATOM 2579 C C . THR A 1 327 ? -19.029 -6.389 27.538 1.00 96.31 327 THR A C 1
ATOM 2581 O O . THR A 1 327 ? -18.932 -6.384 28.762 1.00 96.31 327 THR A O 1
ATOM 2584 N N . ILE A 1 328 ? -18.616 -5.369 26.786 1.00 95.88 328 ILE A N 1
ATOM 2585 C CA . ILE A 1 328 ? -18.044 -4.130 27.329 1.00 95.88 328 ILE A CA 1
ATOM 2586 C C . ILE A 1 328 ? -18.942 -2.963 26.947 1.00 95.88 328 ILE A C 1
ATOM 2588 O O . ILE A 1 328 ? -19.231 -2.767 25.764 1.00 95.88 328 ILE A O 1
ATOM 2592 N N . GLU A 1 329 ? -19.318 -2.157 27.932 1.00 96.00 329 GLU A N 1
ATOM 2593 C CA . GLU A 1 329 ? -19.984 -0.876 27.719 1.00 96.00 329 GLU A CA 1
ATOM 2594 C C . GLU A 1 329 ? -19.011 0.279 27.956 1.00 96.00 329 GLU A C 1
ATOM 2596 O O . GLU A 1 329 ? -18.227 0.292 28.911 1.00 96.00 329 GLU A O 1
ATOM 2601 N N . LEU A 1 330 ? -19.032 1.240 27.035 1.00 95.31 330 LEU A N 1
ATOM 2602 C CA . LEU A 1 330 ? -18.124 2.372 27.000 1.00 95.31 330 LEU A CA 1
ATOM 2603 C C . LEU A 1 330 ? -18.901 3.689 27.018 1.00 95.31 330 LEU A C 1
ATOM 2605 O O . LEU A 1 330 ? -19.660 3.991 26.094 1.00 95.31 330 LEU A O 1
ATOM 2609 N N . GLU A 1 331 ? -18.618 4.516 28.016 1.00 94.25 331 GLU A N 1
ATOM 2610 C CA . GLU A 1 331 ? -19.137 5.876 28.134 1.00 94.25 331 GLU A CA 1
ATOM 2611 C C . GLU A 1 331 ? -18.171 6.893 27.506 1.00 94.25 331 GLU A C 1
ATOM 2613 O O . GLU A 1 331 ? -16.954 6.824 27.730 1.00 94.25 331 GLU A O 1
ATOM 2618 N N . PRO A 1 332 ? -18.661 7.859 26.713 1.00 93.38 332 PRO A N 1
ATOM 2619 C CA . PRO A 1 332 ? -17.809 8.872 26.101 1.00 93.38 332 PRO A CA 1
ATOM 2620 C C . PRO A 1 332 ? -17.255 9.845 27.152 1.00 93.38 332 PRO A C 1
ATOM 2622 O O . PRO A 1 332 ? -18.000 10.461 27.902 1.00 93.38 332 PRO A O 1
ATOM 2625 N N . LEU A 1 333 ? -15.934 10.064 27.153 1.00 90.25 333 LEU A N 1
ATOM 2626 C CA . LEU A 1 333 ? -15.284 11.082 28.003 1.00 90.25 333 LEU A CA 1
ATOM 2627 C C . LEU A 1 333 ? -15.331 12.498 27.394 1.00 90.25 333 LEU A C 1
ATOM 2629 O O . LEU A 1 333 ? -14.737 13.433 27.922 1.00 90.25 333 LEU A O 1
ATOM 2633 N N . GLY A 1 334 ? -15.976 12.653 26.241 1.00 88.31 334 GLY A N 1
ATOM 2634 C CA . GLY A 1 334 ? -16.048 13.900 25.489 1.00 88.31 334 GLY A CA 1
ATOM 2635 C C . GLY A 1 334 ? -17.138 13.809 24.432 1.00 88.31 334 GLY A C 1
ATOM 2636 O O . GLY A 1 334 ? -18.205 13.263 24.685 1.00 88.31 334 GLY A O 1
ATOM 2637 N N . THR A 1 335 ? -16.879 14.310 23.220 1.00 85.94 335 THR A N 1
ATOM 2638 C CA . THR A 1 335 ? -17.893 14.242 22.156 1.00 85.94 335 THR A CA 1
ATOM 2639 C C . THR A 1 335 ? -18.234 12.785 21.807 1.00 85.94 335 THR A C 1
ATOM 2641 O O . THR A 1 335 ? -17.328 12.049 21.393 1.00 85.94 335 THR A O 1
ATOM 2644 N N . PRO A 1 336 ? -19.511 12.361 21.890 1.00 86.69 336 PRO A N 1
ATOM 2645 C CA . PRO A 1 336 ? -19.898 10.988 21.587 1.00 86.69 336 PRO A CA 1
ATOM 2646 C C . PRO A 1 336 ? -19.552 10.625 20.142 1.00 86.69 336 PRO A C 1
ATOM 2648 O O . PRO A 1 336 ? -19.456 11.482 19.248 1.00 86.69 336 PRO A O 1
ATOM 2651 N N . LEU A 1 337 ? -19.284 9.346 19.899 1.00 87.94 337 LEU A N 1
ATOM 2652 C CA . LEU A 1 337 ? -19.068 8.848 18.548 1.00 87.94 337 LEU A CA 1
ATOM 2653 C C . LEU A 1 337 ? -20.405 8.858 17.794 1.00 87.94 337 LEU A C 1
ATOM 2655 O O . LEU A 1 337 ? -21.377 8.282 18.261 1.00 87.94 337 LEU A O 1
ATOM 2659 N N . LYS A 1 338 ? -20.449 9.499 16.623 1.00 87.94 338 LYS A N 1
ATOM 2660 C CA . LYS A 1 338 ? -21.589 9.393 15.703 1.00 87.94 338 LYS A CA 1
ATOM 2661 C C . LYS A 1 338 ? -21.344 8.207 14.776 1.00 87.94 338 LYS A C 1
ATOM 2663 O O . LYS A 1 338 ? -20.278 8.152 14.163 1.00 87.94 338 LYS A O 1
ATOM 2668 N N . TYR A 1 339 ? -22.300 7.290 14.687 1.00 88.19 339 TYR A N 1
ATOM 2669 C CA . TYR A 1 339 ? -22.195 6.073 13.884 1.00 88.19 339 TYR A CA 1
ATOM 2670 C C . TYR A 1 339 ? -23.569 5.626 13.367 1.00 88.19 339 TYR A C 1
ATOM 2672 O O . TYR A 1 339 ? -24.604 6.102 13.830 1.00 88.19 339 TYR A O 1
ATOM 2680 N N . GLN A 1 340 ? -23.561 4.724 12.389 1.00 84.69 340 GLN A N 1
ATOM 2681 C CA . GLN A 1 340 ? -24.737 4.039 11.852 1.00 84.69 340 GLN A CA 1
ATOM 2682 C C . GLN A 1 340 ? -24.733 2.568 12.284 1.00 84.69 340 GLN A C 1
ATOM 2684 O O . GLN A 1 340 ? -23.676 1.999 12.566 1.00 84.69 340 GLN A O 1
ATOM 2689 N N . GLN A 1 341 ? -25.912 1.943 12.328 1.00 85.44 341 GLN A N 1
ATOM 2690 C CA . GLN A 1 341 ? -26.044 0.527 12.682 1.00 85.44 341 GLN A CA 1
ATOM 2691 C C . GLN A 1 341 ? -25.202 -0.359 11.750 1.00 85.44 341 GLN A C 1
ATOM 2693 O O . GLN A 1 341 ? -25.093 -0.092 10.555 1.00 85.44 341 GLN A O 1
ATOM 2698 N N . GLY A 1 342 ? -24.583 -1.399 12.312 1.00 81.81 342 GLY A N 1
ATOM 2699 C CA . GLY A 1 342 ? -23.702 -2.309 11.573 1.00 81.81 342 GLY A CA 1
ATOM 2700 C C . GLY A 1 342 ? -22.279 -1.787 11.337 1.00 81.81 342 GLY A C 1
ATOM 2701 O O . GLY A 1 342 ? -21.440 -2.536 10.843 1.00 81.81 342 GLY A O 1
ATOM 2702 N N . GLN A 1 343 ? -21.961 -0.543 11.717 1.00 86.06 343 GLN A N 1
ATOM 2703 C CA . GLN A 1 343 ? -20.583 -0.055 11.669 1.00 86.06 343 GLN A CA 1
ATOM 2704 C C . GLN A 1 343 ? -19.713 -0.698 12.756 1.00 86.06 343 GLN A C 1
ATOM 2706 O O . GLN A 1 343 ? -20.165 -1.043 13.849 1.00 86.06 343 GLN A O 1
ATOM 2711 N N . PHE A 1 344 ? -18.423 -0.809 12.456 1.00 89.69 344 PHE A N 1
ATOM 2712 C CA . PHE A 1 344 ? -17.404 -1.283 13.383 1.00 89.69 344 PHE A CA 1
ATOM 2713 C C . PHE A 1 344 ? -16.376 -0.189 13.664 1.00 89.69 344 PHE A C 1
ATOM 2715 O O . PHE A 1 344 ? -16.195 0.753 12.889 1.00 89.69 344 PHE A O 1
ATOM 2722 N N . VAL A 1 345 ? -15.674 -0.320 14.785 1.00 90.81 345 VAL A N 1
ATOM 2723 C CA . VAL A 1 345 ? -14.602 0.594 15.185 1.00 90.81 345 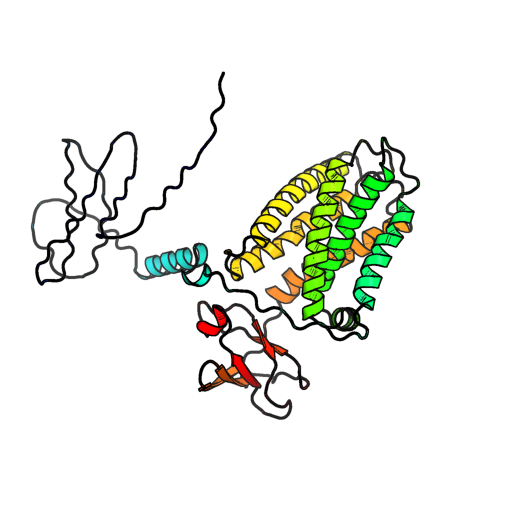VAL A CA 1
ATOM 2724 C C . VAL A 1 345 ? -13.340 -0.178 15.512 1.00 90.81 345 VAL A C 1
ATOM 2726 O O . VAL A 1 345 ? -13.386 -1.340 15.901 1.00 90.81 345 VAL A O 1
ATOM 2729 N N . PHE A 1 346 ? -12.196 0.487 15.383 1.00 89.44 346 PHE A N 1
ATOM 2730 C CA . PHE A 1 346 ? -10.939 -0.032 15.905 1.00 89.44 346 PHE A CA 1
ATOM 2731 C C . PHE A 1 346 ? -10.805 0.375 17.369 1.00 89.44 346 PHE A C 1
ATOM 2733 O O . PHE A 1 346 ? -10.595 1.551 17.671 1.00 89.44 346 PHE A O 1
ATOM 2740 N N . LEU A 1 347 ? -10.935 -0.601 18.262 1.00 90.62 347 LEU A N 1
ATOM 2741 C CA . LEU A 1 347 ? -10.819 -0.419 19.699 1.00 90.62 347 LEU A CA 1
ATOM 2742 C C . LEU A 1 347 ? -9.356 -0.583 20.117 1.00 90.62 347 LEU A C 1
ATOM 2744 O O . LEU A 1 347 ? -8.700 -1.556 19.748 1.00 90.62 347 LEU A O 1
ATOM 2748 N N . THR A 1 348 ? -8.847 0.382 20.882 1.00 90.38 348 THR A N 1
ATOM 2749 C CA . THR A 1 348 ? -7.513 0.336 21.492 1.00 90.38 348 THR A CA 1
ATOM 2750 C C . THR A 1 348 ? -7.654 0.459 22.999 1.00 90.38 348 THR A C 1
ATOM 2752 O O . THR A 1 348 ? -8.120 1.486 23.496 1.00 90.38 348 THR A O 1
ATOM 2755 N N . VAL A 1 349 ? -7.189 -0.553 23.731 1.00 90.25 349 VAL A N 1
ATOM 2756 C CA . VAL A 1 349 ? -7.209 -0.549 25.195 1.00 90.25 349 VAL A CA 1
ATOM 2757 C C . VAL A 1 349 ? -5.909 0.056 25.720 1.00 90.25 349 VAL A C 1
ATOM 2759 O O . VAL A 1 349 ? -4.808 -0.340 25.337 1.00 90.25 349 VAL A O 1
ATOM 2762 N N . LYS A 1 350 ? -6.002 1.034 26.628 1.00 88.44 350 LYS A N 1
ATOM 2763 C CA . LYS A 1 350 ? -4.831 1.711 27.219 1.00 88.44 350 LYS A CA 1
ATOM 2764 C C . LYS A 1 350 ? -4.163 0.903 28.346 1.00 88.44 350 LYS A C 1
ATOM 2766 O O . LYS A 1 350 ? -3.654 1.484 29.299 1.00 88.44 350 LYS A O 1
ATOM 2771 N N . VAL A 1 351 ? -4.106 -0.419 28.211 1.00 86.50 351 VAL A N 1
ATOM 2772 C CA . VAL A 1 351 ? -3.460 -1.341 29.158 1.00 86.50 351 VAL A CA 1
ATOM 2773 C C . VAL A 1 351 ? -2.154 -1.862 28.538 1.00 86.50 351 VAL A C 1
ATOM 2775 O O . VAL A 1 351 ? -2.124 -2.126 27.330 1.00 86.50 351 VAL A O 1
ATOM 2778 N N . PRO A 1 352 ? -1.040 -1.959 29.294 1.00 80.38 352 PRO A N 1
ATOM 2779 C CA . PRO A 1 352 ? 0.196 -2.559 28.790 1.00 80.38 352 PRO A CA 1
ATOM 2780 C C . PRO A 1 352 ? -0.064 -3.947 28.185 1.00 80.38 352 PRO A C 1
ATOM 2782 O O . PRO A 1 352 ? -0.689 -4.788 28.815 1.00 80.38 352 PRO A O 1
ATOM 2785 N N . GLY A 1 353 ? 0.387 -4.175 26.950 1.00 78.12 353 GLY A N 1
ATOM 2786 C CA . GLY A 1 353 ? 0.152 -5.433 26.226 1.00 78.12 353 GLY A CA 1
ATOM 2787 C C . GLY A 1 353 ? -1.133 -5.500 25.383 1.00 78.12 353 GLY A C 1
ATOM 2788 O O . GLY A 1 353 ? -1.209 -6.375 24.531 1.00 78.12 353 GLY A O 1
ATOM 2789 N N . LEU A 1 354 ? -2.082 -4.563 25.533 1.00 84.56 354 LEU A N 1
ATOM 2790 C CA . LEU A 1 354 ? -3.360 -4.531 24.784 1.00 84.56 354 LEU A CA 1
ATOM 2791 C C . LEU A 1 354 ? -3.553 -3.263 23.930 1.00 84.56 354 LEU A C 1
ATOM 2793 O O . LEU A 1 354 ? -4.643 -2.982 23.432 1.00 84.56 354 LEU A O 1
ATOM 2797 N N . ARG A 1 355 ? -2.485 -2.487 23.716 1.00 84.62 355 ARG A N 1
ATOM 2798 C CA . ARG A 1 355 ? -2.526 -1.212 22.967 1.00 84.62 355 ARG A CA 1
ATOM 2799 C C . ARG A 1 355 ? -2.707 -1.368 21.456 1.00 84.62 355 ARG A C 1
ATOM 2801 O O . ARG A 1 355 ? -2.761 -0.375 20.733 1.00 84.62 355 ARG A O 1
ATOM 2808 N N . GLU A 1 356 ? -2.759 -2.593 20.962 1.00 81.69 356 GLU A N 1
ATOM 2809 C CA . GLU A 1 356 ? -2.971 -2.865 19.549 1.00 81.69 356 GLU A CA 1
ATOM 2810 C C . GLU A 1 356 ? -4.441 -2.588 19.186 1.00 81.69 356 GLU A C 1
ATOM 2812 O O . GLU A 1 356 ? -5.332 -2.986 19.932 1.00 81.69 356 GLU A O 1
ATOM 2817 N N . PRO A 1 357 ? -4.735 -1.866 18.087 1.00 86.38 357 PRO A N 1
ATOM 2818 C CA . PRO A 1 357 ? -6.111 -1.669 17.645 1.00 86.38 357 PRO A CA 1
ATOM 2819 C C . PRO A 1 357 ? -6.678 -2.938 16.996 1.00 86.38 357 PRO A C 1
ATOM 2821 O O . PRO A 1 357 ? -6.041 -3.491 16.085 1.00 86.38 357 PRO A O 1
ATOM 2824 N N . HIS A 1 358 ? -7.892 -3.326 17.399 1.00 86.69 358 HIS A N 1
ATOM 2825 C CA . HIS A 1 358 ? -8.662 -4.441 16.831 1.00 86.69 358 HIS A CA 1
ATOM 2826 C C . HIS A 1 358 ? -10.072 -3.994 16.411 1.00 86.69 358 HIS A C 1
ATOM 2828 O O . HIS A 1 358 ? -10.671 -3.170 17.103 1.00 86.69 358 HIS A O 1
ATOM 2834 N N . PRO A 1 359 ? -10.586 -4.467 15.260 1.00 89.50 359 PRO A N 1
ATOM 2835 C CA . PRO A 1 359 ? -11.914 -4.099 14.787 1.00 89.50 359 PRO A CA 1
ATOM 2836 C C . PRO A 1 359 ? -13.009 -4.859 15.548 1.00 89.50 359 PRO A C 1
ATOM 2838 O O . PRO A 1 359 ? -12.952 -6.083 15.633 1.00 89.50 359 PRO A O 1
ATOM 2841 N N . PHE A 1 360 ? -14.025 -4.144 16.033 1.00 91.44 360 PHE A N 1
ATOM 2842 C CA . PHE A 1 360 ? -15.235 -4.722 16.624 1.00 91.44 360 PHE A CA 1
ATOM 2843 C C . PHE A 1 360 ? -16.482 -3.970 16.162 1.00 91.44 360 PHE A C 1
ATOM 2845 O O . PHE A 1 360 ? -16.493 -2.735 16.128 1.00 91.44 360 PHE A O 1
ATOM 2852 N N . THR A 1 361 ? -17.528 -4.713 15.808 1.00 91.00 361 THR A N 1
ATOM 2853 C CA . THR A 1 361 ? -18.842 -4.162 15.449 1.00 91.00 361 THR A CA 1
ATOM 2854 C C . THR A 1 361 ? -19.512 -3.555 16.676 1.00 91.00 361 THR A C 1
ATOM 2856 O O . THR A 1 361 ? -19.458 -4.134 17.762 1.00 91.00 361 THR A O 1
ATOM 2859 N N . ILE A 1 362 ? -20.137 -2.388 16.512 1.00 93.38 362 ILE A N 1
ATOM 2860 C CA . ILE A 1 362 ? -20.902 -1.755 17.588 1.00 93.38 362 ILE A CA 1
ATOM 2861 C C . ILE A 1 362 ? -22.219 -2.522 17.766 1.00 93.38 362 ILE A C 1
ATOM 2863 O O . ILE A 1 362 ? -22.979 -2.681 16.812 1.00 93.38 362 ILE A O 1
ATOM 2867 N N . ALA A 1 363 ? -22.473 -2.998 18.985 1.00 94.00 363 ALA A N 1
ATOM 2868 C CA . ALA A 1 363 ? -23.641 -3.796 19.363 1.00 94.00 363 ALA A CA 1
ATOM 2869 C C . ALA A 1 363 ? -24.732 -2.985 20.097 1.00 94.00 363 ALA A C 1
ATOM 2871 O O . ALA A 1 363 ? -25.721 -3.558 20.562 1.00 94.00 363 ALA A O 1
ATOM 2872 N N . SER A 1 364 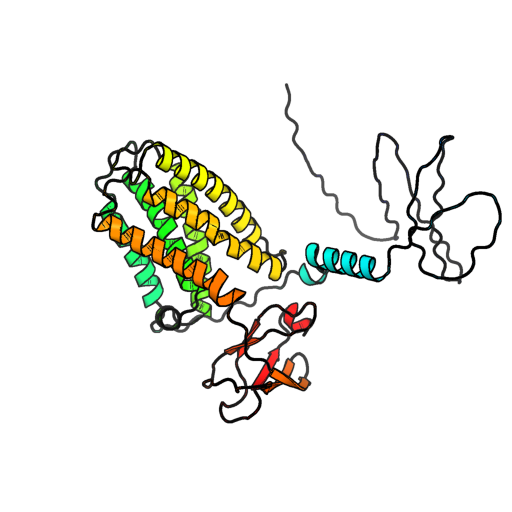? -24.559 -1.669 20.243 1.00 92.94 364 SER A N 1
ATOM 2873 C CA . SER A 1 364 ? -25.606 -0.753 20.714 1.00 92.94 364 SER A CA 1
ATOM 2874 C C . SER A 1 364 ? -26.237 0.042 19.568 1.00 92.94 364 SER A C 1
ATOM 2876 O O . SER A 1 364 ? -25.694 0.137 18.463 1.00 92.94 364 SER A O 1
ATOM 2878 N N . SER A 1 365 ? -27.428 0.586 19.823 1.00 92.50 365 SER A N 1
ATOM 2879 C CA . SER A 1 365 ? -28.105 1.516 18.918 1.00 92.50 365 SER A CA 1
ATOM 2880 C C . SER A 1 365 ? -27.423 2.892 18.925 1.00 92.50 365 SER A C 1
ATOM 2882 O O . SER A 1 365 ? -27.033 3.363 19.995 1.00 92.50 365 SER A O 1
ATOM 2884 N N . PRO A 1 366 ? -27.373 3.623 17.790 1.00 90.69 366 PRO A N 1
ATOM 2885 C CA . PRO A 1 366 ? -26.890 5.011 17.743 1.00 90.69 366 PRO A CA 1
ATOM 2886 C C . PRO A 1 366 ? -27.604 5.990 18.689 1.00 90.69 366 PRO A C 1
ATOM 2888 O O . PRO A 1 366 ? -27.111 7.096 18.897 1.00 90.69 366 PRO A O 1
ATOM 2891 N N . HIS A 1 367 ? -28.764 5.600 19.225 1.00 90.19 367 HIS A N 1
ATOM 2892 C CA . HIS A 1 367 ? -29.563 6.381 20.171 1.00 90.19 367 HIS A CA 1
ATOM 2893 C C . HIS A 1 367 ? -29.238 6.062 21.640 1.00 90.19 367 HIS A C 1
ATOM 2895 O O . HIS A 1 367 ? -29.702 6.771 22.529 1.00 90.19 367 HIS A O 1
ATOM 2901 N N . GLU A 1 368 ? -28.471 5.000 21.909 1.00 90.94 368 GLU A N 1
ATOM 2902 C CA . GLU A 1 368 ? -28.015 4.662 23.258 1.00 90.94 368 GLU A CA 1
ATOM 2903 C C . GLU A 1 368 ? -26.840 5.570 23.672 1.00 90.94 368 GLU A C 1
ATOM 2905 O O . GLU A 1 368 ? -25.981 5.890 22.842 1.00 90.94 368 GLU A O 1
ATOM 2910 N N . PRO A 1 369 ? -26.762 5.981 24.953 1.00 87.62 369 PRO A N 1
ATOM 2911 C CA . PRO A 1 369 ? -25.690 6.852 25.442 1.00 87.62 369 PRO A CA 1
ATOM 2912 C C . PRO A 1 369 ? -24.326 6.146 25.509 1.00 87.62 369 PRO A C 1
ATOM 2914 O O . PRO A 1 369 ? -23.286 6.801 25.417 1.00 87.62 369 PRO A O 1
ATOM 2917 N N . CYS A 1 370 ? -24.332 4.818 25.648 1.00 92.12 370 CYS A N 1
ATOM 2918 C CA . CYS A 1 370 ? -23.142 3.986 25.779 1.00 92.12 370 CYS A CA 1
ATOM 2919 C C . CYS A 1 370 ? -22.879 3.185 24.496 1.00 92.12 370 CYS A C 1
ATOM 2921 O O . CYS A 1 370 ? -23.795 2.684 23.836 1.00 92.12 370 CYS A O 1
ATOM 2923 N N . LEU A 1 371 ? -21.602 3.017 24.152 1.00 94.69 371 LEU A N 1
ATOM 2924 C CA . LEU A 1 371 ? -21.196 2.072 23.113 1.00 94.69 371 LEU A CA 1
ATOM 2925 C C . LEU A 1 371 ? -21.062 0.681 23.725 1.00 94.69 371 LEU A C 1
ATOM 2927 O O . LEU A 1 371 ? -20.282 0.509 24.658 1.00 94.69 371 LEU A O 1
ATOM 2931 N N . ARG A 1 372 ? -21.765 -0.309 23.177 1.00 95.81 372 ARG A N 1
ATOM 2932 C CA . ARG A 1 372 ? -21.657 -1.706 23.608 1.00 95.81 372 ARG A CA 1
ATOM 2933 C C . ARG A 1 372 ? -20.889 -2.525 22.581 1.00 95.81 372 ARG A C 1
ATOM 2935 O O . ARG A 1 372 ? -21.146 -2.422 21.382 1.00 95.81 372 ARG A O 1
ATOM 2942 N N . PHE A 1 373 ? -19.977 -3.363 23.056 1.00 96.19 373 PHE A N 1
ATOM 2943 C CA . PHE A 1 373 ? -19.226 -4.327 22.255 1.00 96.19 373 PHE A CA 1
ATOM 2944 C C . PHE A 1 373 ? -19.401 -5.720 22.834 1.00 96.19 373 PHE A C 1
ATOM 2946 O O . PHE A 1 373 ? -19.305 -5.890 24.043 1.00 96.19 373 PHE A O 1
ATOM 2953 N N . VAL A 1 374 ? -19.615 -6.705 21.964 1.00 95.38 374 VAL A N 1
ATOM 2954 C CA . VAL A 1 374 ? -19.684 -8.124 22.328 1.00 95.38 374 VAL A CA 1
ATOM 2955 C C . VAL A 1 374 ? -18.492 -8.812 21.673 1.00 95.38 374 VAL A C 1
ATOM 2957 O O . VAL A 1 374 ? -18.424 -8.929 20.450 1.00 95.38 374 VAL A O 1
ATOM 2960 N N . ILE A 1 375 ? -17.512 -9.196 22.484 1.00 94.81 375 ILE A N 1
ATOM 2961 C CA . ILE A 1 375 ? -16.201 -9.668 22.042 1.00 94.81 375 ILE A CA 1
ATOM 2962 C C . ILE A 1 375 ? -16.066 -11.135 22.421 1.00 94.81 375 ILE A C 1
ATOM 2964 O O . ILE A 1 375 ? -16.093 -11.491 23.593 1.00 94.81 375 ILE A O 1
ATOM 2968 N N . ARG A 1 376 ? -15.910 -11.998 21.418 1.00 92.31 376 ARG A N 1
ATOM 2969 C CA . ARG A 1 376 ? -15.648 -13.423 21.624 1.00 92.31 376 ARG A CA 1
ATOM 2970 C C . ARG A 1 376 ? -14.152 -13.671 21.760 1.00 92.31 376 ARG A C 1
ATOM 2972 O O . ARG A 1 376 ? -13.367 -13.092 21.008 1.00 92.31 376 ARG A O 1
ATOM 2979 N N . ASP A 1 377 ? -13.778 -14.588 22.643 1.00 90.88 377 ASP A N 1
ATOM 2980 C CA . ASP A 1 377 ? -12.404 -15.061 22.720 1.00 90.88 377 ASP A CA 1
ATOM 2981 C C . ASP A 1 377 ? -12.053 -15.950 21.509 1.00 90.88 377 ASP A C 1
ATOM 2983 O O . ASP A 1 377 ? -12.589 -17.050 21.339 1.00 90.88 377 ASP A O 1
ATOM 2987 N N . LEU A 1 378 ? -11.202 -15.427 20.620 1.00 84.88 378 LEU A N 1
ATOM 2988 C CA . LEU A 1 378 ? -10.799 -16.038 19.348 1.00 84.88 378 LEU A CA 1
ATOM 2989 C C . LEU A 1 378 ? -9.276 -16.080 19.126 1.00 84.88 378 LEU A C 1
ATOM 2991 O O . LEU A 1 378 ? -8.821 -16.758 18.205 1.00 84.88 378 LEU A O 1
ATOM 2995 N N . GLY A 1 379 ? -8.473 -15.361 19.913 1.00 79.75 379 GLY A N 1
ATOM 2996 C CA . GLY A 1 379 ? -7.024 -15.296 19.727 1.00 79.75 379 GLY A CA 1
ATOM 2997 C C . GLY A 1 379 ? -6.286 -14.607 20.870 1.00 79.75 379 GLY A C 1
ATOM 2998 O O . GLY A 1 379 ? -6.888 -14.148 21.834 1.00 79.75 379 GLY A O 1
ATOM 2999 N N . ASP A 1 380 ? -4.961 -14.492 20.752 1.00 79.81 380 ASP A N 1
ATOM 3000 C CA . ASP A 1 380 ? -4.100 -14.077 21.871 1.00 79.81 380 ASP A CA 1
ATOM 3001 C C . ASP A 1 380 ? -4.436 -12.694 22.445 1.00 79.81 380 ASP A C 1
ATOM 3003 O O . ASP A 1 380 ? -4.221 -12.456 23.631 1.00 79.81 380 ASP A O 1
ATOM 3007 N N . TRP A 1 381 ? -4.944 -11.774 21.617 1.00 85.81 381 TRP A N 1
ATOM 3008 C CA . TRP A 1 381 ? -5.366 -10.452 22.084 1.00 85.81 381 TRP A CA 1
ATOM 3009 C C . TRP A 1 381 ? -6.703 -10.508 22.830 1.00 85.81 381 TRP A C 1
ATOM 3011 O O . TRP A 1 381 ? -6.812 -9.914 23.895 1.00 85.81 381 TRP A O 1
ATOM 3021 N N . THR A 1 382 ? -7.699 -11.243 22.319 1.00 88.00 382 THR A N 1
ATOM 3022 C CA . THR A 1 382 ? -9.019 -11.366 22.969 1.00 88.00 382 THR A CA 1
ATOM 3023 C C . THR A 1 382 ? -8.975 -12.231 24.220 1.00 88.00 382 THR A C 1
ATOM 3025 O O . THR A 1 382 ? -9.738 -11.972 25.132 1.00 88.00 382 THR A O 1
ATOM 3028 N N . HIS A 1 383 ? -8.065 -13.206 24.288 1.00 87.62 383 HIS A N 1
ATOM 3029 C CA . HIS A 1 383 ? -7.863 -14.045 25.472 1.00 87.62 383 HIS A CA 1
ATOM 3030 C C . HIS A 1 383 ? -7.207 -13.253 26.617 1.00 87.62 383 HIS A C 1
ATOM 3032 O O . HIS A 1 383 ? -7.309 -13.615 27.788 1.00 87.62 383 HIS A O 1
ATOM 3038 N N . ARG A 1 384 ? -6.442 -12.205 26.287 1.00 86.69 384 ARG A N 1
ATOM 3039 C CA . ARG A 1 384 ? -5.805 -11.325 27.280 1.00 86.69 384 ARG A CA 1
ATOM 3040 C C . ARG A 1 384 ? -6.684 -10.150 27.700 1.00 86.69 384 ARG A C 1
ATOM 3042 O O . ARG A 1 384 ? -6.379 -9.560 28.736 1.00 86.69 384 ARG A O 1
ATOM 3049 N N . LEU A 1 385 ? -7.638 -9.756 26.854 1.00 87.50 385 LEU A N 1
ATOM 3050 C CA . LEU A 1 385 ? -8.627 -8.721 27.151 1.00 87.50 385 LEU A CA 1
ATOM 3051 C C . LEU A 1 385 ? -9.510 -9.178 28.311 1.00 87.50 385 LEU A C 1
ATOM 3053 O O . LEU A 1 385 ? -9.764 -8.318 29.183 1.00 87.50 385 LEU A O 1
#

Radius of gyration: 29.64 Å; Cα contacts (8 Å, |Δi|>4): 408; chains: 1; bounding box: 74×53×88 Å

Mean predicted aligned error: 15.73 Å

Solvent-accessible surface area (backbone atoms only — not comparable to full-atom values): 23408 Å² total; per-residue (Å²): 143,79,90,80,86,88,81,81,86,82,80,90,83,83,85,84,82,98,73,86,78,71,83,62,83,62,91,96,47,88,59,86,71,70,90,75,86,73,96,61,103,61,102,69,90,75,85,74,80,80,86,90,70,98,67,91,80,82,80,84,89,78,91,78,94,72,96,79,88,88,85,81,93,76,92,74,93,74,83,79,82,75,73,55,72,69,57,55,52,49,49,50,52,49,47,42,63,72,75,45,53,81,71,48,55,60,86,77,82,83,80,79,78,78,83,81,81,94,66,72,39,55,52,37,58,49,50,54,51,49,61,46,57,60,52,50,78,57,27,81,76,41,48,45,59,85,62,36,33,56,19,55,40,33,40,49,44,13,54,49,27,42,22,51,24,26,45,51,70,55,67,47,67,73,57,29,60,29,27,53,34,67,72,47,35,51,55,49,28,54,50,31,45,52,49,16,53,53,28,43,53,52,16,66,78,47,59,63,76,62,54,47,44,56,52,49,57,66,72,60,25,54,52,24,46,57,44,25,56,53,17,52,55,52,42,53,53,44,49,53,56,67,66,44,81,58,53,38,67,72,55,41,59,52,52,57,60,54,54,54,54,32,51,51,29,44,47,48,21,63,58,19,39,56,31,65,56,50,61,90,37,74,63,25,46,51,54,50,50,46,47,48,51,16,50,51,27,39,47,43,40,59,51,47,50,69,69,65,59,74,78,85,62,60,43,81,74,47,79,47,81,56,93,65,32,39,38,39,32,29,38,54,76,59,84,69,87,85,69,62,85,83,43,63,46,72,50,59,44,97,46,94,96,42,61,64,70,45,81,45,55,50,70,42,57,78,84,48,86,43,49,29,35,75,46,62,59,81,46,73,67,49,69,69,104

Foldseek 3Di:
DDDDDDDDDDDDDDDDDDDDWDWDDDDPDTATFGQDDDDDPDPDRDRDGDDDDPDDDPDDDDDDPDDDDDDDDDDDDDPPPPDDPVVVVVVVLVVCVVVPDPQLQDDADDDDDDDDDDDLQCQLVVVLVVLLVVLLVQQPPWDDPDPQSVLLSLLSLLLSLLLLLLLLLLVDPVSQRNNVHNVSSVVSSVVSNVSSLVSVVSSVVPNDDTAADFLDDPVQLVVLVVQLVVLNVLSVVLVVVLPPSRHGPVVNVVSVLCNLRNSVSSLSNSNGDGGHDYLPDPSVCSSNVSSVSSNVSSCCNPPVVPPPDDDFDWDFPDWDDDDQKIKTKTAGPDDDDQDAAQDWDFDADPDVPRRGTDIFGFPDHSPDRITITIQGPRGSNSVVD